Protein AF-0000000073529788 (afdb_homodimer)

Solvent-accessible surface area (backbone atoms only — not comparable to full-atom values): 35726 Å² total; per-residue (Å²): 115,69,68,56,49,49,50,32,49,24,40,42,50,25,48,42,45,41,48,49,54,45,48,48,53,51,33,39,49,75,70,39,48,61,51,53,45,52,74,66,35,93,82,32,66,43,32,33,58,54,50,33,56,76,64,67,51,78,23,85,60,25,26,61,53,47,38,48,51,47,46,36,37,24,19,69,55,34,25,40,71,48,80,40,85,44,99,90,38,75,38,61,27,34,28,78,24,79,36,41,56,49,50,33,64,45,98,86,63,37,30,50,46,41,42,29,50,41,53,63,31,63,86,54,42,57,15,57,80,30,43,51,57,20,41,50,69,44,74,34,13,25,32,72,71,69,74,37,50,44,68,61,43,34,71,68,34,64,70,54,33,52,41,45,51,50,18,52,49,26,50,44,52,60,48,48,61,56,39,62,73,74,54,67,85,67,68,92,43,58,25,37,24,27,50,66,34,55,54,31,59,67,56,48,60,53,33,69,78,37,74,82,24,37,34,36,31,30,22,44,54,84,47,40,75,71,31,68,91,50,92,60,46,46,79,42,66,38,48,69,84,76,56,53,76,69,28,48,28,37,38,30,62,72,50,63,39,56,32,29,70,71,56,40,30,55,35,42,32,44,50,52,70,25,32,51,75,86,13,36,38,39,38,36,39,55,63,44,66,90,72,64,48,70,47,43,55,46,39,23,52,35,40,47,27,50,48,28,43,31,43,24,73,57,9,34,66,39,34,64,67,54,50,47,48,44,37,49,74,24,66,30,75,44,71,45,80,74,50,75,49,91,74,28,33,38,28,38,37,30,75,115,71,67,57,48,49,49,32,50,26,40,42,50,24,47,42,46,41,49,51,53,46,49,47,52,51,34,37,49,74,68,39,50,60,52,53,44,53,73,64,35,92,83,32,65,42,33,34,57,55,52,31,55,77,65,68,51,77,23,87,60,25,28,61,53,46,38,46,51,47,45,36,38,24,17,69,54,35,25,40,72,46,79,41,87,45,98,89,37,76,38,63,26,34,27,75,26,80,38,40,56,50,51,35,64,47,98,85,65,38,31,50,45,41,42,30,49,40,52,64,32,62,84,55,42,56,15,56,80,31,44,51,56,19,43,51,69,42,75,33,13,25,32,73,70,69,75,37,49,44,69,58,42,33,72,70,34,64,70,53,33,54,40,46,50,49,18,52,50,26,50,43,53,60,51,48,61,56,39,63,72,74,52,67,86,65,66,93,44,57,27,37,25,27,50,67,34,55,55,31,59,68,57,49,60,52,34,68,78,36,74,80,24,38,34,34,30,30,20,44,53,85,46,42,76,71,31,68,91,49,93,60,46,45,78,42,66,38,50,70,83,77,56,53,76,72,28,47,28,36,36,32,62,70,50,62,41,56,31,29,70,70,56,39,28,55,33,44,32,44,50,53,69,26,31,51,73,85,13,36,38,40,39,36,39,56,64,44,66,90,70,64,49,71,46,45,56,46,38,24,52,35,38,48,27,50,47,28,43,31,43,24,74,57,9,35,66,38,34,64,68,54,51,48,48,43,39,49,77,24,67,30,75,45,70,47,81,74,49,74,49,93,73,28,32,40,29,38,38,30,75

Foldseek 3Di:
DVVVVVVVVVVVVCVVCVVVLLVLLLVCLVLCLQVLQVVVDQPGWAQLVRSCVVSVPPPPCRSVVSNVSVVSCCVVQQWPWDWDDDPNDITIIIHGGPNVVQSAQDPVGAHQSLVSCLCPPCLLVVLVVCVVVCVVPNDASSCVVPVDALVVVLLVDPVSVVSVVRNCLRVLVVFLVVCVVQDDVCPPWQEEEEAQCFLCNNVLVVCVVVVNHAYEYEDAPSRPVPHDDHPRYHYDHDDLLPAGAATQEYEYEPPQLQAALVSLLSSLLRRVVRHDQFYKYKYKAAAADPDADDDPLNVVQVVVQVSSRNRHDRGGHYHPVSVQVSLVSSPFDDKDFRDDDPRITIMMGTD/DVVVVVVVVVVVVCVVCVVVLLVLLLVCLVLCLQVLQVVCDQPGWAQLVRSCVVSVPPPPCRSVVSNVSVVSCCVVQQWPWDWDDDPNDITIIIHGGPNVVQSAQDPVGAHQSLVSCLCPPCLLVVLVVCVVVCVVPNDASSCVVPVDALVVVLLVDPVSVVSVVRNCLRVLVVFLVVCVVQDDVCPPWQEEEEAQCFLCNNVLVVCVVVVNHAYEYEDAPSRPVPHDDHPRYHYDHDDLLPAGAATQEYEYEPPQLQAALVSLLSSLLRRVVRHDQFYKYKYKAAA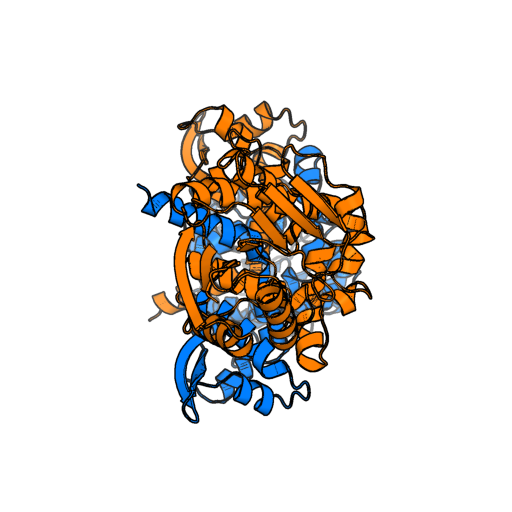ADPDADDDPLNVVQVVVQVSSRNRHDRGGHYHPVSVVVSLVSSPFDDKDFRDDDPRITIMMGGD

InterPro domains:
  IPR001077 O-methyltransferase, C-terminal domain [PF00891] (128-333)
  IPR012967 Caffeic acid 3-O-methyltransferase-like, dimerisation domain [PF08100] (13-104)
  IPR016461 O-methyltransferase-like [PIRSF005739] (6-351)
  IPR016461 O-methyltransferase-like [PS51683] (13-351)
  IPR016461 O-methyltransferase-like [PTHR11746] (11-333)
  IPR029063 S-adenosyl-L-methionine-dependent methyltransferase superfamily [G3DSA:3.40.50.150] (105-351)
  IPR029063 S-adenosyl-L-methionine-dependent methyltransferase superfamily [SSF53335] (109-349)
  IPR036388 Winged helix-like DNA-binding domain superfamily [G3DSA:1.10.10.10] (2-103)
  IPR036390 Winged helix DNA-binding domain superfamily [SSF46785] (5-106)

Structure (mmCIF, N/CA/C/O backbone):
data_AF-0000000073529788-model_v1
#
loop_
_entity.id
_entity.type
_entity.pdbx_description
1 polymer 'Uncharacterized protein'
#
loop_
_atom_site.group_PDB
_atom_site.id
_atom_site.type_symbol
_atom_site.label_atom_id
_atom_site.label_alt_id
_atom_site.label_comp_id
_atom_site.label_asym_id
_atom_site.label_entity_id
_atom_site.label_seq_id
_atom_site.pdbx_PDB_ins_code
_atom_site.Cartn_x
_atom_site.Cartn_y
_atom_site.Cartn_z
_atom_site.occupancy
_atom_site.B_iso_or_equiv
_atom_site.auth_seq_id
_atom_site.auth_comp_id
_atom_site.auth_asym_id
_atom_site.auth_atom_id
_atom_site.pdbx_PDB_model_num
ATOM 1 N N . MET A 1 1 ? 16.312 -20.922 12.648 1 38.81 1 MET A N 1
ATOM 2 C CA . MET A 1 1 ? 17.031 -20.234 11.578 1 38.81 1 MET A CA 1
ATOM 3 C C . MET A 1 1 ? 16.203 -20.234 10.289 1 38.81 1 MET A C 1
ATOM 5 O O . MET A 1 1 ? 16.141 -19.219 9.594 1 38.81 1 MET A O 1
ATOM 9 N N . ALA A 1 2 ? 15.516 -21.562 9.945 1 46.34 2 ALA A N 1
ATOM 10 C CA . ALA A 1 2 ? 14.672 -21.828 8.789 1 46.34 2 ALA A CA 1
ATOM 11 C C . ALA A 1 2 ? 13.359 -21.062 8.883 1 46.34 2 ALA A C 1
ATOM 13 O O . ALA A 1 2 ? 12.891 -20.484 7.898 1 46.34 2 ALA A O 1
ATOM 14 N N . TYR A 1 3 ? 12.906 -20.906 10.164 1 51.72 3 TYR A N 1
ATOM 15 C CA . TYR A 1 3 ? 11.656 -20.234 10.492 1 51.72 3 TYR A CA 1
ATOM 16 C C . TYR A 1 3 ? 11.75 -18.75 10.227 1 51.72 3 TYR A C 1
ATOM 18 O O . TYR A 1 3 ? 10.828 -18.141 9.664 1 51.72 3 TYR A O 1
ATOM 26 N N . SER A 1 4 ? 13.008 -18.375 10.453 1 80.12 4 SER A N 1
ATOM 27 C CA . SER A 1 4 ? 13.195 -16.938 10.336 1 80.12 4 SER A CA 1
ATOM 28 C C . SER A 1 4 ? 13.305 -16.516 8.875 1 80.12 4 SER A C 1
ATOM 30 O O . SER A 1 4 ? 12.75 -15.492 8.469 1 80.12 4 SER A O 1
ATOM 32 N N . ARG A 1 5 ? 13.742 -17.562 8.031 1 83 5 ARG A N 1
ATOM 33 C CA . ARG A 1 5 ? 13.922 -17.266 6.613 1 83 5 ARG A CA 1
ATOM 34 C C . ARG A 1 5 ? 12.578 -17.25 5.887 1 83 5 ARG A C 1
ATOM 36 O O . ARG A 1 5 ? 12.32 -16.375 5.059 1 83 5 ARG A O 1
ATOM 43 N N . GLU A 1 6 ? 11.781 -18.141 6.234 1 86.81 6 GLU A N 1
ATOM 44 C CA . GLU A 1 6 ? 10.461 -18.234 5.629 1 86.81 6 GLU A CA 1
ATOM 45 C C . GLU A 1 6 ? 9.602 -17.031 5.996 1 86.81 6 GLU A C 1
ATOM 47 O O . GLU A 1 6 ? 8.859 -16.516 5.16 1 86.81 6 GLU A O 1
ATOM 52 N N . GLU A 1 7 ? 9.789 -16.656 7.223 1 91.44 7 GLU A N 1
ATOM 53 C CA . GLU A 1 7 ? 9.008 -15.508 7.68 1 91.44 7 GLU A CA 1
ATOM 54 C C . GLU A 1 7 ? 9.391 -14.234 6.934 1 91.44 7 GLU A C 1
ATOM 56 O O . GLU A 1 7 ? 8.531 -13.438 6.57 1 91.44 7 GLU A O 1
ATOM 61 N N . HIS A 1 8 ? 10.703 -14.078 6.684 1 93.56 8 HIS A N 1
ATOM 62 C CA . HIS A 1 8 ? 11.148 -12.883 5.973 1 93.56 8 HIS A CA 1
ATOM 63 C C . HIS A 1 8 ? 10.727 -12.93 4.504 1 93.56 8 HIS A C 1
ATOM 65 O O . HIS A 1 8 ? 10.438 -11.898 3.904 1 93.56 8 HIS A O 1
ATOM 71 N N . PHE A 1 9 ? 10.719 -14.133 3.977 1 94 9 PHE A N 1
ATOM 72 C CA . PHE A 1 9 ? 10.258 -14.258 2.6 1 94 9 PHE A CA 1
ATOM 73 C C . PHE A 1 9 ? 8.773 -13.945 2.496 1 94 9 PHE A C 1
ATOM 75 O O . PHE A 1 9 ? 8.336 -13.258 1.569 1 94 9 PHE A O 1
ATOM 82 N N . ASN A 1 10 ? 8 -14.484 3.463 1 94.56 10 ASN A N 1
ATOM 83 C CA . ASN A 1 10 ? 6.57 -14.203 3.48 1 94.56 10 ASN A CA 1
ATOM 84 C C . ASN A 1 10 ? 6.305 -12.703 3.6 1 94.56 10 ASN A C 1
ATOM 86 O O . ASN A 1 10 ? 5.41 -12.172 2.939 1 94.56 10 ASN A O 1
ATOM 90 N N . TYR A 1 11 ? 7.047 -12.07 4.43 1 96.81 11 TYR A N 1
ATOM 91 C CA . TYR A 1 11 ? 6.914 -10.625 4.582 1 96.81 11 TYR A CA 1
ATOM 92 C C . TYR A 1 11 ? 7.289 -9.906 3.295 1 96.81 11 TYR A C 1
ATOM 94 O O . TYR A 1 11 ? 6.617 -8.953 2.893 1 96.81 11 TYR A O 1
ATOM 102 N N . ALA A 1 12 ? 8.352 -10.328 2.613 1 97.19 12 ALA A N 1
ATOM 103 C CA . ALA A 1 12 ? 8.734 -9.75 1.328 1 97.19 12 ALA A CA 1
ATOM 104 C C . ALA A 1 12 ? 7.605 -9.891 0.309 1 97.19 12 ALA A C 1
ATOM 106 O O . ALA A 1 12 ? 7.305 -8.953 -0.431 1 97.19 12 ALA A O 1
ATOM 107 N N . MET A 1 13 ? 7 -11.062 0.293 1 96.12 13 MET A N 1
ATOM 108 C CA . MET A 1 13 ? 5.902 -11.305 -0.635 1 96.12 13 MET A CA 1
ATOM 109 C C . MET A 1 13 ? 4.711 -10.406 -0.312 1 96.12 13 MET A C 1
ATOM 111 O O . MET A 1 13 ? 4.012 -9.953 -1.217 1 96.12 13 MET A O 1
ATOM 115 N N . GLN A 1 14 ? 4.477 -10.211 0.958 1 96.81 14 GLN A N 1
ATOM 116 C CA . GLN A 1 14 ? 3.447 -9.258 1.366 1 96.81 14 GLN A CA 1
ATOM 117 C C . GLN A 1 14 ? 3.744 -7.867 0.824 1 96.81 14 GLN A C 1
ATOM 119 O O . GLN A 1 14 ? 2.848 -7.188 0.32 1 96.81 14 GLN A O 1
ATOM 124 N N . LEU A 1 15 ? 4.992 -7.422 0.897 1 97.56 15 LEU A N 1
ATOM 125 C CA . LEU A 1 15 ? 5.402 -6.098 0.453 1 97.56 15 LEU A CA 1
ATOM 126 C C . LEU A 1 15 ? 5.191 -5.934 -1.048 1 97.56 15 LEU A C 1
ATOM 128 O O . LEU A 1 15 ? 4.781 -4.867 -1.511 1 97.56 15 LEU A O 1
ATOM 132 N N . VAL A 1 16 ? 5.371 -6.973 -1.8 1 96.62 16 VAL A N 1
ATOM 133 C CA . VAL A 1 16 ? 5.289 -6.961 -3.258 1 96.62 16 VAL A CA 1
ATOM 134 C C . VAL A 1 16 ? 3.898 -6.508 -3.693 1 96.62 16 VAL A C 1
ATOM 136 O O . VAL A 1 16 ? 3.758 -5.77 -4.672 1 96.62 16 VAL A O 1
ATOM 139 N N . ASN A 1 17 ? 2.904 -6.898 -2.965 1 92.44 17 ASN A N 1
ATOM 140 C CA . ASN A 1 17 ? 1.536 -6.605 -3.375 1 92.44 17 ASN A CA 1
ATOM 141 C C . ASN A 1 17 ? 0.832 -5.699 -2.369 1 92.44 17 ASN A C 1
ATOM 143 O O . ASN A 1 17 ? -0.398 -5.695 -2.287 1 92.44 17 ASN A O 1
ATOM 147 N N . SER A 1 18 ? 1.542 -4.926 -1.627 1 94.62 18 SER A N 1
ATOM 148 C CA . SER A 1 18 ? 0.977 -4.195 -0.497 1 94.62 18 SER A CA 1
ATOM 149 C C . SER A 1 18 ? 0.122 -3.023 -0.968 1 94.62 18 SER A C 1
ATOM 151 O O . SER A 1 18 ? -0.716 -2.52 -0.218 1 94.62 18 SER A O 1
ATOM 153 N N . ALA A 1 19 ? 0.259 -2.58 -2.191 1 92.19 19 ALA A N 1
ATOM 154 C CA . ALA A 1 19 ? -0.534 -1.463 -2.699 1 92.19 19 ALA A CA 1
ATOM 155 C C . ALA A 1 19 ? -1.999 -1.858 -2.857 1 92.19 19 ALA A C 1
ATOM 157 O O . ALA A 1 19 ? -2.869 -0.995 -2.99 1 92.19 19 ALA A O 1
ATOM 158 N N . SER A 1 20 ? -2.314 -3.193 -2.834 1 94.81 20 SER A N 1
ATOM 159 C CA . SER A 1 20 ? -3.684 -3.674 -2.996 1 94.81 20 SER A CA 1
ATOM 160 C C . SER A 1 20 ? -4.543 -3.303 -1.793 1 94.81 20 SER A C 1
ATOM 162 O O . SER A 1 20 ? -5.746 -3.066 -1.933 1 94.81 20 SER A O 1
ATOM 164 N N . LEU A 1 21 ? -3.922 -3.186 -0.631 1 97.19 21 LEU A N 1
ATOM 165 C CA . LEU A 1 21 ? -4.672 -3.023 0.609 1 97.19 21 LEU A CA 1
ATOM 166 C C . LEU A 1 21 ? -5.445 -1.71 0.608 1 97.19 21 LEU A C 1
ATOM 168 O O . LEU A 1 21 ? -6.668 -1.703 0.784 1 97.19 21 LEU A O 1
ATOM 172 N N . PRO A 1 22 ? -4.754 -0.554 0.356 1 96.88 22 PRO A N 1
ATOM 173 C CA . PRO A 1 22 ? -5.527 0.69 0.362 1 96.88 22 PRO A CA 1
ATOM 174 C C . PRO A 1 22 ? -6.551 0.755 -0.77 1 96.88 22 PRO A C 1
ATOM 176 O O . PRO A 1 22 ? -7.605 1.377 -0.618 1 96.88 22 PRO A O 1
ATOM 179 N N . MET A 1 23 ? -6.309 0.112 -1.887 1 97.06 23 MET A N 1
ATOM 180 C CA . MET A 1 23 ? -7.246 0.111 -3.006 1 97.06 23 MET A CA 1
ATOM 181 C C . MET A 1 23 ? -8.5 -0.686 -2.666 1 97.06 23 MET A C 1
ATOM 183 O O . MET A 1 23 ? -9.617 -0.253 -2.963 1 97.06 23 MET A O 1
ATOM 187 N N . VAL A 1 24 ? -8.289 -1.81 -2.004 1 98.38 24 VAL A N 1
ATOM 188 C CA . VAL A 1 24 ? -9.414 -2.648 -1.601 1 98.38 24 VAL A CA 1
ATOM 189 C C . VAL A 1 24 ? -10.211 -1.948 -0.503 1 98.38 24 VAL A C 1
ATOM 191 O O . VAL A 1 24 ? -11.445 -1.951 -0.525 1 98.38 24 VAL A O 1
ATOM 194 N N . LEU A 1 25 ? -9.523 -1.346 0.443 1 98.62 25 LEU A N 1
ATOM 195 C CA . LEU A 1 25 ? -10.188 -0.608 1.511 1 98.62 25 LEU A CA 1
ATOM 196 C C . LEU A 1 25 ? -11.039 0.524 0.941 1 98.62 25 LEU A C 1
ATOM 198 O O . LEU A 1 25 ? -12.195 0.693 1.328 1 98.62 25 LEU A O 1
ATOM 202 N N . SER A 1 26 ? -10.484 1.264 0.016 1 97.88 26 SER A N 1
ATOM 203 C CA . SER A 1 26 ? -11.203 2.357 -0.628 1 97.88 26 SER A CA 1
ATOM 204 C C . SER A 1 26 ? -12.453 1.854 -1.349 1 97.88 26 SER A C 1
ATOM 206 O O . SER A 1 26 ? -13.516 2.467 -1.26 1 97.88 26 SER A O 1
ATOM 208 N N . SER A 1 27 ? -12.328 0.75 -2.053 1 98.12 27 SER A N 1
ATOM 209 C CA . SER A 1 27 ? -13.461 0.18 -2.771 1 98.12 27 SER A CA 1
ATOM 210 C C . SER A 1 27 ? -14.547 -0.28 -1.808 1 98.12 27 SER A C 1
ATOM 212 O O . SER A 1 27 ? -15.742 -0.086 -2.068 1 98.12 27 SER A O 1
ATOM 214 N N . ALA A 1 28 ? -14.148 -0.917 -0.714 1 98.62 28 ALA A N 1
ATOM 215 C CA . ALA A 1 28 ? -15.102 -1.376 0.291 1 98.62 28 ALA A CA 1
ATOM 216 C C . ALA A 1 28 ? -15.875 -0.203 0.889 1 98.62 28 ALA A C 1
ATOM 218 O O . ALA A 1 28 ? -17.078 -0.311 1.153 1 98.62 28 ALA A O 1
ATOM 219 N N . ILE A 1 29 ? -15.164 0.902 1.111 1 98.38 29 ILE A N 1
ATOM 220 C CA . ILE A 1 29 ? -15.781 2.109 1.649 1 98.38 29 ILE A CA 1
ATOM 221 C C . ILE A 1 29 ? -16.766 2.682 0.633 1 98.38 29 ILE A C 1
ATOM 223 O O . ILE A 1 29 ? -17.922 2.979 0.971 1 98.38 29 ILE A O 1
ATOM 227 N N . LYS A 1 30 ? -16.375 2.771 -0.604 1 97.44 30 LYS A N 1
ATOM 228 C CA . LYS A 1 30 ? -17.188 3.354 -1.657 1 97.44 30 LYS A CA 1
ATOM 229 C C . LYS A 1 30 ? -18.438 2.51 -1.907 1 97.44 30 LYS A C 1
ATOM 231 O O . LYS A 1 30 ? -19.5 3.041 -2.254 1 97.44 30 LYS A O 1
ATOM 236 N N . LEU A 1 31 ? -18.328 1.246 -1.702 1 98.44 31 LEU A N 1
ATOM 237 C CA . LEU A 1 31 ? -19.453 0.328 -1.887 1 98.44 31 LEU A CA 1
ATOM 238 C C . LEU A 1 31 ? -20.375 0.35 -0.675 1 98.44 31 LEU A C 1
ATOM 240 O O . LEU A 1 31 ? -21.438 -0.286 -0.685 1 98.44 31 LEU A O 1
ATOM 244 N N . ASN A 1 32 ? -19.969 1.025 0.41 1 98.25 32 ASN A N 1
ATOM 245 C CA . ASN A 1 32 ? -20.703 1.136 1.659 1 98.25 32 ASN A CA 1
ATOM 246 C C . ASN A 1 32 ? -20.734 -0.19 2.414 1 98.25 32 ASN A C 1
ATOM 248 O O . ASN A 1 32 ? -21.703 -0.478 3.133 1 98.25 32 ASN A O 1
ATOM 252 N N . VAL A 1 33 ? -19.719 -0.999 2.166 1 98.69 33 VAL A N 1
ATOM 253 C CA . VAL A 1 33 ? -19.656 -2.301 2.822 1 98.69 33 VAL A CA 1
ATOM 254 C C . VAL A 1 33 ? -19.484 -2.111 4.328 1 98.69 33 VAL A C 1
ATOM 256 O O . VAL A 1 33 ? -20.203 -2.707 5.121 1 98.69 33 VAL A O 1
ATOM 259 N N . LEU A 1 34 ? -18.516 -1.282 4.766 1 98.38 34 LEU A N 1
ATOM 260 C CA . LEU A 1 34 ? -18.25 -1.057 6.18 1 98.38 34 LEU A CA 1
ATOM 261 C C . LEU A 1 34 ? -19.469 -0.418 6.863 1 98.38 34 LEU A C 1
ATOM 263 O O . LEU A 1 34 ? -19.828 -0.804 7.977 1 98.38 34 LEU A O 1
ATOM 267 N N . GLU A 1 35 ? -20.047 0.524 6.184 1 97.69 35 GLU A N 1
ATOM 268 C CA . GLU A 1 35 ? -21.234 1.17 6.727 1 97.69 35 GLU A CA 1
ATOM 269 C C . GLU A 1 35 ? -22.391 0.175 6.875 1 97.69 35 GLU A C 1
ATOM 271 O O . GLU A 1 35 ? -23.172 0.266 7.82 1 97.69 35 GLU A O 1
ATOM 276 N N . THR A 1 36 ? -22.562 -0.68 5.891 1 98.38 36 THR A N 1
ATOM 277 C CA . THR A 1 36 ? -23.594 -1.702 5.945 1 98.38 36 THR A CA 1
ATOM 278 C C . THR A 1 36 ? -23.422 -2.576 7.184 1 98.38 36 THR A C 1
ATOM 280 O O . THR A 1 36 ? -24.406 -2.896 7.863 1 98.38 36 THR A O 1
ATOM 283 N N . ILE A 1 37 ? -22.203 -2.967 7.48 1 98.19 37 ILE A N 1
ATOM 284 C CA . ILE A 1 37 ? -21.922 -3.758 8.68 1 98.19 37 ILE A CA 1
ATOM 285 C C . ILE A 1 37 ? -22.234 -2.93 9.922 1 98.19 37 ILE A C 1
ATOM 287 O O . ILE A 1 37 ? -22.859 -3.422 10.867 1 98.19 37 ILE A O 1
ATOM 291 N N . ALA A 1 38 ? -21.797 -1.68 9.945 1 97.06 38 ALA A N 1
ATOM 292 C CA . ALA A 1 38 ? -22.031 -0.783 11.07 1 97.06 38 ALA A CA 1
ATOM 293 C C . ALA A 1 38 ? -23.516 -0.623 11.359 1 97.06 38 ALA A C 1
ATOM 295 O O . ALA A 1 38 ? -23.938 -0.641 12.516 1 97.06 38 ALA A O 1
ATOM 296 N N . LYS A 1 39 ? -24.312 -0.467 10.336 1 96.75 39 LYS A N 1
ATOM 297 C CA . LYS A 1 39 ? -25.75 -0.24 10.453 1 96.75 39 LYS A CA 1
ATOM 298 C C . LYS A 1 39 ? -26.453 -1.46 11.039 1 96.75 39 LYS A C 1
ATOM 300 O O . LYS A 1 39 ? -27.531 -1.341 11.617 1 96.75 39 LYS A O 1
ATOM 305 N N . ALA A 1 40 ? -25.844 -2.58 10.883 1 96.88 40 ALA A N 1
ATOM 306 C CA . ALA A 1 40 ? -26.438 -3.811 11.398 1 96.88 40 ALA A CA 1
ATOM 307 C C . ALA A 1 40 ? -26.234 -3.936 12.906 1 96.88 40 ALA A C 1
ATOM 309 O O . ALA A 1 40 ? -26.844 -4.789 13.555 1 96.88 40 ALA A O 1
ATOM 310 N N . GLY A 1 41 ? -25.328 -3.078 13.523 1 93.56 41 GLY A N 1
ATOM 311 C CA . GLY A 1 41 ? -25.141 -3.041 14.961 1 93.56 41 GLY A CA 1
ATOM 312 C C . GLY A 1 41 ? -23.703 -3.285 15.391 1 93.56 41 GLY A C 1
ATOM 313 O O . GLY A 1 41 ? -22.906 -3.801 14.609 1 93.56 41 GLY A O 1
ATOM 314 N N . PRO A 1 42 ? -23.312 -2.943 16.547 1 88.19 42 PRO A N 1
ATOM 315 C CA . PRO A 1 42 ? -21.922 -3.043 17.016 1 88.19 42 PRO A CA 1
ATOM 316 C C . PRO A 1 42 ? -21.422 -4.484 17.078 1 88.19 42 PRO A C 1
ATOM 318 O O . PRO A 1 42 ? -20.234 -4.738 16.906 1 88.19 42 PRO A O 1
ATOM 321 N N . ASP A 1 43 ? -22.312 -5.461 17.219 1 92.06 43 ASP A N 1
ATOM 322 C CA . ASP A 1 43 ? -21.922 -6.859 17.344 1 92.06 43 ASP A CA 1
ATOM 323 C C . ASP A 1 43 ? -22.328 -7.652 16.109 1 92.06 43 ASP A C 1
ATOM 325 O O . ASP A 1 43 ? -22.297 -8.883 16.109 1 92.06 43 ASP A O 1
ATOM 329 N N . ALA A 1 44 ? -22.641 -6.867 15.156 1 94.31 44 ALA A N 1
ATOM 330 C CA . ALA A 1 44 ? -23.125 -7.52 13.945 1 94.31 44 ALA A CA 1
ATOM 331 C C . ALA A 1 44 ? -22.031 -8.359 13.289 1 94.31 44 ALA A C 1
ATOM 333 O O . ALA A 1 44 ? -20.859 -7.98 13.312 1 94.31 44 ALA A O 1
ATOM 334 N N . ARG A 1 45 ? -22.391 -9.453 12.766 1 96.88 45 ARG A N 1
ATOM 335 C CA . ARG A 1 45 ? -21.609 -10.352 11.914 1 96.88 45 ARG A CA 1
ATOM 336 C C . ARG A 1 45 ? -22.391 -10.742 10.664 1 96.88 45 ARG A C 1
ATOM 338 O O . ARG A 1 45 ? -23.422 -11.422 10.758 1 96.88 45 ARG A O 1
ATOM 345 N N . LEU A 1 46 ? -21.875 -10.297 9.562 1 98.19 46 LEU A N 1
ATOM 346 C CA . LEU A 1 46 ? -22.625 -10.508 8.32 1 98.19 46 LEU A CA 1
ATOM 347 C C . LEU A 1 46 ? -21.781 -11.312 7.324 1 98.19 46 LEU A C 1
ATOM 349 O O . LEU A 1 46 ? -20.562 -11.117 7.23 1 98.19 46 LEU A O 1
ATOM 353 N N . SER A 1 47 ? -22.422 -12.164 6.605 1 97.81 47 SER A N 1
ATOM 354 C CA . SER A 1 47 ? -21.766 -12.828 5.48 1 97.81 47 SER A CA 1
ATOM 355 C C . SER A 1 47 ? -21.672 -11.898 4.277 1 97.81 47 SER A C 1
ATOM 357 O O . SER A 1 47 ? -22.391 -10.898 4.199 1 97.81 47 SER A O 1
ATOM 359 N N . ALA A 1 48 ? -20.797 -12.234 3.363 1 98.12 48 ALA A N 1
ATOM 360 C CA . ALA A 1 48 ? -20.672 -11.461 2.127 1 98.12 48 ALA A CA 1
ATOM 361 C C . ALA A 1 48 ? -22 -11.461 1.358 1 98.12 48 ALA A C 1
ATOM 363 O O . ALA A 1 48 ? -22.359 -10.461 0.74 1 98.12 48 ALA A O 1
ATOM 364 N N . HIS A 1 49 ? -22.703 -12.555 1.398 1 97.31 49 HIS A N 1
ATOM 365 C CA . HIS A 1 49 ? -24 -12.656 0.743 1 97.31 49 HIS A CA 1
ATOM 366 C C . HIS A 1 49 ? -25 -11.68 1.35 1 97.31 49 HIS A C 1
ATOM 368 O O . HIS A 1 49 ? -25.734 -11.016 0.624 1 97.31 49 HIS A O 1
ATOM 374 N N . GLU A 1 50 ? -25.047 -11.641 2.652 1 97.69 50 GLU A N 1
ATOM 375 C CA . GLU A 1 50 ? -25.938 -10.719 3.34 1 97.69 50 GLU A CA 1
ATOM 376 C C . GLU A 1 50 ? -25.594 -9.266 3.02 1 97.69 50 GLU A C 1
ATOM 378 O O . GLU A 1 50 ? -26.484 -8.445 2.807 1 97.69 50 GLU A O 1
ATOM 383 N N . ILE A 1 51 ? -24.344 -8.953 2.984 1 98.56 51 ILE A N 1
ATOM 384 C CA . ILE A 1 51 ? -23.891 -7.598 2.699 1 98.56 51 ILE A CA 1
ATOM 385 C C . ILE A 1 51 ? -24.312 -7.199 1.285 1 98.56 51 ILE A C 1
ATOM 387 O O . ILE A 1 51 ? -24.891 -6.125 1.08 1 98.56 51 ILE A O 1
ATOM 391 N N . ALA A 1 52 ? -24.062 -8.094 0.311 1 98.5 52 ALA A N 1
ATOM 392 C CA . ALA A 1 52 ? -24.438 -7.82 -1.073 1 98.5 52 ALA A CA 1
ATOM 393 C C . ALA A 1 52 ? -25.938 -7.609 -1.204 1 98.5 52 ALA A C 1
ATOM 395 O O . ALA A 1 52 ? -26.391 -6.746 -1.962 1 98.5 52 ALA A O 1
ATOM 396 N N . SER A 1 53 ? -26.688 -8.391 -0.465 1 98.19 53 SER A N 1
ATOM 397 C CA . SER A 1 53 ? -28.141 -8.281 -0.485 1 98.19 53 SER A CA 1
ATOM 398 C C . SER A 1 53 ? -28.594 -6.949 0.091 1 98.19 53 SER A C 1
ATOM 400 O O . SER A 1 53 ? -29.453 -6.281 -0.492 1 98.19 53 SER A O 1
ATOM 402 N N . ARG A 1 54 ? -28.062 -6.566 1.21 1 97.88 54 ARG A N 1
ATOM 403 C CA . ARG A 1 54 ? -28.422 -5.309 1.857 1 97.88 54 ARG A CA 1
ATOM 404 C C . ARG A 1 54 ? -28.078 -4.117 0.973 1 97.88 54 ARG A C 1
ATOM 406 O O . ARG A 1 54 ? -28.75 -3.084 1.023 1 97.88 54 ARG A O 1
ATOM 413 N N . LEU A 1 55 ? -27.062 -4.297 0.148 1 98.12 55 LEU A N 1
ATOM 414 C CA . LEU A 1 55 ? -26.625 -3.238 -0.753 1 98.12 55 LEU A CA 1
ATOM 415 C C . LEU A 1 55 ? -27.391 -3.301 -2.076 1 98.12 55 LEU A C 1
ATOM 417 O O . LEU A 1 55 ? -27.172 -2.471 -2.961 1 98.12 55 LEU A O 1
ATOM 421 N N . SER A 1 56 ? -28.219 -4.266 -2.281 1 97.88 56 SER A N 1
ATOM 422 C CA . SER A 1 56 ? -29.047 -4.457 -3.473 1 97.88 56 SER A CA 1
ATOM 423 C C . SER A 1 56 ? -28.188 -4.508 -4.73 1 97.88 56 SER A C 1
ATOM 425 O O . SER A 1 56 ? -28.484 -3.842 -5.723 1 97.88 56 SER A O 1
ATOM 427 N N . ILE A 1 57 ? -27.094 -5.238 -4.578 1 97.94 57 ILE A N 1
ATOM 428 C CA . ILE A 1 57 ? -26.219 -5.402 -5.734 1 97.94 57 ILE A CA 1
ATOM 429 C C . ILE A 1 57 ? -26.734 -6.527 -6.625 1 97.94 57 ILE A C 1
ATOM 431 O O . ILE A 1 57 ? -26.984 -7.641 -6.148 1 97.94 57 ILE A O 1
ATOM 435 N N . SER A 1 58 ? -26.875 -6.305 -7.926 1 96.44 58 SER A N 1
ATOM 436 C CA . SER A 1 58 ? -27.484 -7.25 -8.852 1 96.44 58 SER A CA 1
ATOM 437 C C . SER A 1 58 ? -26.453 -8.242 -9.383 1 96.44 58 SER A C 1
ATOM 439 O O . SER A 1 58 ? -26.812 -9.336 -9.828 1 96.44 58 SER A O 1
ATOM 441 N N . ASN A 1 59 ? -25.203 -7.824 -9.352 1 97.38 59 ASN A N 1
ATOM 442 C CA . ASN A 1 59 ? -24.156 -8.711 -9.828 1 97.38 59 ASN A CA 1
ATOM 443 C C . ASN A 1 59 ? -24.094 -10.008 -9.031 1 97.38 59 ASN A C 1
ATOM 445 O O . ASN A 1 59 ? -23.828 -9.992 -7.824 1 97.38 59 ASN A O 1
ATOM 449 N N . GLN A 1 60 ? -24.312 -11.125 -9.695 1 96.12 60 GLN A N 1
ATOM 450 C CA . GLN A 1 60 ? -24.406 -12.422 -9.039 1 96.12 60 GLN A CA 1
ATOM 451 C C . GLN A 1 60 ? -23.078 -12.828 -8.43 1 96.12 60 GLN A C 1
ATOM 453 O O . GLN A 1 60 ? -23.031 -13.641 -7.5 1 96.12 60 GLN A O 1
ATOM 458 N N . ASN A 1 61 ? -22 -12.258 -8.906 1 96.38 61 ASN A N 1
ATOM 459 C CA . ASN A 1 61 ? -20.672 -12.594 -8.406 1 96.38 61 ASN A CA 1
ATOM 460 C C . ASN A 1 61 ? -20.266 -11.68 -7.254 1 96.38 61 ASN A C 1
ATOM 462 O O . ASN A 1 61 ? -19.219 -11.875 -6.637 1 96.38 61 ASN A O 1
ATOM 466 N N . ALA A 1 62 ? -21.062 -10.68 -6.895 1 98.06 62 ALA A N 1
ATOM 467 C CA . ALA A 1 62 ? -20.719 -9.656 -5.914 1 98.06 62 ALA A CA 1
ATOM 468 C C . ALA A 1 62 ? -20.422 -10.281 -4.555 1 98.06 62 ALA A C 1
ATOM 470 O O . ALA A 1 62 ? -19.438 -9.906 -3.896 1 98.06 62 ALA A O 1
ATOM 471 N N . PRO A 1 63 ? -21.219 -11.266 -4.086 1 98.12 63 PRO A N 1
ATOM 472 C CA . PRO A 1 63 ? -20.922 -11.836 -2.773 1 98.12 63 PRO A CA 1
ATOM 473 C C . PRO A 1 63 ? -19.516 -12.453 -2.705 1 98.12 63 PRO A C 1
ATOM 475 O O . PRO A 1 63 ? -18.797 -12.25 -1.725 1 98.12 63 PRO A O 1
ATOM 478 N N . SER A 1 64 ? -19.125 -13.141 -3.748 1 97.38 64 SER A N 1
ATOM 479 C CA . SER A 1 64 ? -17.797 -13.75 -3.781 1 97.38 64 SER A CA 1
ATOM 480 C C . SER A 1 64 ? -16.703 -12.688 -3.801 1 97.38 64 SER A C 1
ATOM 482 O O . SER A 1 64 ? -15.695 -12.82 -3.113 1 97.38 64 SER A O 1
ATOM 484 N N . MET A 1 65 ? -16.891 -11.68 -4.605 1 98.25 65 MET A N 1
ATOM 485 C CA . MET A 1 65 ? -15.922 -10.586 -4.699 1 98.25 65 MET A CA 1
ATOM 486 C C . MET A 1 65 ? -15.797 -9.859 -3.365 1 98.25 65 MET A C 1
ATOM 488 O O . MET A 1 65 ? -14.688 -9.602 -2.898 1 98.25 65 MET A O 1
ATOM 492 N N . ILE A 1 66 ? -16.953 -9.586 -2.719 1 98.75 66 ILE A N 1
ATOM 493 C CA . ILE A 1 66 ? -16.969 -8.898 -1.431 1 98.75 66 ILE A CA 1
ATOM 494 C C . ILE A 1 66 ? -16.297 -9.766 -0.369 1 98.75 66 ILE A C 1
ATOM 496 O O . ILE A 1 66 ? -15.555 -9.266 0.469 1 98.75 66 ILE A O 1
ATOM 500 N N . ASP A 1 67 ? -16.547 -11.047 -0.398 1 98.62 67 ASP A N 1
ATOM 501 C CA . ASP A 1 67 ? -15.922 -11.969 0.546 1 98.62 67 ASP A CA 1
ATOM 502 C C . ASP A 1 67 ? -14.398 -11.906 0.448 1 98.62 67 ASP A C 1
ATOM 504 O O . ASP A 1 67 ? -13.703 -11.883 1.468 1 98.62 67 ASP A O 1
ATOM 508 N N . ARG A 1 68 ? -13.859 -11.938 -0.745 1 98.5 68 ARG A N 1
ATOM 509 C CA . ARG A 1 68 ? -12.422 -11.898 -0.976 1 98.5 68 ARG A CA 1
ATOM 510 C C . ARG A 1 68 ? -11.82 -10.57 -0.521 1 98.5 68 ARG A C 1
ATOM 512 O O . ARG A 1 68 ? -10.734 -10.539 0.054 1 98.5 68 ARG A O 1
ATOM 519 N N . MET A 1 69 ? -12.531 -9.461 -0.769 1 98.75 69 MET A N 1
ATOM 520 C CA . MET A 1 69 ? -12.102 -8.148 -0.278 1 98.75 69 MET A CA 1
ATOM 521 C C . MET A 1 69 ? -12.055 -8.133 1.246 1 98.75 69 MET A C 1
ATOM 523 O O . MET A 1 69 ? -11.062 -7.688 1.832 1 98.75 69 MET A O 1
ATOM 527 N N . LEU A 1 70 ? -13.094 -8.68 1.862 1 98.88 70 LEU A N 1
ATOM 528 C CA . LEU A 1 70 ? -13.203 -8.648 3.316 1 98.88 70 LEU A CA 1
ATOM 529 C C . LEU A 1 70 ? -12.18 -9.578 3.959 1 98.88 70 LEU A C 1
ATOM 531 O O . LEU A 1 70 ? -11.672 -9.297 5.047 1 98.88 70 LEU A O 1
ATOM 535 N N . ARG A 1 71 ? -11.883 -10.719 3.303 1 98.62 71 ARG A N 1
ATOM 536 C CA . ARG A 1 71 ? -10.852 -11.617 3.807 1 98.62 71 ARG A CA 1
ATOM 537 C C . ARG A 1 71 ? -9.5 -10.914 3.891 1 98.62 71 ARG A C 1
ATOM 539 O O . ARG A 1 71 ? -8.766 -11.086 4.863 1 98.62 71 ARG A O 1
ATOM 546 N N . LEU A 1 72 ? -9.148 -10.141 2.873 1 98.62 72 LEU A N 1
ATOM 547 C CA . LEU A 1 72 ? -7.926 -9.344 2.898 1 98.62 72 LEU A CA 1
ATOM 548 C C . LEU A 1 72 ? -7.961 -8.336 4.043 1 98.62 72 LEU A C 1
ATOM 550 O O . LEU A 1 72 ? -6.992 -8.227 4.801 1 98.62 72 LEU A O 1
ATOM 554 N N . LEU A 1 73 ? -9.094 -7.605 4.148 1 98.81 73 LEU A N 1
ATOM 555 C CA . LEU A 1 73 ? -9.203 -6.594 5.195 1 98.81 73 LEU A CA 1
ATOM 556 C C . LEU A 1 73 ? -9.125 -7.227 6.578 1 98.81 73 LEU A C 1
ATOM 558 O O . LEU A 1 73 ? -8.586 -6.625 7.512 1 98.81 73 LEU A O 1
ATOM 562 N N . ALA A 1 74 ? -9.633 -8.438 6.727 1 98.81 74 ALA A N 1
ATOM 563 C CA . ALA A 1 74 ? -9.555 -9.164 7.992 1 98.81 74 ALA A CA 1
ATOM 564 C C . ALA A 1 74 ? -8.109 -9.523 8.328 1 98.81 74 ALA A C 1
ATOM 566 O O . ALA A 1 74 ? -7.703 -9.469 9.492 1 98.81 74 ALA A O 1
ATOM 567 N N . SER A 1 75 ? -7.352 -9.914 7.324 1 98.5 75 SER A N 1
ATOM 568 C CA . SER A 1 75 ? -5.953 -10.266 7.555 1 98.5 75 SER A CA 1
ATOM 569 C C . SER A 1 75 ? -5.16 -9.07 8.062 1 98.5 75 SER A C 1
ATOM 571 O O . SER A 1 75 ? -4.09 -9.234 8.648 1 98.5 75 SER A O 1
ATOM 573 N N . HIS A 1 76 ? -5.645 -7.871 7.844 1 98.25 76 HIS A N 1
ATOM 574 C CA . HIS A 1 76 ? -4.996 -6.652 8.312 1 98.25 76 HIS A CA 1
ATOM 575 C C . HIS A 1 76 ? -5.754 -6.043 9.492 1 98.25 76 HIS A C 1
ATOM 577 O O . HIS A 1 76 ? -5.594 -4.859 9.789 1 98.25 76 HIS A O 1
ATOM 583 N N . SER A 1 77 ? -6.703 -6.746 10.07 1 98.06 77 SER A N 1
ATOM 584 C CA . SER A 1 77 ? -7.41 -6.391 11.297 1 98.06 77 SER A CA 1
ATOM 585 C C . SER A 1 77 ? -8.281 -5.156 11.094 1 98.06 77 SER A C 1
ATOM 587 O O . SER A 1 77 ? -8.422 -4.328 12 1 98.06 77 SER A O 1
ATOM 589 N N . ILE A 1 78 ? -8.789 -4.996 9.93 1 98.31 78 ILE A N 1
ATOM 590 C CA . ILE A 1 78 ? -9.703 -3.896 9.648 1 98.31 78 ILE A CA 1
ATOM 591 C C . ILE A 1 78 ? -11.141 -4.34 9.906 1 98.31 78 ILE A C 1
ATOM 593 O O . ILE A 1 78 ? -11.969 -3.549 10.359 1 98.31 78 ILE A O 1
ATOM 597 N N . VAL A 1 79 ? -11.422 -5.574 9.633 1 98.5 79 VAL A N 1
ATOM 598 C CA . VAL A 1 79 ? -12.656 -6.246 10.016 1 98.5 79 VAL A CA 1
ATOM 599 C C . VAL A 1 79 ? -12.336 -7.535 10.766 1 98.5 79 VAL A C 1
ATOM 601 O O . VAL A 1 79 ? -11.188 -7.992 10.758 1 98.5 79 VAL A O 1
ATOM 604 N N . THR A 1 80 ? -13.281 -8.023 11.469 1 98.25 80 THR A N 1
ATOM 605 C CA . THR A 1 80 ? -13.148 -9.336 12.102 1 98.25 80 THR A CA 1
ATOM 606 C C . THR A 1 80 ? -13.781 -10.414 11.227 1 98.25 80 THR A C 1
ATOM 608 O O . THR A 1 80 ? -14.672 -10.133 10.43 1 98.25 80 THR A O 1
ATOM 611 N N . CYS A 1 81 ? -13.273 -11.57 11.289 1 98.44 81 CYS A N 1
ATOM 612 C CA . CYS A 1 81 ? -13.781 -12.703 10.531 1 98.44 81 CYS A CA 1
ATOM 613 C C . CYS A 1 81 ? -13.969 -13.922 11.422 1 98.44 81 CYS A C 1
ATOM 615 O O . CYS A 1 81 ? -13.078 -14.273 12.195 1 98.44 81 CYS A O 1
ATOM 617 N N . SER A 1 82 ? -15.094 -14.5 11.445 1 97.56 82 SER A N 1
ATOM 618 C CA . SER A 1 82 ? -15.398 -15.742 12.148 1 97.56 82 SER A CA 1
ATOM 619 C C . SER A 1 82 ? -16.234 -16.672 11.273 1 97.56 82 SER A C 1
ATOM 621 O O . SER A 1 82 ? -16.562 -16.344 10.141 1 97.56 82 SER A O 1
ATOM 623 N N . GLN A 1 83 ? -16.328 -17.844 11.773 1 96.12 83 GLN A N 1
ATOM 624 C CA . GLN A 1 83 ? -17.062 -18.875 11.039 1 96.12 83 GLN A CA 1
ATOM 625 C C . GLN A 1 83 ? -18.469 -19.047 11.602 1 96.12 83 GLN A C 1
ATOM 627 O O . GLN A 1 83 ? -18.672 -18.984 12.82 1 96.12 83 GLN A O 1
ATOM 632 N N . GLN A 1 84 ? -19.391 -19.203 10.742 1 93.5 84 GLN A N 1
ATOM 633 C CA . GLN A 1 84 ? -20.766 -19.562 11.094 1 93.5 84 GLN A CA 1
ATOM 634 C C . GLN A 1 84 ? -21.266 -20.734 10.25 1 93.5 84 GLN A C 1
ATOM 636 O O . GLN A 1 84 ? -20.922 -20.844 9.07 1 93.5 84 GLN A O 1
ATOM 641 N N . GLU A 1 85 ? -21.984 -21.547 10.891 1 88.5 85 GLU A N 1
ATOM 642 C CA . GLU A 1 85 ? -22.547 -22.688 10.156 1 88.5 85 GLU A CA 1
ATOM 643 C C . GLU A 1 85 ? -23.719 -22.266 9.273 1 88.5 85 GLU A C 1
ATOM 645 O O . GLU A 1 85 ? -24.562 -21.484 9.703 1 88.5 85 GLU A O 1
ATOM 650 N N . HIS A 1 86 ? -23.672 -22.672 7.953 1 84.19 86 HIS A N 1
ATOM 651 C CA . HIS A 1 86 ? -24.75 -22.438 6.996 1 84.19 86 HIS A CA 1
ATOM 652 C C . HIS A 1 86 ? -25.047 -23.703 6.191 1 84.19 86 HIS A C 1
ATOM 654 O O . HIS A 1 86 ? -24.297 -24.047 5.273 1 84.19 86 HIS A O 1
ATOM 660 N N . GLU A 1 87 ? -26.312 -24.203 6.223 1 77.19 87 GLU A N 1
ATOM 661 C CA . GLU A 1 87 ? -26.781 -25.359 5.461 1 77.19 87 GLU A CA 1
ATOM 662 C C . GLU A 1 87 ? -25.672 -26.406 5.309 1 77.19 87 GLU A C 1
ATOM 664 O O . GLU A 1 87 ? -25.391 -26.859 4.195 1 77.19 87 GLU A O 1
ATOM 669 N N . SER A 1 88 ? -24.953 -26.609 6.172 1 80.38 88 SER A N 1
ATOM 670 C CA . SER A 1 88 ? -23.984 -27.703 6.281 1 80.38 88 SER A CA 1
ATOM 671 C C . SER A 1 88 ? -22.594 -27.25 5.809 1 80.38 88 SER A C 1
ATOM 673 O O . SER A 1 88 ? -21.672 -28.047 5.727 1 80.38 88 SER A O 1
ATOM 675 N N . THR A 1 89 ? -22.578 -26.094 5.281 1 87.12 89 THR A N 1
ATOM 676 C CA . THR A 1 89 ? -21.266 -25.562 4.898 1 87.12 89 THR A CA 1
ATOM 677 C C . THR A 1 89 ? -20.938 -24.297 5.691 1 87.12 89 THR A C 1
ATOM 679 O O . THR A 1 89 ? -21.781 -23.406 5.82 1 87.12 89 THR A O 1
ATOM 682 N N . PRO A 1 90 ? -19.797 -24.328 6.199 1 91.81 90 PRO A N 1
ATOM 683 C CA . PRO A 1 90 ? -19.438 -23.125 6.945 1 91.81 90 PRO A CA 1
ATOM 684 C C . PRO A 1 90 ? -19.281 -21.906 6.047 1 91.81 90 PRO A C 1
ATOM 686 O O . PRO A 1 90 ? -18.906 -22.031 4.883 1 91.81 90 PRO A O 1
ATOM 689 N N . VAL A 1 91 ? -19.656 -20.797 6.605 1 95 91 VAL A N 1
ATOM 690 C CA . VAL A 1 91 ? -19.484 -19.547 5.887 1 95 91 VAL A CA 1
ATOM 691 C C . VAL A 1 91 ? -18.719 -18.547 6.758 1 95 91 VAL A C 1
ATOM 693 O O . VAL A 1 91 ? -18.75 -18.641 7.988 1 95 91 VAL A O 1
ATOM 696 N N . ARG A 1 92 ? -18.016 -17.672 6.141 1 97.5 92 ARG A N 1
ATOM 697 C CA . ARG A 1 92 ? -17.344 -16.594 6.848 1 97.5 92 ARG A CA 1
ATOM 698 C C . ARG A 1 92 ? -18.312 -15.445 7.125 1 97.5 92 ARG A C 1
ATOM 700 O O . ARG A 1 92 ? -19.141 -15.094 6.27 1 97.5 92 ARG A O 1
ATOM 707 N N . VAL A 1 93 ? -18.234 -14.891 8.297 1 98.31 93 VAL A N 1
ATOM 708 C CA . VAL A 1 93 ? -18.984 -13.695 8.656 1 98.31 93 VAL A CA 1
ATOM 709 C C . VAL A 1 93 ? -18.047 -12.625 9.188 1 98.31 93 VAL A C 1
ATOM 711 O O . VAL A 1 93 ? -17.016 -12.938 9.797 1 98.31 93 VAL A O 1
ATOM 714 N N . TYR A 1 94 ? -18.469 -11.422 8.938 1 98.62 94 TYR A N 1
ATOM 715 C CA . TYR A 1 94 ? -17.547 -10.32 9.188 1 98.62 94 TYR A CA 1
ATOM 716 C C . TYR A 1 94 ? -18.172 -9.266 10.086 1 98.62 94 TYR A C 1
ATOM 718 O O . TYR A 1 94 ? -19.375 -8.977 9.969 1 98.62 94 TYR A O 1
ATOM 726 N N . GLY A 1 95 ? -17.453 -8.734 10.992 1 98.5 95 GLY A N 1
ATOM 727 C CA . GLY A 1 95 ? -17.766 -7.578 11.812 1 98.5 95 GLY A CA 1
ATOM 728 C C . GLY A 1 95 ? -16.734 -6.473 11.703 1 98.5 95 GLY A C 1
ATOM 729 O O . GLY A 1 95 ? -15.68 -6.656 11.086 1 98.5 95 GLY A O 1
ATOM 730 N N . LEU A 1 96 ? -17.031 -5.344 12.281 1 97.56 96 LEU A N 1
ATOM 731 C CA . LEU A 1 96 ? -16.094 -4.23 12.234 1 97.56 96 LEU A CA 1
ATOM 732 C C . LEU A 1 96 ? -15.039 -4.363 13.32 1 97.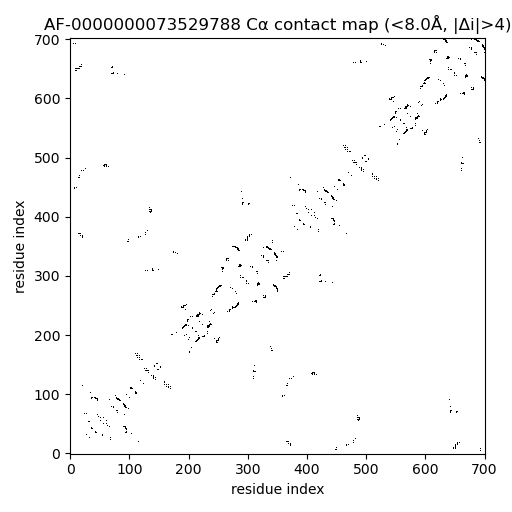56 96 LEU A C 1
ATOM 734 O O . LEU A 1 96 ? -15.352 -4.742 14.453 1 97.56 96 LEU A O 1
ATOM 738 N N . ALA A 1 97 ? -13.773 -4.199 12.992 1 96.69 97 ALA A N 1
ATOM 739 C CA . ALA A 1 97 ? -12.727 -3.938 13.984 1 96.69 97 ALA A CA 1
ATOM 740 C C . ALA A 1 97 ? -12.672 -2.455 14.344 1 96.69 97 ALA A C 1
ATOM 742 O O . ALA A 1 97 ? -13.203 -1.613 13.609 1 96.69 97 ALA A O 1
ATOM 743 N N . PRO A 1 98 ? -12.055 -2.059 15.406 1 94.94 98 PRO A N 1
ATOM 744 C CA . PRO A 1 98 ? -12.047 -0.667 15.867 1 94.94 98 PRO A CA 1
ATOM 745 C C . PRO A 1 98 ? -11.539 0.303 14.805 1 94.94 98 PRO A C 1
ATOM 747 O O . PRO A 1 98 ? -12.078 1.397 14.648 1 94.94 98 PRO A O 1
ATOM 750 N N . VAL A 1 99 ? -10.57 -0.079 14.016 1 96.69 99 VAL A N 1
ATOM 751 C CA . VAL A 1 99 ? -9.945 0.811 13.047 1 96.69 99 VAL A CA 1
ATOM 752 C C . VAL A 1 99 ? -10.945 1.151 11.938 1 96.69 99 VAL A C 1
ATOM 754 O O . VAL A 1 99 ? -10.93 2.26 11.398 1 96.69 99 VAL A O 1
ATOM 757 N N . ALA A 1 100 ? -11.875 0.263 11.68 1 96.94 100 ALA A N 1
ATOM 758 C CA . ALA A 1 100 ? -12.828 0.438 10.586 1 96.94 100 ALA A CA 1
ATOM 759 C C . ALA A 1 100 ? -13.758 1.616 10.852 1 96.94 100 ALA A C 1
ATOM 761 O O . ALA A 1 100 ? -14.234 2.262 9.922 1 96.94 100 ALA A O 1
ATOM 762 N N . THR A 1 101 ? -13.969 1.962 12.094 1 94.81 101 THR A N 1
ATOM 763 C CA . THR A 1 101 ? -14.906 3.018 12.461 1 94.81 101 THR A CA 1
ATOM 764 C C . THR A 1 101 ? -14.391 4.379 12.008 1 94.81 101 THR A C 1
ATOM 766 O O . THR A 1 101 ? -15.18 5.309 11.805 1 94.81 101 THR A O 1
ATOM 769 N N . HIS A 1 102 ? -13.102 4.488 11.781 1 96 102 HIS A N 1
ATOM 770 C CA . HIS A 1 102 ? -12.5 5.754 11.367 1 96 102 HIS A CA 1
ATOM 771 C C . HIS A 1 102 ? -12.727 6.012 9.883 1 96 102 HIS A C 1
ATOM 773 O O . HIS A 1 102 ? -12.445 7.105 9.391 1 96 102 HIS A O 1
ATOM 779 N N . PHE A 1 103 ? -13.289 5.004 9.211 1 98.06 103 PHE A N 1
ATOM 780 C CA . PHE A 1 103 ? -13.555 5.148 7.789 1 98.06 103 PHE A CA 1
ATOM 781 C C . PHE A 1 103 ? -15.055 5.234 7.523 1 98.06 103 PHE A C 1
ATOM 783 O O . PHE A 1 103 ? -15.492 5.188 6.371 1 98.06 103 PHE A O 1
ATOM 790 N N . ILE A 1 104 ? -15.828 5.297 8.57 1 97.19 104 ILE A N 1
ATOM 791 C CA . ILE A 1 104 ? -17.281 5.492 8.539 1 97.19 104 ILE A CA 1
ATOM 792 C C . ILE A 1 104 ? -17.625 6.879 9.078 1 97.19 104 ILE A C 1
ATOM 794 O O . ILE A 1 104 ? -17.062 7.316 10.094 1 97.19 104 ILE A O 1
ATOM 798 N N . PRO A 1 105 ? -18.516 7.598 8.367 1 96.5 105 PRO A N 1
ATOM 799 C CA . PRO A 1 105 ? -18.875 8.922 8.867 1 96.5 105 PRO A CA 1
ATOM 800 C C . PRO A 1 105 ? -19.359 8.898 10.32 1 96.5 105 PRO A C 1
ATOM 802 O O . PRO A 1 105 ? -20.172 8.047 10.688 1 96.5 105 PRO A O 1
ATOM 805 N N . ASN A 1 106 ? -18.797 9.75 11.133 1 94.69 106 ASN A N 1
ATOM 806 C CA . ASN A 1 106 ? -19.219 9.859 12.523 1 94.69 106 ASN A CA 1
ATOM 807 C C . ASN A 1 106 ? -20.422 10.789 12.672 1 94.69 106 ASN A C 1
ATOM 809 O O . ASN A 1 106 ? -21.141 11.047 11.703 1 94.69 106 ASN A O 1
ATOM 813 N N . GLU A 1 107 ? -20.719 11.195 13.852 1 93.56 107 GLU A N 1
ATOM 814 C CA . GLU A 1 107 ? -21.875 12.023 14.133 1 93.56 107 GLU A CA 1
ATOM 815 C C . GLU A 1 107 ? -21.812 13.359 13.398 1 93.56 107 GLU A C 1
ATOM 817 O O . GLU A 1 107 ? -22.828 13.961 13.078 1 93.56 107 GLU A O 1
ATOM 822 N N . ASP A 1 108 ? -20.594 13.812 13.055 1 93.19 108 ASP A N 1
ATOM 823 C CA . ASP A 1 108 ? -20.391 15.07 12.336 1 93.19 108 ASP A CA 1
ATOM 824 C C . ASP A 1 108 ? -20.375 14.844 10.828 1 93.19 108 ASP A C 1
ATOM 826 O O . ASP A 1 108 ? -20.188 15.781 10.055 1 93.19 108 ASP A O 1
ATOM 830 N N . GLY A 1 109 ? -20.516 13.609 10.422 1 95.56 109 GLY A N 1
ATOM 831 C CA . GLY A 1 109 ? -20.531 13.281 9.008 1 95.56 109 GLY A CA 1
ATOM 832 C C . GLY A 1 109 ? -19.156 13.203 8.391 1 95.56 109 GLY A C 1
ATOM 833 O O . GLY A 1 109 ? -19.016 13.242 7.164 1 95.56 109 GLY A O 1
ATOM 834 N N . VAL A 1 110 ? -18.109 13.148 9.219 1 96.44 110 VAL A N 1
ATOM 835 C CA . VAL A 1 110 ? -16.75 13.18 8.695 1 96.44 110 VAL A CA 1
ATOM 836 C C . VAL A 1 110 ? -16.047 11.852 8.992 1 96.44 110 VAL A C 1
ATOM 838 O O . VAL A 1 110 ? -16.422 11.148 9.93 1 96.44 110 VAL A O 1
ATOM 841 N N . SER A 1 111 ? -15.086 11.406 8.227 1 97.44 111 SER A N 1
ATOM 842 C CA . SER A 1 111 ? -14.25 10.219 8.406 1 97.44 111 SER A CA 1
ATOM 843 C C . SER A 1 111 ? -12.93 10.359 7.656 1 97.44 111 SER A C 1
ATOM 845 O O . SER A 1 111 ? -12.719 11.328 6.922 1 97.44 111 SER A O 1
ATOM 847 N N . LEU A 1 112 ? -12.047 9.422 7.812 1 97.31 112 LEU A N 1
ATOM 848 C CA . LEU A 1 112 ? -10.758 9.414 7.137 1 97.31 112 LEU A CA 1
ATOM 849 C C . LEU A 1 112 ? -10.891 8.883 5.715 1 97.31 112 LEU A C 1
ATOM 851 O O . LEU A 1 112 ? -9.914 8.859 4.961 1 97.31 112 LEU A O 1
ATOM 855 N N . ALA A 1 113 ? -12.086 8.492 5.309 1 98 113 ALA A N 1
ATOM 856 C CA . ALA A 1 113 ? -12.32 7.977 3.963 1 98 113 ALA A CA 1
ATOM 857 C C . ALA A 1 113 ? -11.938 9.016 2.906 1 98 113 ALA A C 1
ATOM 859 O O . ALA A 1 113 ? -11.43 8.664 1.841 1 98 113 ALA A O 1
ATOM 860 N N . SER A 1 114 ? -12.242 10.25 3.195 1 97.62 114 SER A N 1
ATOM 861 C CA . SER A 1 114 ? -11.938 11.312 2.238 1 97.62 114 SER A CA 1
ATOM 862 C C . SER A 1 114 ? -10.438 11.469 2.043 1 97.62 114 SER A C 1
ATOM 864 O O . SER A 1 114 ? -9.969 11.727 0.931 1 97.62 114 SER A O 1
ATOM 866 N N . LEU A 1 115 ? -9.672 11.367 3.119 1 96.94 115 LEU A N 1
ATOM 867 C CA . LEU A 1 115 ? -8.219 11.438 3.02 1 96.94 115 LEU A CA 1
ATOM 868 C C . LEU A 1 115 ? -7.668 10.273 2.207 1 96.94 115 LEU A C 1
ATOM 870 O O . LEU A 1 115 ? -6.746 10.445 1.406 1 96.94 115 LEU A O 1
ATOM 874 N N . LEU A 1 116 ? -8.195 9.094 2.449 1 97.81 116 LEU A N 1
ATOM 875 C CA . LEU A 1 116 ? -7.82 7.922 1.664 1 97.81 116 LEU A CA 1
ATOM 876 C C . LEU A 1 116 ? -8.102 8.148 0.182 1 97.81 116 LEU A C 1
ATOM 878 O O . LEU A 1 116 ? -7.277 7.812 -0.669 1 97.81 116 LEU A O 1
ATOM 882 N N . GLU A 1 117 ? -9.219 8.719 -0.096 1 96.62 117 GLU A N 1
ATOM 883 C CA . GLU A 1 117 ? -9.602 9.016 -1.474 1 96.62 117 GLU A CA 1
ATOM 884 C C . GLU A 1 117 ? -8.617 9.984 -2.123 1 96.62 117 GLU A C 1
ATOM 886 O O . GLU A 1 117 ? -8.258 9.828 -3.291 1 96.62 117 GLU A O 1
ATOM 891 N N . LEU A 1 118 ? -8.188 10.953 -1.391 1 96.38 118 LEU A N 1
ATOM 892 C CA . LEU A 1 118 ? -7.238 11.93 -1.904 1 96.38 118 LEU A CA 1
ATOM 893 C C . LEU A 1 118 ? -5.926 11.258 -2.291 1 96.38 118 LEU A C 1
ATOM 895 O O . LEU A 1 118 ? -5.418 11.469 -3.396 1 96.38 118 LEU A O 1
ATOM 899 N N . HIS A 1 119 ? -5.391 10.398 -1.45 1 95.31 119 HIS A N 1
ATOM 900 C CA . HIS A 1 119 ? -4.086 9.781 -1.664 1 95.31 119 HIS A CA 1
ATOM 901 C C . HIS A 1 119 ? -4.129 8.773 -2.811 1 95.31 119 HIS A C 1
ATOM 903 O O . HIS A 1 119 ? -3.119 8.539 -3.473 1 95.31 119 HIS A O 1
ATOM 909 N N . LYS A 1 120 ? -5.27 8.25 -3.033 1 93.38 120 LYS A N 1
ATOM 910 C CA . LYS A 1 120 ? -5.402 7.227 -4.07 1 93.38 120 LYS A CA 1
ATOM 911 C C . LYS A 1 120 ? -5.758 7.855 -5.418 1 93.38 120 LYS A C 1
ATOM 913 O O . LYS A 1 120 ? -5.715 7.188 -6.449 1 93.38 120 LYS A O 1
ATOM 918 N N . ASP A 1 121 ? -6.23 9.133 -5.352 1 94.38 121 ASP A N 1
ATOM 919 C CA . ASP A 1 121 ? -6.578 9.781 -6.613 1 94.38 121 ASP A CA 1
ATOM 920 C C . ASP A 1 121 ? -5.422 9.711 -7.605 1 94.38 121 ASP A C 1
ATOM 922 O O . ASP A 1 121 ? -4.266 9.922 -7.234 1 94.38 121 ASP A O 1
ATOM 926 N N . LYS A 1 122 ? -5.75 9.438 -8.844 1 92.38 122 LYS A N 1
ATOM 927 C CA . LYS A 1 122 ? -4.738 9.195 -9.867 1 92.38 122 LYS A CA 1
ATOM 928 C C . LYS A 1 122 ? -3.785 10.383 -9.992 1 92.38 122 LYS A C 1
ATOM 930 O O . LYS A 1 122 ? -2.586 10.203 -10.219 1 92.38 122 LYS A O 1
ATOM 935 N N . SER A 1 123 ? -4.273 11.633 -9.883 1 92.81 123 SER A N 1
ATOM 936 C CA . SER A 1 123 ? -3.457 12.836 -10.008 1 92.81 123 SER A CA 1
ATOM 937 C C . SER A 1 123 ? -2.393 12.891 -8.914 1 92.81 123 SER A C 1
ATOM 939 O O . SER A 1 123 ? -1.295 13.406 -9.141 1 92.81 123 SER A O 1
ATOM 941 N N . VAL A 1 124 ? -2.729 12.391 -7.785 1 94.38 124 VAL A N 1
ATOM 942 C CA . VAL A 1 124 ? -1.805 12.383 -6.652 1 94.38 124 VAL A CA 1
ATOM 943 C C . VAL A 1 124 ? -0.911 11.148 -6.723 1 94.38 124 VAL A C 1
ATOM 945 O O . VAL A 1 124 ? 0.311 11.25 -6.594 1 94.38 124 VAL A O 1
ATOM 948 N N . PHE A 1 125 ? -1.508 10.016 -7.066 1 95.31 125 PHE A N 1
ATOM 949 C CA . PHE A 1 125 ? -0.792 8.75 -7.02 1 95.31 125 PHE A CA 1
ATOM 950 C C . PHE A 1 125 ? 0.28 8.688 -8.102 1 95.31 125 PHE A C 1
ATOM 952 O O . PHE A 1 125 ? 1.36 8.141 -7.883 1 95.31 125 PHE A O 1
ATOM 959 N N . ASP A 1 126 ? 0.042 9.211 -9.281 1 95.69 126 ASP A N 1
ATOM 960 C CA . ASP A 1 126 ? 0.945 9.125 -10.422 1 95.69 126 ASP A CA 1
ATOM 961 C C . ASP A 1 126 ? 2.279 9.805 -10.125 1 95.69 126 ASP A C 1
ATOM 963 O O . ASP A 1 126 ? 3.275 9.555 -10.805 1 95.69 126 ASP A O 1
ATOM 967 N N . THR A 1 127 ? 2.318 10.648 -9.117 1 96.5 127 THR A N 1
ATOM 968 C CA . THR A 1 127 ? 3.547 11.359 -8.797 1 96.5 127 THR A CA 1
ATOM 969 C C . THR A 1 127 ? 4.613 10.398 -8.281 1 96.5 127 THR A C 1
ATOM 971 O O . THR A 1 127 ? 5.812 10.656 -8.438 1 96.5 127 THR A O 1
ATOM 974 N N . TRP A 1 128 ? 4.219 9.289 -7.719 1 96.75 128 TRP A N 1
ATOM 975 C CA . TRP A 1 128 ? 5.16 8.305 -7.199 1 96.75 128 TRP A CA 1
ATOM 976 C C . TRP A 1 128 ? 6.039 7.746 -8.312 1 96.75 128 TRP A C 1
ATOM 978 O O . TRP A 1 128 ? 7.188 7.367 -8.078 1 96.75 128 TRP A O 1
ATOM 988 N N . TYR A 1 129 ? 5.547 7.746 -9.562 1 96.81 129 TYR A N 1
ATOM 989 C CA . TYR A 1 129 ? 6.277 7.184 -10.688 1 96.81 129 TYR A CA 1
ATOM 990 C C . TYR A 1 129 ? 7.426 8.094 -11.102 1 96.81 129 TYR A C 1
ATOM 992 O O . TYR A 1 129 ? 8.281 7.703 -11.906 1 96.81 129 TYR A O 1
ATOM 1000 N N . LYS A 1 130 ? 7.492 9.305 -10.516 1 97.62 130 LYS A N 1
ATOM 1001 C CA . LYS A 1 130 ? 8.547 10.25 -10.859 1 97.62 130 LYS A CA 1
ATOM 1002 C C . LYS A 1 130 ? 9.523 10.43 -9.703 1 97.62 130 LYS A C 1
ATOM 1004 O O . LYS A 1 130 ? 10.445 11.25 -9.781 1 97.62 130 LYS A O 1
ATOM 1009 N N . LEU A 1 131 ? 9.383 9.648 -8.633 1 97.88 131 LEU A N 1
ATOM 1010 C CA . LEU A 1 131 ? 10.211 9.797 -7.449 1 97.88 131 LEU A CA 1
ATOM 1011 C C . LEU A 1 131 ? 11.672 9.508 -7.77 1 97.88 131 LEU A C 1
ATOM 1013 O O . LEU A 1 131 ? 12.562 10.281 -7.41 1 97.88 131 LEU A O 1
ATOM 1017 N N . GLU A 1 132 ? 11.945 8.391 -8.484 1 97.69 132 GLU A N 1
ATOM 1018 C CA . GLU A 1 132 ? 13.312 8.023 -8.844 1 97.69 132 GLU A CA 1
ATOM 1019 C C . GLU A 1 132 ? 13.992 9.125 -9.648 1 97.69 132 GLU A C 1
ATOM 1021 O O . GLU A 1 132 ? 15.117 9.523 -9.336 1 97.69 132 GLU A O 1
ATOM 1026 N N . GLU A 1 133 ? 13.281 9.594 -10.625 1 97.62 133 GLU A N 1
ATOM 1027 C CA . GLU A 1 133 ? 13.805 10.664 -11.469 1 97.62 133 GLU A CA 1
ATOM 1028 C C . GLU A 1 133 ? 14.125 11.906 -10.648 1 97.62 133 GLU A C 1
ATOM 1030 O O . GLU A 1 133 ? 15.141 12.562 -10.875 1 97.62 133 GLU A O 1
ATOM 1035 N N . SER A 1 134 ? 13.266 12.234 -9.719 1 97.88 134 SER A N 1
ATOM 1036 C CA . SER A 1 134 ? 13.461 13.43 -8.891 1 97.88 134 SER A CA 1
ATOM 1037 C C . SER A 1 134 ? 14.656 13.273 -7.965 1 97.88 134 SER A C 1
ATOM 1039 O O . SER A 1 134 ? 15.359 14.242 -7.676 1 97.88 134 SER A O 1
ATOM 1041 N N . VAL A 1 135 ? 14.922 12.047 -7.492 1 98.38 135 VAL A N 1
ATOM 1042 C CA . VAL A 1 135 ? 16.094 11.805 -6.668 1 98.38 135 VAL A CA 1
ATOM 1043 C C . VAL A 1 135 ? 17.359 12.016 -7.496 1 98.38 135 VAL A C 1
ATOM 1045 O O . VAL A 1 135 ? 18.328 12.641 -7.035 1 98.38 135 VAL A O 1
ATOM 1048 N N . LEU A 1 136 ? 17.359 11.602 -8.719 1 98.38 136 LEU A N 1
ATOM 1049 C CA . LEU A 1 136 ? 18.547 11.641 -9.586 1 98.38 136 LEU A CA 1
ATOM 1050 C C . LEU A 1 136 ? 18.781 13.055 -10.109 1 98.38 136 LEU A C 1
ATOM 1052 O O . LEU A 1 136 ? 19.922 13.516 -10.156 1 98.38 136 LEU A O 1
ATOM 1056 N N . GLU A 1 137 ? 17.688 13.773 -10.461 1 97.44 137 GLU A N 1
ATOM 1057 C CA . GLU A 1 137 ? 17.828 14.992 -11.25 1 97.44 137 GLU A CA 1
ATOM 1058 C C . GLU A 1 137 ? 17.391 16.219 -10.453 1 97.44 137 GLU A C 1
ATOM 1060 O O . GLU A 1 137 ? 17.703 17.359 -10.836 1 97.44 137 GLU A O 1
ATOM 1065 N N . GLY A 1 138 ? 16.703 16.016 -9.438 1 96.25 138 GLY A N 1
ATOM 1066 C CA . GLY A 1 138 ? 16.125 17.141 -8.711 1 96.25 138 GLY A CA 1
ATOM 1067 C C . GLY A 1 138 ? 14.711 17.469 -9.148 1 96.25 138 GLY A C 1
ATOM 1068 O O . GLY A 1 138 ? 14.164 16.812 -10.039 1 96.25 138 GLY A O 1
ATOM 1069 N N . GLY A 1 139 ? 14.148 18.359 -8.414 1 94.44 139 GLY A N 1
ATOM 1070 C CA . GLY A 1 139 ? 12.781 18.766 -8.711 1 94.44 139 GLY A CA 1
ATOM 1071 C C . GLY A 1 139 ? 11.75 18.016 -7.887 1 94.44 139 GLY A C 1
ATOM 1072 O O . GLY A 1 139 ? 12.094 17.125 -7.109 1 94.44 139 GLY A O 1
ATOM 1073 N N . THR A 1 140 ? 10.477 18.422 -8.102 1 95.38 140 THR A N 1
ATOM 1074 C CA . THR A 1 140 ? 9.344 17.828 -7.398 1 95.38 140 THR A CA 1
ATOM 1075 C C . THR A 1 140 ? 8.602 16.844 -8.297 1 95.38 140 THR A C 1
ATOM 1077 O O . THR A 1 140 ? 8.195 17.188 -9.406 1 95.38 140 THR A O 1
ATOM 1080 N N . PRO A 1 141 ? 8.336 15.633 -7.809 1 96.75 141 PRO A N 1
ATOM 1081 C CA . PRO A 1 141 ? 7.617 14.656 -8.633 1 96.75 141 PRO A CA 1
ATOM 1082 C C . PRO A 1 141 ? 6.285 15.195 -9.156 1 96.75 141 PRO A C 1
ATOM 1084 O O . PRO A 1 141 ? 5.926 14.961 -10.312 1 96.75 141 PRO A O 1
ATOM 1087 N N . PHE A 1 142 ? 5.594 15.906 -8.344 1 96.25 142 PHE A N 1
ATOM 1088 C CA . PHE A 1 142 ? 4.305 16.453 -8.758 1 96.25 142 PHE A CA 1
ATOM 1089 C C . PHE A 1 142 ? 4.469 17.359 -9.969 1 96.25 142 PHE A C 1
ATOM 1091 O O . PHE A 1 142 ? 3.701 17.266 -10.93 1 96.25 142 PHE A O 1
ATOM 1098 N N . ASP A 1 143 ? 5.488 18.219 -9.977 1 95.38 143 ASP A N 1
ATOM 1099 C CA . ASP A 1 143 ? 5.777 19.109 -11.094 1 95.38 143 ASP A CA 1
ATOM 1100 C C . ASP A 1 143 ? 6.121 18.328 -12.359 1 95.38 143 ASP A C 1
ATOM 1102 O O . ASP A 1 143 ? 5.746 18.719 -13.461 1 95.38 143 ASP A O 1
ATOM 1106 N N . LYS A 1 144 ? 6.789 17.297 -12.172 1 95.56 144 LYS A N 1
ATOM 1107 C CA . LYS A 1 144 ? 7.223 16.484 -13.312 1 95.56 144 LYS A CA 1
ATOM 1108 C C . LYS A 1 144 ? 6.035 15.805 -13.977 1 95.56 144 LYS A C 1
ATOM 1110 O O . LYS A 1 144 ? 6.043 15.578 -15.195 1 95.56 144 LYS A O 1
ATOM 1115 N N . VAL A 1 145 ? 5.012 15.461 -13.172 1 95 145 VAL A N 1
ATOM 1116 C CA . VAL A 1 145 ? 3.84 14.781 -13.711 1 95 145 VAL A CA 1
ATOM 1117 C C . VAL A 1 145 ? 2.881 15.797 -14.32 1 95 145 VAL A C 1
ATOM 1119 O O . VAL A 1 145 ? 2.332 15.578 -15.406 1 95 145 VAL A O 1
ATOM 1122 N N . HIS A 1 146 ? 2.709 16.984 -13.695 1 94.31 146 HIS A N 1
ATOM 1123 C CA . HIS A 1 146 ? 1.588 17.859 -14.039 1 94.31 146 HIS A CA 1
ATOM 1124 C C . HIS A 1 146 ? 2.072 19.156 -14.656 1 94.31 146 HIS A C 1
ATOM 1126 O O . HIS A 1 146 ? 1.279 19.906 -15.227 1 94.31 146 HIS A O 1
ATOM 1132 N N . GLY A 1 147 ? 3.35 19.484 -14.516 1 92.25 147 GLY A N 1
ATOM 1133 C CA . GLY A 1 147 ? 3.896 20.703 -15.102 1 92.25 147 GLY A CA 1
ATOM 1134 C C . GLY A 1 147 ? 3.627 21.938 -14.266 1 92.25 147 GLY A C 1
ATOM 1135 O O . GLY A 1 147 ? 3.895 23.062 -14.695 1 92.25 147 GLY A O 1
ATOM 1136 N N . ALA A 1 148 ? 3.004 21.75 -13.117 1 88.19 148 ALA A N 1
ATOM 1137 C CA . ALA A 1 148 ? 2.715 22.812 -12.164 1 88.19 148 ALA A CA 1
ATOM 1138 C C . ALA A 1 148 ? 2.859 22.312 -10.727 1 88.19 148 ALA A C 1
ATOM 1140 O O . ALA A 1 148 ? 2.846 21.109 -10.477 1 88.19 148 ALA A O 1
ATOM 1141 N N . SER A 1 149 ? 2.99 23.281 -9.852 1 86.12 149 SER A N 1
ATOM 1142 C CA . SER A 1 149 ? 3.125 22.906 -8.445 1 86.12 149 SER A CA 1
ATOM 1143 C C . SER A 1 149 ? 1.849 22.266 -7.918 1 86.12 149 SER A C 1
ATOM 1145 O O . SER A 1 149 ? 0.779 22.406 -8.516 1 86.12 149 SER A O 1
ATOM 1147 N N . GLY A 1 150 ? 2.004 21.547 -6.848 1 84.75 150 GLY A N 1
ATOM 1148 C CA . GLY A 1 150 ? 0.871 20.875 -6.227 1 84.75 150 GLY A CA 1
ATOM 1149 C C . GLY A 1 150 ? -0.264 21.828 -5.887 1 84.75 150 GLY A C 1
ATOM 1150 O O . GLY A 1 150 ? -1.424 21.547 -6.199 1 84.75 150 GLY A O 1
ATOM 1151 N N . PHE A 1 151 ? 0.057 22.922 -5.34 1 79.44 151 PHE A N 1
ATOM 1152 C CA . PHE A 1 151 ? -0.954 23.875 -4.922 1 79.44 151 PHE A CA 1
ATOM 1153 C C . PHE A 1 151 ? -1.603 24.547 -6.129 1 79.44 151 PHE A C 1
ATOM 1155 O O . PHE A 1 151 ? -2.824 24.703 -6.176 1 79.44 151 PHE A O 1
ATOM 1162 N N . GLU A 1 152 ? -0.807 24.891 -7.117 1 81.06 152 GLU A N 1
ATOM 1163 C CA . GLU A 1 152 ? -1.314 25.5 -8.344 1 81.06 152 GLU A CA 1
ATOM 1164 C C . GLU A 1 152 ? -2.219 24.547 -9.109 1 81.06 152 GLU A C 1
ATOM 1166 O O . GLU A 1 152 ? -3.305 24.922 -9.555 1 81.06 152 GLU A O 1
ATOM 1171 N N . HIS A 1 153 ? -1.751 23.359 -9.219 1 85.81 153 HIS A N 1
ATOM 1172 C CA . HIS A 1 153 ? -2.51 22.359 -9.969 1 85.81 153 HIS A CA 1
ATOM 1173 C C . HIS A 1 153 ? -3.824 22.031 -9.273 1 85.81 153 HIS A C 1
ATOM 1175 O O . HIS A 1 153 ? -4.859 21.875 -9.93 1 85.81 153 HIS A O 1
ATOM 1181 N N . THR A 1 154 ? -3.814 21.922 -7.992 1 84.94 154 THR A N 1
ATOM 1182 C CA . THR A 1 154 ? -5.016 21.594 -7.227 1 84.94 154 THR A CA 1
ATOM 1183 C C . THR A 1 154 ? -6.059 22.703 -7.375 1 84.94 154 THR A C 1
ATOM 1185 O O . THR A 1 154 ? -7.254 22.422 -7.449 1 84.94 154 THR A O 1
ATOM 1188 N N . ALA A 1 155 ? -5.578 23.922 -7.465 1 81.06 155 ALA A N 1
ATOM 1189 C CA . ALA A 1 155 ? -6.48 25.062 -7.629 1 81.06 155 ALA A CA 1
ATOM 1190 C C . ALA A 1 155 ? -7.113 25.062 -9.023 1 81.06 155 ALA A C 1
ATOM 1192 O O . ALA A 1 155 ? -8.258 25.484 -9.188 1 81.06 155 ALA A O 1
ATOM 1193 N N . LEU A 1 156 ? -6.445 24.484 -9.984 1 83.31 156 LEU A N 1
ATOM 1194 C CA . LEU A 1 156 ? -6.883 24.547 -11.367 1 83.31 156 LEU A CA 1
ATOM 1195 C C . LEU A 1 156 ? -7.727 23.328 -11.727 1 83.31 156 LEU A C 1
ATOM 1197 O O . LEU A 1 156 ? -8.602 23.406 -12.602 1 83.31 156 LEU A O 1
ATOM 1201 N N . ASP A 1 157 ? -7.438 22.25 -11.078 1 90.31 157 ASP A N 1
ATOM 1202 C CA . ASP A 1 157 ? -8.188 21.031 -11.297 1 90.31 157 ASP A CA 1
ATOM 1203 C C . ASP A 1 157 ? -9.391 20.938 -10.352 1 90.31 157 ASP A C 1
ATOM 1205 O O . ASP A 1 157 ? -9.25 20.547 -9.195 1 90.31 157 ASP A O 1
ATOM 1209 N N . GLU A 1 158 ? -10.539 21.156 -10.859 1 90.69 158 GLU A N 1
ATOM 1210 C CA . GLU A 1 158 ? -11.75 21.266 -10.055 1 90.69 158 GLU A CA 1
ATOM 1211 C C . GLU A 1 158 ? -12.016 19.969 -9.289 1 90.69 158 GLU A C 1
ATOM 1213 O O . GLU A 1 158 ? -12.406 20 -8.125 1 90.69 158 GLU A O 1
ATOM 1218 N N . LYS A 1 159 ? -11.883 18.859 -10.016 1 93.12 159 LYS A N 1
ATOM 1219 C CA . LYS A 1 159 ? -12.125 17.578 -9.367 1 93.12 159 LYS A CA 1
ATOM 1220 C C . LYS A 1 159 ? -11.164 17.344 -8.203 1 93.12 159 LYS A C 1
ATOM 1222 O O . LYS A 1 159 ? -11.586 16.984 -7.105 1 93.12 159 LYS A O 1
ATOM 1227 N N . LEU A 1 160 ? -9.914 17.578 -8.445 1 92.88 160 LEU A N 1
ATOM 1228 C CA . LEU A 1 160 ? -8.906 17.391 -7.406 1 92.88 160 LEU A CA 1
ATOM 1229 C C . LEU A 1 160 ? -9.125 18.359 -6.258 1 92.88 160 LEU A C 1
ATOM 1231 O O . LEU A 1 160 ? -8.945 18.016 -5.09 1 92.88 160 LEU A O 1
ATOM 1235 N N . ASN A 1 161 ? -9.477 19.562 -6.617 1 91.56 161 ASN A N 1
ATOM 1236 C CA . ASN A 1 161 ? -9.734 20.578 -5.605 1 91.56 161 ASN A CA 1
ATOM 1237 C C . ASN A 1 161 ? -10.867 20.156 -4.668 1 91.56 161 ASN A C 1
ATOM 1239 O O . ASN A 1 161 ? -10.781 20.359 -3.457 1 91.56 161 ASN A O 1
ATOM 1243 N N . THR A 1 162 ? -11.898 19.609 -5.238 1 93.25 162 THR A N 1
ATOM 1244 C CA . THR A 1 162 ? -13.039 19.156 -4.457 1 93.25 162 THR A CA 1
ATOM 1245 C C . THR A 1 162 ? -12.641 18.031 -3.504 1 93.25 162 THR A C 1
ATOM 1247 O O . THR A 1 162 ? -12.984 18.047 -2.322 1 93.25 162 THR A O 1
ATOM 1250 N N . ILE A 1 163 ? -11.891 17.094 -4.023 1 94.56 163 ILE A N 1
ATOM 1251 C CA . ILE A 1 163 ? -11.438 15.953 -3.23 1 94.56 163 ILE A CA 1
ATOM 1252 C C . ILE A 1 163 ? -10.5 16.438 -2.125 1 94.56 163 ILE A C 1
ATOM 1254 O O . ILE A 1 163 ? -10.594 15.984 -0.981 1 94.56 163 ILE A O 1
ATOM 1258 N N . PHE A 1 164 ? -9.633 17.375 -2.482 1 93.88 164 PHE A N 1
ATOM 1259 C CA . PHE A 1 164 ? -8.672 17.922 -1.533 1 93.88 164 PHE A CA 1
ATOM 1260 C C . PHE A 1 164 ? -9.375 18.641 -0.391 1 93.88 164 PHE A C 1
ATOM 1262 O O . PHE A 1 164 ? -9.102 18.375 0.781 1 93.88 164 PHE A O 1
ATOM 1269 N N . ASN A 1 165 ? -10.211 19.469 -0.703 1 91.38 165 ASN A N 1
ATOM 1270 C CA . ASN A 1 165 ? -10.922 20.266 0.294 1 91.38 165 ASN A CA 1
ATOM 1271 C C . ASN A 1 165 ? -11.734 19.391 1.237 1 91.38 165 ASN A C 1
ATOM 1273 O O . ASN A 1 165 ? -11.742 19.609 2.449 1 91.38 165 ASN A O 1
ATOM 1277 N N . LYS A 1 166 ? -12.422 18.422 0.652 1 95.12 166 LYS A N 1
ATOM 1278 C CA . LYS A 1 166 ? -13.195 17.516 1.49 1 95.12 166 LYS A CA 1
ATOM 1279 C C . LYS A 1 166 ? -12.297 16.766 2.465 1 95.12 166 LYS A C 1
ATOM 1281 O O . LYS A 1 166 ? -12.625 16.625 3.645 1 95.12 166 LYS A O 1
ATOM 1286 N N . ALA A 1 167 ? -11.211 16.281 1.974 1 96.12 167 ALA A N 1
ATOM 1287 C CA . ALA A 1 167 ? -10.25 15.57 2.811 1 96.12 167 ALA A CA 1
ATOM 1288 C C . ALA A 1 167 ? -9.742 16.453 3.941 1 96.12 167 ALA A C 1
ATOM 1290 O O . ALA A 1 167 ? -9.672 16.031 5.094 1 96.12 167 ALA A O 1
ATOM 1291 N N . MET A 1 168 ? -9.367 17.734 3.646 1 93.81 168 MET A N 1
ATOM 1292 C CA . MET A 1 168 ? -8.836 18.656 4.645 1 93.81 168 MET A CA 1
ATOM 1293 C C . MET A 1 168 ? -9.891 19 5.688 1 93.81 168 MET A C 1
ATOM 1295 O O . MET A 1 168 ? -9.594 19.062 6.883 1 93.81 168 MET A O 1
ATOM 1299 N N . VAL A 1 169 ? -11.094 19.188 5.188 1 94.38 169 VAL A N 1
ATOM 1300 C CA . VAL A 1 169 ? -12.188 19.5 6.094 1 94.38 169 VAL A CA 1
ATOM 1301 C C . VAL A 1 169 ? -12.422 18.344 7.062 1 94.38 169 VAL A C 1
ATOM 1303 O O . VAL A 1 169 ? -12.438 18.531 8.281 1 94.38 169 VAL A O 1
ATOM 1306 N N . ASP A 1 170 ? -12.594 17.141 6.547 1 96.62 170 ASP A N 1
ATOM 1307 C CA . ASP A 1 170 ? -12.867 15.969 7.379 1 96.62 170 ASP A CA 1
ATOM 1308 C C . ASP A 1 170 ? -11.75 15.758 8.398 1 96.62 170 ASP A C 1
ATOM 1310 O O . ASP A 1 170 ? -12.016 15.57 9.594 1 96.62 170 ASP A O 1
ATOM 1314 N N . ALA A 1 171 ? -10.562 15.82 7.922 1 94.56 171 ALA A N 1
ATOM 1315 C CA . ALA A 1 171 ? -9.414 15.586 8.805 1 94.56 171 ALA A CA 1
ATOM 1316 C C . ALA A 1 171 ? -9.32 16.672 9.867 1 94.56 171 ALA A C 1
ATOM 1318 O O . ALA A 1 171 ? -8.969 16.391 11.016 1 94.56 171 ALA A O 1
ATOM 1319 N N . SER A 1 172 ? -9.57 17.891 9.477 1 95.38 172 SER A N 1
ATOM 1320 C CA . SER A 1 172 ? -9.484 19.016 10.414 1 95.38 172 SER A CA 1
ATOM 1321 C C . SER A 1 172 ? -10.539 18.891 11.508 1 95.38 172 SER A C 1
ATOM 1323 O O . SER A 1 172 ? -10.242 19.125 12.688 1 95.38 172 SER A O 1
ATOM 1325 N N . VAL A 1 173 ? -11.734 18.547 11.086 1 96 173 VAL A N 1
ATOM 1326 C CA . VAL A 1 173 ? -12.812 18.422 12.062 1 96 173 VAL A CA 1
ATOM 1327 C C . VAL A 1 173 ? -12.461 17.344 13.086 1 96 173 VAL A C 1
ATOM 1329 O O . VAL A 1 173 ? -12.602 17.547 14.289 1 96 173 VAL A O 1
ATOM 1332 N N . LEU A 1 174 ? -11.969 16.219 12.625 1 94.5 174 LEU A N 1
ATOM 1333 C CA . LEU A 1 174 ? -11.57 15.125 13.508 1 94.5 174 LEU A CA 1
ATOM 1334 C C . LEU A 1 174 ? -10.484 15.578 14.469 1 94.5 174 LEU A C 1
ATOM 1336 O O . LEU A 1 174 ? -10.578 15.344 15.68 1 94.5 174 LEU A O 1
ATOM 1340 N N . LEU A 1 175 ? -9.508 16.25 13.977 1 94.81 175 LEU A N 1
ATOM 1341 C CA . LEU A 1 175 ? -8.344 16.656 14.758 1 94.81 175 LEU A CA 1
ATOM 1342 C C . LEU A 1 175 ? -8.711 17.75 15.75 1 94.81 175 LEU A C 1
ATOM 1344 O O . LEU A 1 175 ? -8.383 17.656 16.938 1 94.81 175 LEU A O 1
ATOM 1348 N N . ILE A 1 176 ? -9.43 18.781 15.312 1 96.38 176 ILE A N 1
ATOM 1349 C CA . ILE A 1 176 ? -9.664 19.984 16.109 1 96.38 176 ILE A CA 1
ATOM 1350 C C . ILE A 1 176 ? -10.656 19.672 17.219 1 96.38 176 ILE A C 1
ATOM 1352 O O . ILE A 1 176 ? -10.539 20.203 18.328 1 96.38 176 ILE A O 1
ATOM 1356 N N . LYS A 1 177 ? -11.602 18.828 16.922 1 94.5 177 LYS A N 1
ATOM 1357 C CA . LYS A 1 177 ? -12.531 18.406 17.969 1 94.5 177 LYS A CA 1
ATOM 1358 C C . LYS A 1 177 ? -11.789 17.797 19.156 1 94.5 177 LYS A C 1
ATOM 1360 O O . LYS A 1 177 ? -12.102 18.109 20.312 1 94.5 177 LYS A O 1
ATOM 1365 N N . GLU A 1 178 ? -10.82 16.984 18.906 1 93.38 178 GLU A N 1
ATOM 1366 C CA . GLU A 1 178 ? -10.039 16.359 19.969 1 93.38 178 GLU A CA 1
ATOM 1367 C C . GLU A 1 178 ? -9.055 17.344 20.594 1 93.38 178 GLU A C 1
ATOM 1369 O O . GLU A 1 178 ? -8.828 17.312 21.797 1 93.38 178 GLU A O 1
ATOM 1374 N N . MET A 1 179 ? -8.484 18.188 19.75 1 95.81 179 MET A N 1
ATOM 1375 C CA . MET A 1 179 ? -7.508 19.172 20.219 1 95.81 179 MET A CA 1
ATOM 1376 C C . MET A 1 179 ? -8.125 20.125 21.234 1 95.81 179 MET A C 1
ATOM 1378 O O . MET A 1 179 ? -7.504 20.453 22.234 1 95.81 179 MET A O 1
ATOM 1382 N N . LEU A 1 180 ? -9.344 20.547 20.984 1 96.62 180 LEU A N 1
ATOM 1383 C CA . LEU A 1 180 ? -10.016 21.547 21.828 1 96.62 180 LEU A CA 1
ATOM 1384 C C . LEU A 1 180 ? -10.328 20.969 23.203 1 96.62 180 LEU A C 1
ATOM 1386 O O . LEU A 1 180 ? -10.633 21.719 24.125 1 96.62 180 LEU A O 1
ATOM 1390 N N . LYS A 1 181 ? -10.203 19.641 23.359 1 94.5 181 LYS A N 1
ATOM 1391 C CA . LYS A 1 181 ? -10.422 19 24.656 1 94.5 181 LYS A CA 1
ATOM 1392 C C . LYS A 1 181 ? -9.18 19.094 25.531 1 94.5 181 LYS A C 1
ATOM 1394 O O . LYS A 1 181 ? -9.273 19.078 26.75 1 94.5 181 LYS A O 1
ATOM 1399 N N . CYS A 1 182 ? -8.047 19.188 24.906 1 94.19 182 CYS A N 1
ATOM 1400 C CA . CYS A 1 182 ? -6.836 19.047 25.719 1 94.19 182 CYS A CA 1
ATOM 1401 C C . CYS A 1 182 ? -5.98 20.312 25.625 1 94.19 182 CYS A C 1
ATOM 1403 O O . CYS A 1 182 ? -5.039 20.484 26.391 1 94.19 182 CYS A O 1
ATOM 1405 N N . TYR A 1 183 ? -6.289 21.172 24.703 1 97.06 183 TYR A N 1
ATOM 1406 C CA . TYR A 1 183 ? -5.508 22.391 24.516 1 97.06 183 TYR A CA 1
ATOM 1407 C C . TYR A 1 183 ? -6.305 23.625 24.953 1 97.06 183 TYR A C 1
ATOM 1409 O O . TYR A 1 183 ? -7.406 23.859 24.453 1 97.06 183 TYR A O 1
ATOM 1417 N N . HIS A 1 184 ? -5.699 24.469 25.766 1 96.12 184 HIS A N 1
ATOM 1418 C CA . HIS A 1 184 ? -6.41 25.609 26.344 1 96.12 184 HIS A CA 1
ATOM 1419 C C . HIS A 1 184 ? -5.633 26.906 26.125 1 96.12 184 HIS A C 1
ATOM 1421 O O . HIS A 1 184 ? -5.859 27.906 26.828 1 96.12 184 HIS A O 1
ATOM 1427 N N . GLY A 1 185 ? -4.766 26.906 25.172 1 96.31 185 GLY A N 1
ATOM 1428 C CA . GLY A 1 185 ? -3.924 28.062 24.938 1 96.31 185 GLY A CA 1
ATOM 1429 C C . GLY A 1 185 ? -4.664 29.219 24.281 1 96.31 185 GLY A C 1
ATOM 1430 O O . GLY A 1 185 ? -4.105 30.297 24.094 1 96.31 185 GLY A O 1
ATOM 1431 N N . PHE A 1 186 ? -5.941 29.016 24.016 1 97.5 186 PHE A N 1
ATOM 1432 C CA . PHE A 1 186 ? -6.75 30.078 23.406 1 97.5 186 PHE A CA 1
ATOM 1433 C C . PHE A 1 186 ? -7.352 30.969 24.484 1 97.5 186 PHE A C 1
ATOM 1435 O O . PHE A 1 186 ? -7.887 32.031 24.172 1 97.5 186 PHE A O 1
ATOM 1442 N N . ASN A 1 187 ? -7.262 30.547 25.703 1 95.31 187 ASN A N 1
ATOM 1443 C CA . ASN A 1 187 ? -7.855 31.297 26.797 1 95.31 187 ASN A CA 1
ATOM 1444 C C . ASN A 1 187 ? -7.324 32.719 26.859 1 95.31 187 ASN A C 1
ATOM 1446 O O . ASN A 1 187 ? -6.129 32.969 26.672 1 95.31 187 ASN A O 1
ATOM 1450 N N . ASN A 1 188 ? -8.164 33.719 26.969 1 91.94 188 ASN A N 1
ATOM 1451 C CA . ASN A 1 188 ? -7.879 35.125 27.219 1 91.94 188 ASN A CA 1
ATOM 1452 C C . ASN A 1 188 ? -7.34 35.812 25.969 1 91.94 188 ASN A C 1
ATOM 1454 O O . ASN A 1 188 ? -6.859 36.938 26.047 1 91.94 188 ASN A O 1
ATOM 1458 N N . LEU A 1 189 ? -7.309 35.094 24.859 1 96.81 189 LEU A N 1
ATOM 1459 C CA . LEU A 1 189 ? -6.961 35.75 23.609 1 96.81 189 LEU A CA 1
ATOM 1460 C C . LEU A 1 189 ? -8.117 36.625 23.109 1 96.81 189 LEU A C 1
ATOM 1462 O O . LEU A 1 189 ? -9.281 36.219 23.219 1 96.81 189 LEU A O 1
ATOM 1466 N N . LYS A 1 190 ? -7.836 37.781 22.656 1 97.31 190 LYS A N 1
ATOM 1467 C CA . LYS A 1 190 ? -8.844 38.656 22.062 1 97.31 190 LYS A CA 1
ATOM 1468 C C . LYS A 1 190 ? -8.938 38.469 20.547 1 97.31 190 LYS A C 1
ATOM 1470 O O . LYS A 1 190 ? -9.992 38.688 19.953 1 97.31 190 LYS A O 1
ATOM 1475 N N . SER A 1 191 ? -7.855 38.031 19.984 1 98.31 191 SER A N 1
ATOM 1476 C CA . SER A 1 191 ? -7.84 37.844 18.547 1 98.31 191 SER A CA 1
ATOM 1477 C C . SER A 1 191 ? -6.91 36.688 18.156 1 98.31 191 SER A C 1
ATOM 1479 O O . SER A 1 191 ? -5.863 36.5 18.781 1 98.31 191 SER A O 1
ATOM 1481 N N . LEU A 1 192 ? -7.305 35.969 17.203 1 98.75 192 LEU A N 1
ATOM 1482 C CA . LEU A 1 192 ? -6.547 34.844 16.672 1 98.75 192 LEU A CA 1
ATOM 1483 C C . LEU A 1 192 ? -6.477 34.906 15.156 1 98.75 192 LEU A C 1
ATOM 1485 O O . LEU A 1 192 ? -7.508 34.969 14.484 1 98.75 192 LEU A O 1
ATOM 1489 N N . VAL A 1 193 ? -5.262 34.906 14.617 1 98.81 193 VAL A N 1
ATOM 1490 C CA . VAL A 1 193 ? -5.066 34.875 13.172 1 98.81 193 VAL A CA 1
ATOM 1491 C C . VAL A 1 193 ? -4.754 33.469 12.719 1 98.81 193 VAL A C 1
ATOM 1493 O O . VAL A 1 193 ? -3.809 32.844 13.203 1 98.81 193 VAL A O 1
ATOM 1496 N N . ASP A 1 194 ? -5.586 32.906 11.883 1 98.81 194 ASP A N 1
ATOM 1497 C CA . ASP A 1 194 ? -5.332 31.625 11.258 1 98.81 194 ASP A CA 1
ATOM 1498 C C . ASP A 1 194 ? -4.637 31.797 9.906 1 98.81 194 ASP A C 1
ATOM 1500 O O . ASP A 1 194 ? -5.262 32.188 8.922 1 98.81 194 ASP A O 1
ATOM 1504 N N . VAL A 1 195 ? -3.357 31.516 9.906 1 98.5 195 VAL A N 1
ATOM 1505 C CA . VAL A 1 195 ? -2.553 31.672 8.695 1 98.5 195 VAL A CA 1
ATOM 1506 C C . VAL A 1 195 ? -2.652 30.406 7.844 1 98.5 195 VAL A C 1
ATOM 1508 O O . VAL A 1 195 ? -2.377 29.312 8.32 1 98.5 195 VAL A O 1
ATOM 1511 N N . GLY A 1 196 ? -2.98 30.578 6.551 1 96.38 196 GLY A N 1
ATOM 1512 C CA . GLY A 1 196 ? -3.275 29.422 5.723 1 96.38 196 GLY A CA 1
ATOM 1513 C C . GLY A 1 196 ? -4.523 28.672 6.16 1 96.38 196 GLY A C 1
ATOM 1514 O O . GLY A 1 196 ? -4.535 27.453 6.191 1 96.38 196 GLY A O 1
ATOM 1515 N N . GLY A 1 197 ? -5.539 29.391 6.512 1 96.31 197 GLY A N 1
ATOM 1516 C CA . GLY A 1 197 ? -6.684 28.812 7.207 1 96.31 197 GLY A CA 1
ATOM 1517 C C . GLY A 1 197 ? -7.711 28.203 6.27 1 96.31 197 GLY A C 1
ATOM 1518 O O . GLY A 1 197 ? -8.68 27.594 6.715 1 96.31 197 GLY A O 1
ATOM 1519 N N . GLY A 1 198 ? -7.52 28.391 4.961 1 93.94 198 GLY A N 1
ATOM 1520 C CA . GLY A 1 198 ? -8.422 27.812 3.984 1 93.94 198 GLY A CA 1
ATOM 1521 C C . GLY A 1 198 ? -9.828 28.391 4.047 1 93.94 198 GLY A C 1
ATOM 1522 O O . GLY A 1 198 ? -10 29.609 4.016 1 93.94 198 GLY A O 1
ATOM 1523 N N . LEU A 1 199 ? -10.797 27.531 4.25 1 94.12 199 LEU A N 1
ATOM 1524 C CA . LEU A 1 199 ? -12.195 27.922 4.246 1 94.12 199 LEU A CA 1
ATOM 1525 C C . LEU A 1 199 ? -12.625 28.438 5.621 1 94.12 199 LEU A C 1
ATOM 1527 O O . LEU A 1 199 ? -13.781 28.797 5.82 1 94.12 199 LEU A O 1
ATOM 1531 N N . GLY A 1 200 ? -11.719 28.406 6.555 1 97.06 200 GLY A N 1
ATOM 1532 C CA . GLY A 1 200 ? -11.992 28.984 7.863 1 97.06 200 GLY A CA 1
ATOM 1533 C C . GLY A 1 200 ? -12.688 28.016 8.805 1 97.06 200 GLY A C 1
ATOM 1534 O O . GLY A 1 200 ? -13.125 28.406 9.891 1 97.06 200 GLY A O 1
ATOM 1535 N N . ILE A 1 201 ? -12.719 26.75 8.453 1 95.56 201 ILE A N 1
ATOM 1536 C CA . ILE A 1 201 ? -13.469 25.766 9.219 1 95.56 201 ILE A CA 1
ATOM 1537 C C . ILE A 1 201 ? -12.812 25.562 10.586 1 95.56 201 ILE A C 1
ATOM 1539 O O . ILE A 1 201 ? -13.5 25.547 11.609 1 95.56 201 ILE A O 1
ATOM 1543 N N . THR A 1 202 ? -11.531 25.375 10.562 1 97.31 202 THR A N 1
ATOM 1544 C CA . THR A 1 202 ? -10.797 25.188 11.812 1 97.31 202 THR A CA 1
ATOM 1545 C C . THR A 1 202 ? -10.984 26.406 12.727 1 97.31 202 THR A C 1
ATOM 1547 O O . THR A 1 202 ? -11.297 26.25 13.914 1 97.31 202 THR A O 1
ATOM 1550 N N . LEU A 1 203 ? -10.797 27.547 12.148 1 98.25 203 LEU A N 1
ATOM 1551 C CA . LEU A 1 203 ? -10.945 28.781 12.922 1 98.25 203 LEU A CA 1
ATOM 1552 C C . LEU A 1 203 ? -12.359 28.906 13.469 1 98.25 203 LEU A C 1
ATOM 1554 O O . LEU A 1 203 ? -12.547 29.359 14.602 1 98.25 203 LEU A O 1
ATOM 1558 N N . ASN A 1 204 ? -13.312 28.562 12.656 1 97.81 204 ASN A N 1
ATOM 1559 C CA . ASN A 1 204 ? -14.703 28.609 13.094 1 97.81 204 ASN A CA 1
ATOM 1560 C C . ASN A 1 204 ? -14.938 27.688 14.289 1 97.81 204 ASN A C 1
ATOM 1562 O O . ASN A 1 204 ? -15.656 28.047 15.227 1 97.81 204 ASN A O 1
ATOM 1566 N N . MET A 1 205 ? -14.391 26.484 14.281 1 97 205 MET A N 1
ATOM 1567 C CA . MET A 1 205 ? -14.516 25.547 15.398 1 97 205 MET A CA 1
ATOM 1568 C C . MET A 1 205 ? -13.898 26.125 16.656 1 97 205 MET A C 1
ATOM 1570 O O . MET A 1 205 ? -14.453 25.969 17.75 1 97 205 MET A O 1
ATOM 1574 N N . ILE A 1 206 ? -12.781 26.797 16.562 1 97.88 206 ILE A N 1
ATOM 1575 C CA . ILE A 1 206 ? -12.086 27.375 17.703 1 97.88 206 ILE A CA 1
ATOM 1576 C C . ILE A 1 206 ? -12.883 28.547 18.25 1 97.88 206 ILE A C 1
ATOM 1578 O O . ILE A 1 206 ? -13.227 28.578 19.438 1 97.88 206 ILE A O 1
ATOM 1582 N N . VAL A 1 207 ? -13.25 29.5 17.375 1 97.44 207 VAL A N 1
ATOM 1583 C CA . VAL A 1 207 ? -13.93 30.719 17.766 1 97.44 207 VAL A CA 1
ATOM 1584 C C . VAL A 1 207 ? -15.289 30.391 18.391 1 97.44 207 VAL A C 1
ATOM 1586 O O . VAL A 1 207 ? -15.742 31.062 19.312 1 97.44 207 VAL A O 1
ATOM 1589 N N . SER A 1 208 ? -15.898 29.344 17.875 1 96.19 208 SER A N 1
ATOM 1590 C CA . SER A 1 208 ? -17.188 28.922 18.406 1 96.19 208 SER A CA 1
ATOM 1591 C C . SER A 1 208 ? -17.078 28.547 19.875 1 96.19 208 SER A C 1
ATOM 1593 O O . SER A 1 208 ? -18.031 28.672 20.641 1 96.19 208 SER A O 1
ATOM 1595 N N . GLN A 1 209 ? -15.977 28.109 20.359 1 95.94 209 GLN A N 1
ATOM 1596 C CA . GLN A 1 209 ? -15.758 27.734 21.75 1 95.94 209 GLN A CA 1
ATOM 1597 C C . GLN A 1 209 ? -15.25 28.906 22.562 1 95.94 209 GLN A C 1
ATOM 1599 O O . GLN A 1 209 ? -15.273 28.875 23.797 1 95.94 209 GLN A O 1
ATOM 1604 N N . TYR A 1 210 ? -14.82 29.906 21.859 1 95.88 210 TYR A N 1
ATOM 1605 C CA . TYR A 1 210 ? -14.344 31.141 22.469 1 95.88 210 TYR A CA 1
ATOM 1606 C C . TYR A 1 210 ? -15.023 32.344 21.859 1 95.88 210 TYR A C 1
ATOM 1608 O O . TYR A 1 210 ? -14.375 33.156 21.188 1 95.88 210 TYR A O 1
ATOM 1616 N N . PRO A 1 211 ? -16.203 32.594 22.156 1 91.56 211 PRO A N 1
ATOM 1617 C CA . PRO A 1 211 ? -17.047 33.531 21.406 1 91.56 211 PRO A CA 1
ATOM 1618 C C . PRO A 1 211 ? -16.594 34.969 21.531 1 91.56 211 PRO A C 1
ATOM 1620 O O . PRO A 1 211 ? -16.984 35.812 20.719 1 91.56 211 PRO A O 1
ATOM 1623 N N . THR A 1 212 ? -15.852 35.312 22.5 1 94 212 THR A N 1
ATOM 1624 C CA . THR A 1 212 ? -15.406 36.688 22.672 1 94 212 THR A CA 1
ATOM 1625 C C . THR A 1 212 ? -14.148 36.938 21.844 1 94 212 THR A C 1
ATOM 1627 O O . THR A 1 212 ? -13.719 38.094 21.703 1 94 212 THR A O 1
ATOM 1630 N N . MET A 1 213 ? -13.594 35.938 21.297 1 96.94 213 MET A N 1
ATOM 1631 C CA . MET A 1 213 ? -12.367 36.031 20.516 1 96.94 213 MET A CA 1
ATOM 1632 C C . MET A 1 213 ? -12.672 36.344 19.047 1 96.94 213 MET A C 1
ATOM 1634 O O . MET A 1 213 ? -13.562 35.75 18.453 1 96.94 213 MET A O 1
ATOM 1638 N N . LYS A 1 214 ? -12.008 37.375 18.531 1 97.94 214 LYS A N 1
ATOM 1639 C CA . LYS A 1 214 ? -12.117 37.688 17.109 1 97.94 214 LYS A CA 1
ATOM 1640 C C . LYS A 1 214 ? -11.188 36.781 16.281 1 97.94 214 LYS A C 1
ATOM 1642 O O . LYS A 1 214 ? -10 36.656 16.594 1 97.94 214 LYS A O 1
ATOM 1647 N N . GLY A 1 215 ? -11.75 36.156 15.258 1 98.56 215 GLY A N 1
ATOM 1648 C CA . GLY A 1 215 ? -10.953 35.344 14.359 1 98.56 215 GLY A CA 1
ATOM 1649 C C . GLY A 1 215 ? -10.641 36.031 13.039 1 98.56 215 GLY A C 1
ATOM 1650 O O . GLY A 1 215 ? -11.492 36.719 12.477 1 98.56 215 GLY A O 1
ATOM 1651 N N . ILE A 1 216 ? -9.453 35.938 12.609 1 98.75 216 ILE A N 1
ATOM 1652 C CA . ILE A 1 216 ? -9.016 36.438 11.312 1 98.75 216 ILE A CA 1
ATOM 1653 C C . ILE A 1 216 ? -8.453 35.312 10.477 1 98.75 216 ILE A C 1
ATOM 1655 O O . ILE A 1 216 ? -7.453 34.688 10.859 1 98.75 216 ILE A O 1
ATOM 1659 N N . ASN A 1 217 ? -9.07 34.938 9.328 1 98.69 217 ASN A N 1
ATOM 1660 C CA . ASN A 1 217 ? -8.641 33.875 8.438 1 98.69 217 ASN A CA 1
ATOM 1661 C C . ASN A 1 217 ? -7.859 34.406 7.246 1 98.69 217 ASN A C 1
ATOM 1663 O O . ASN A 1 217 ? -8.422 35.125 6.398 1 98.69 217 ASN A O 1
ATOM 1667 N N . LEU A 1 218 ? -6.602 34.125 7.227 1 98.69 218 LEU A N 1
ATOM 1668 C CA . LEU A 1 218 ? -5.75 34.562 6.133 1 98.69 218 LEU A CA 1
ATOM 1669 C C . LEU A 1 218 ? -5.453 33.438 5.164 1 98.69 218 LEU A C 1
ATOM 1671 O O . LEU A 1 218 ? -4.914 32.406 5.562 1 98.69 218 LEU A O 1
ATOM 1675 N N . ASP A 1 219 ? -5.77 33.594 3.898 1 96.38 219 ASP A N 1
ATOM 1676 C CA . ASP A 1 219 ? -5.414 32.688 2.816 1 96.38 219 ASP A CA 1
ATOM 1677 C C . ASP A 1 219 ? -5.43 33.406 1.468 1 96.38 219 ASP A C 1
ATOM 1679 O O . ASP A 1 219 ? -5.73 34.594 1.396 1 96.38 219 ASP A O 1
ATOM 1683 N N . LEU A 1 220 ? -5.008 32.75 0.461 1 93.81 220 LEU A N 1
ATOM 1684 C CA . LEU A 1 220 ? -4.953 33.312 -0.878 1 93.81 220 LEU A CA 1
ATOM 1685 C C . LEU A 1 220 ? -6.34 33.75 -1.342 1 93.81 220 LEU A C 1
ATOM 1687 O O . LEU A 1 220 ? -7.348 33.156 -0.941 1 93.81 220 LEU A O 1
ATOM 1691 N N . PRO A 1 221 ? -6.387 34.719 -2.236 1 93.88 221 PRO A N 1
ATOM 1692 C CA . PRO A 1 221 ? -7.664 35.25 -2.713 1 93.88 221 PRO A CA 1
ATOM 1693 C C . PRO A 1 221 ? -8.555 34.156 -3.33 1 93.88 221 PRO A C 1
ATOM 1695 O O . PRO A 1 221 ? -9.766 34.125 -3.068 1 93.88 221 PRO A O 1
ATOM 1698 N N . GLN A 1 222 ? -7.988 33.281 -4.059 1 88.44 222 GLN A N 1
ATOM 1699 C CA . GLN A 1 222 ? -8.773 32.281 -4.766 1 88.44 222 GLN A CA 1
ATOM 1700 C C . GLN A 1 222 ? -9.383 31.266 -3.793 1 88.44 222 GLN A C 1
ATOM 1702 O O . GLN A 1 222 ? -10.359 30.594 -4.117 1 88.44 222 GLN A O 1
ATOM 1707 N N . VAL A 1 223 ? -8.805 31.172 -2.625 1 90.06 223 VAL A N 1
ATOM 1708 C CA . VAL A 1 223 ? -9.344 30.297 -1.589 1 90.06 223 VAL A CA 1
ATOM 1709 C C . VAL A 1 223 ? -10.438 31.031 -0.816 1 90.06 223 VAL A C 1
ATOM 1711 O O . VAL A 1 223 ? -11.531 30.5 -0.626 1 90.06 223 VAL A O 1
ATOM 1714 N N . ILE A 1 224 ? -10.203 32.281 -0.408 1 93.81 224 ILE A N 1
ATOM 1715 C CA . ILE A 1 224 ? -11.078 33.094 0.429 1 93.81 224 ILE A CA 1
ATOM 1716 C C . ILE A 1 224 ? -12.406 33.344 -0.293 1 93.81 224 ILE A C 1
ATOM 1718 O O . ILE A 1 224 ? -13.461 33.406 0.34 1 93.81 224 ILE A O 1
ATOM 1722 N N . GLU A 1 225 ? -12.305 33.406 -1.631 1 91.81 225 GLU A N 1
ATOM 1723 C CA . GLU A 1 225 ? -13.508 33.656 -2.416 1 91.81 225 GLU A CA 1
ATOM 1724 C C . GLU A 1 225 ? -14.555 32.562 -2.201 1 91.81 225 GLU A C 1
ATOM 1726 O O . GLU A 1 225 ? -15.75 32.812 -2.334 1 91.81 225 GLU A O 1
ATOM 1731 N N . HIS A 1 226 ? -14.125 31.406 -1.735 1 89.44 226 HIS A N 1
ATOM 1732 C CA . HIS A 1 226 ? -15.039 30.281 -1.558 1 89.44 226 HIS A CA 1
ATOM 1733 C C . HIS A 1 226 ? -15.344 30.047 -0.082 1 89.44 226 HIS A C 1
ATOM 1735 O O . HIS A 1 226 ? -16.109 29.141 0.263 1 89.44 226 HIS A O 1
ATOM 1741 N N . ALA A 1 227 ? -14.766 30.828 0.811 1 95.06 227 ALA A N 1
ATOM 1742 C CA . ALA A 1 227 ? -14.93 30.641 2.248 1 95.06 227 ALA A CA 1
ATOM 1743 C C . ALA A 1 227 ? -16.297 31.125 2.711 1 95.06 227 ALA A C 1
ATOM 1745 O O . ALA A 1 227 ? -16.703 32.25 2.41 1 95.06 227 ALA A O 1
ATOM 1746 N N . PRO A 1 228 ? -17.016 30.359 3.422 1 95.62 228 PRO A N 1
ATOM 1747 C CA . PRO A 1 228 ? -18.281 30.828 3.979 1 95.62 228 PRO A CA 1
ATOM 1748 C C . PRO A 1 228 ? -18.094 31.891 5.055 1 95.62 228 PRO A C 1
ATOM 1750 O O . PRO A 1 228 ? -17.047 31.969 5.684 1 95.62 228 PRO A O 1
ATOM 1753 N N . ARG A 1 229 ? -19.188 32.625 5.277 1 96.06 229 ARG A N 1
ATOM 1754 C CA . ARG A 1 229 ? -19.172 33.625 6.352 1 96.06 229 ARG A CA 1
ATOM 1755 C C . ARG A 1 229 ? -19.453 32.969 7.699 1 96.06 229 ARG A C 1
ATOM 1757 O O . ARG A 1 229 ? -20.359 32.156 7.816 1 96.06 229 ARG A O 1
ATOM 1764 N N . TYR A 1 230 ? -18.594 33.25 8.648 1 97 230 TYR A N 1
ATOM 1765 C CA . TYR A 1 230 ? -18.766 3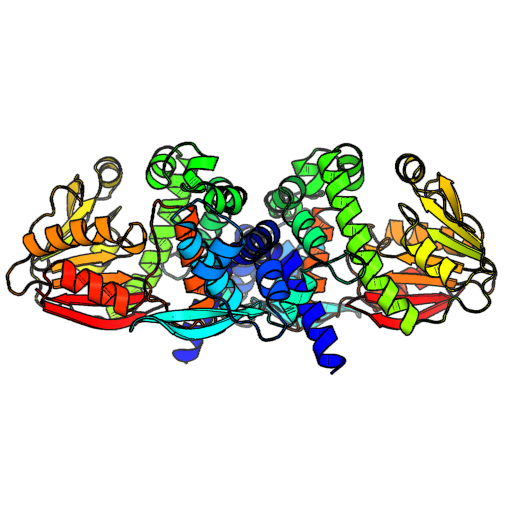2.781 10.016 1 97 230 TYR A CA 1
ATOM 1766 C C . TYR A 1 230 ? -18.844 33.969 10.992 1 97 230 TYR A C 1
ATOM 1768 O O . TYR A 1 230 ? -18.125 34.938 10.844 1 97 230 TYR A O 1
ATOM 1776 N N . PRO A 1 231 ? -19.781 33.844 11.984 1 95.81 231 PRO A N 1
ATOM 1777 C CA . PRO A 1 231 ? -19.781 34.875 13.016 1 95.81 231 PRO A CA 1
ATOM 1778 C C . PRO A 1 231 ? -18.422 35.031 13.719 1 95.81 231 PRO A C 1
ATOM 1780 O O . PRO A 1 231 ? -17.828 34 14.109 1 95.81 231 PRO A O 1
ATOM 1783 N N . GLY A 1 232 ? -17.969 36.25 13.812 1 97.19 232 GLY A N 1
ATOM 1784 C CA . GLY A 1 232 ? -16.766 36.531 14.578 1 97.19 232 GLY A CA 1
ATOM 1785 C C . GLY A 1 232 ? -15.484 36.312 13.781 1 97.19 232 GLY A C 1
ATOM 1786 O O . GLY A 1 232 ? -14.383 36.5 14.305 1 97.19 232 GLY A O 1
ATOM 1787 N N . ILE A 1 233 ? -15.594 35.938 12.5 1 98.31 233 ILE A N 1
ATOM 1788 C CA . ILE A 1 233 ? -14.414 35.625 11.703 1 98.31 233 ILE A CA 1
ATOM 1789 C C . ILE A 1 233 ? -14.344 36.562 10.508 1 98.31 233 ILE A C 1
ATOM 1791 O O . ILE A 1 233 ? -15.336 36.75 9.797 1 98.31 233 ILE A O 1
ATOM 1795 N N . GLU A 1 234 ? -13.297 37.219 10.367 1 98.44 234 GLU A N 1
ATOM 1796 C CA . GLU A 1 234 ? -12.992 38.031 9.188 1 98.44 234 GLU A CA 1
ATOM 1797 C C . GLU A 1 234 ? -12.078 37.281 8.219 1 98.44 234 GLU A C 1
ATOM 1799 O O . GLU A 1 234 ? -11 36.812 8.609 1 98.44 234 GLU A O 1
ATOM 1804 N N . HIS A 1 235 ? -12.531 37.062 6.961 1 98.31 235 HIS A N 1
ATOM 1805 C CA . HIS A 1 235 ? -11.688 36.469 5.93 1 98.31 235 HIS A CA 1
ATOM 1806 C C . HIS A 1 235 ? -10.828 37.531 5.246 1 98.31 235 HIS A C 1
ATOM 1808 O O . HIS A 1 235 ? -11.344 38.531 4.738 1 98.31 235 HIS A O 1
ATOM 1814 N N . VAL A 1 236 ? -9.57 37.375 5.227 1 98.25 236 VAL A N 1
ATOM 1815 C CA . VAL A 1 236 ? -8.625 38.344 4.664 1 98.25 236 VAL A CA 1
ATOM 1816 C C . VAL A 1 236 ? -7.852 37.688 3.518 1 98.25 236 VAL A C 1
ATOM 1818 O O . VAL A 1 236 ? -7.004 36.812 3.744 1 98.25 236 VAL A O 1
ATOM 1821 N N . PRO A 1 237 ? -8.133 38.062 2.234 1 97.5 237 PRO A N 1
ATOM 1822 C CA . PRO A 1 237 ? -7.32 37.562 1.123 1 97.5 237 PRO A CA 1
ATOM 1823 C C . PRO A 1 237 ? -5.891 38.094 1.146 1 97.5 237 PRO A C 1
ATOM 1825 O O . PRO A 1 237 ? -5.688 39.312 1.281 1 97.5 237 PRO A O 1
ATOM 1828 N N . GLY A 1 238 ? -4.938 37.219 1.155 1 96.44 238 GLY A N 1
ATOM 1829 C CA . GLY A 1 238 ? -3.555 37.656 1.148 1 96.44 238 GLY A CA 1
ATOM 1830 C C . GLY A 1 238 ? -2.559 36.5 1.089 1 96.44 238 GLY A C 1
ATOM 1831 O O . GLY A 1 238 ? -2.939 35.344 1.172 1 96.44 238 GLY A O 1
ATOM 1832 N N . ASP A 1 239 ? -1.323 36.906 0.872 1 96.19 239 ASP A N 1
ATOM 1833 C CA . ASP A 1 239 ? -0.18 36 0.838 1 96.19 239 ASP A CA 1
ATOM 1834 C C . ASP A 1 239 ? 0.57 36 2.168 1 96.19 239 ASP A C 1
ATOM 1836 O O . ASP A 1 239 ? 1.105 37.031 2.576 1 96.19 239 ASP A O 1
ATOM 1840 N N . MET A 1 240 ? 0.643 34.812 2.758 1 96.69 240 MET A N 1
ATOM 1841 C CA . MET A 1 240 ? 1.231 34.719 4.09 1 96.69 240 MET A CA 1
ATOM 1842 C C . MET A 1 240 ? 2.713 35.062 4.062 1 96.69 240 MET A C 1
ATOM 1844 O O . MET A 1 240 ? 3.303 35.375 5.098 1 96.69 240 MET A O 1
ATOM 1848 N N . PHE A 1 241 ? 3.332 35.062 2.91 1 97 241 PHE A N 1
ATOM 1849 C CA . PHE A 1 241 ? 4.746 35.406 2.797 1 97 241 PHE A CA 1
ATOM 1850 C C . PHE A 1 241 ? 4.926 36.906 2.584 1 97 241 PHE A C 1
ATOM 1852 O O . PHE A 1 241 ? 6.051 37.406 2.572 1 97 241 PHE A O 1
ATOM 1859 N N . GLN A 1 242 ? 3.857 37.625 2.445 1 96.19 242 GLN A N 1
ATOM 1860 C CA . GLN A 1 242 ? 3.93 39.062 2.223 1 96.19 242 GLN A CA 1
ATOM 1861 C C . GLN A 1 242 ? 3.465 39.844 3.455 1 96.19 242 GLN A C 1
ATOM 1863 O O . GLN A 1 242 ? 4.184 40.688 3.963 1 96.19 242 GLN A O 1
ATOM 1868 N N . ASN A 1 243 ? 2.281 39.531 3.852 1 95.19 243 ASN A N 1
ATOM 1869 C CA . ASN A 1 243 ? 1.729 40.25 4.996 1 95.19 243 ASN A CA 1
ATOM 1870 C C . ASN A 1 243 ? 0.848 39.344 5.852 1 95.19 243 ASN A C 1
ATOM 1872 O O . ASN A 1 243 ? 0.029 38.594 5.328 1 95.19 243 ASN A O 1
ATOM 1876 N N . ILE A 1 244 ? 1.016 39.438 7.195 1 98 244 ILE A N 1
ATOM 1877 C CA . ILE A 1 244 ? 0.203 38.75 8.172 1 98 244 ILE A CA 1
ATOM 1878 C C . ILE A 1 244 ? -0.541 39.75 9.055 1 98 244 ILE A C 1
ATOM 1880 O O . ILE A 1 244 ? 0.072 40.625 9.641 1 98 244 ILE A O 1
ATOM 1884 N N . PRO A 1 245 ? -1.825 39.594 9.07 1 98.31 245 PRO A N 1
ATOM 1885 C CA . PRO A 1 245 ? -2.566 40.5 9.977 1 98.31 245 PRO A CA 1
ATOM 1886 C C . PRO A 1 245 ? -2.102 40.375 11.43 1 98.31 245 PRO A C 1
ATOM 1888 O O . PRO A 1 245 ? -1.673 39.312 11.859 1 98.31 245 PRO A O 1
ATOM 1891 N N . LYS A 1 246 ? -2.26 41.5 12.109 1 98 246 LYS A N 1
ATOM 1892 C CA . LYS A 1 246 ? -1.895 41.5 13.523 1 98 246 LYS A CA 1
ATOM 1893 C C . LYS A 1 246 ? -2.934 40.75 14.359 1 98 246 LYS A C 1
ATOM 1895 O O . LYS A 1 246 ? -4.125 40.781 14.047 1 98 246 LYS A O 1
ATOM 1900 N N . GLY A 1 247 ? -2.549 40.094 15.414 1 97.44 247 GLY A N 1
ATOM 1901 C CA . GLY A 1 247 ? -3.396 39.406 16.375 1 97.44 247 GLY A CA 1
ATOM 1902 C C . GLY A 1 247 ? -2.666 39.031 17.656 1 97.44 247 GLY A C 1
ATOM 1903 O O . GLY A 1 247 ? -1.438 39.125 17.719 1 97.44 247 GLY A O 1
ATOM 1904 N N . ASP A 1 248 ? -3.428 38.688 18.672 1 98.12 248 ASP A N 1
ATOM 1905 C CA . ASP A 1 248 ? -2.842 38.281 19.938 1 98.12 248 ASP A CA 1
ATOM 1906 C C . ASP A 1 248 ? -2.045 37 19.797 1 98.12 248 ASP A C 1
ATOM 1908 O O . ASP A 1 248 ? -1.062 36.781 20.516 1 98.12 248 ASP A O 1
ATOM 1912 N N . ALA A 1 249 ? -2.535 36.094 18.938 1 98.62 249 ALA A N 1
ATOM 1913 C CA . ALA A 1 249 ? -1.872 34.844 18.609 1 98.62 249 ALA A CA 1
ATOM 1914 C C . ALA A 1 249 ? -2.092 34.469 17.156 1 98.62 249 ALA A C 1
ATOM 1916 O O . ALA A 1 249 ? -3.023 34.969 16.516 1 98.62 249 ALA A O 1
ATOM 1917 N N . ILE A 1 250 ? -1.207 33.719 16.656 1 98.81 250 ILE A N 1
ATOM 1918 C CA . ILE A 1 250 ? -1.292 33.219 15.297 1 98.81 250 ILE A CA 1
ATOM 1919 C C . ILE A 1 250 ? -1.364 31.688 15.32 1 98.81 250 ILE A C 1
ATOM 1921 O O . ILE A 1 250 ? -0.62 31.031 16.062 1 98.81 250 ILE A O 1
ATOM 1925 N N . PHE A 1 251 ? -2.291 31.156 14.602 1 98.69 251 PHE A N 1
ATOM 1926 C CA . PHE A 1 251 ? -2.543 29.734 14.5 1 98.69 251 PHE A CA 1
ATOM 1927 C C . PHE A 1 251 ? -2.152 29.203 13.125 1 98.69 251 PHE A C 1
ATOM 1929 O O . PHE A 1 251 ? -2.488 29.812 12.102 1 98.69 251 PHE A O 1
ATOM 1936 N N . MET A 1 252 ? -1.36 28.109 13.07 1 98.31 252 MET A N 1
ATOM 1937 C CA . MET A 1 252 ? -0.976 27.438 11.828 1 98.31 252 MET A CA 1
ATOM 1938 C C . MET A 1 252 ? -1.141 25.922 11.961 1 98.31 252 MET A C 1
ATOM 1940 O O . MET A 1 252 ? -0.466 25.297 12.773 1 98.31 252 MET A O 1
ATOM 1944 N N . LYS A 1 253 ? -2.031 25.422 11.203 1 97.75 253 LYS A N 1
ATOM 1945 C CA . LYS A 1 253 ? -2.252 23.984 11.172 1 97.75 253 LYS A CA 1
ATOM 1946 C C . LYS A 1 253 ? -1.841 23.391 9.828 1 97.75 253 LYS A C 1
ATOM 1948 O O . LYS A 1 253 ? -2.443 23.703 8.797 1 97.75 253 LYS A O 1
ATOM 1953 N N . TRP A 1 254 ? -0.854 22.531 9.812 1 96.5 254 TRP A N 1
ATOM 1954 C CA . TRP A 1 254 ? -0.421 21.812 8.617 1 96.5 254 TRP A CA 1
ATOM 1955 C C . TRP A 1 254 ? 0.025 22.797 7.531 1 96.5 254 TRP A C 1
ATOM 1957 O O . TRP A 1 254 ? -0.346 22.641 6.363 1 96.5 254 TRP A O 1
ATOM 1967 N N . VAL A 1 255 ? 0.729 23.812 7.902 1 97.19 255 VAL A N 1
ATOM 1968 C CA . VAL A 1 255 ? 1.229 24.812 6.961 1 97.19 255 VAL A CA 1
ATOM 1969 C C . VAL A 1 255 ? 2.732 24.625 6.758 1 97.19 255 VAL A C 1
ATOM 1971 O O . VAL A 1 255 ? 3.205 24.531 5.625 1 97.19 255 VAL A O 1
ATOM 1974 N N . LEU A 1 256 ? 3.455 24.469 7.852 1 97.81 256 LEU A N 1
ATOM 1975 C CA . LEU A 1 256 ? 4.914 24.469 7.805 1 97.81 256 LEU A CA 1
ATOM 1976 C C . LEU A 1 256 ? 5.441 23.266 7.047 1 97.81 256 LEU A C 1
ATOM 1978 O O . LEU A 1 256 ? 6.469 23.344 6.371 1 97.81 256 LEU A O 1
ATOM 1982 N N . HIS A 1 257 ? 4.777 22.109 7.129 1 96.62 257 HIS A N 1
ATOM 1983 C CA . HIS A 1 257 ? 5.273 20.906 6.488 1 96.62 257 HIS A CA 1
ATOM 1984 C C . HIS A 1 257 ? 5.211 21.016 4.969 1 96.62 257 HIS A C 1
ATOM 1986 O O . HIS A 1 257 ? 5.812 20.219 4.254 1 96.62 257 HIS A O 1
ATOM 1992 N N . GLY A 1 258 ? 4.523 22.062 4.418 1 95.31 258 GLY A N 1
ATOM 1993 C CA . GLY A 1 258 ? 4.414 22.266 2.982 1 95.31 258 GLY A CA 1
ATOM 1994 C C . GLY A 1 258 ? 5.547 23.078 2.406 1 95.31 258 GLY A C 1
ATOM 1995 O O . GLY A 1 258 ? 5.621 23.281 1.191 1 95.31 258 GLY A O 1
ATOM 1996 N N . TRP A 1 259 ? 6.516 23.484 3.268 1 96.25 259 TRP A N 1
ATOM 1997 C CA . TRP A 1 259 ? 7.543 24.422 2.834 1 96.25 259 TRP A CA 1
ATOM 1998 C C . TRP A 1 259 ? 8.922 23.984 3.32 1 96.25 259 TRP A C 1
ATOM 2000 O O . TRP A 1 259 ? 9.039 23.266 4.312 1 96.25 259 TRP A O 1
ATOM 2010 N N . ASN A 1 260 ? 9.914 24.438 2.6 1 95.56 260 ASN A N 1
ATOM 2011 C CA . ASN A 1 260 ? 11.281 24.188 3.045 1 95.56 260 ASN A CA 1
ATOM 2012 C C . ASN A 1 260 ? 11.648 25.062 4.246 1 95.56 260 ASN A C 1
ATOM 2014 O O . ASN A 1 260 ? 10.883 25.938 4.637 1 95.56 260 ASN A O 1
ATOM 2018 N N . ASP A 1 261 ? 12.789 24.859 4.828 1 96.88 261 ASP A N 1
ATOM 2019 C CA . ASP A 1 261 ? 13.18 25.531 6.062 1 96.88 261 ASP A CA 1
ATOM 2020 C C . ASP A 1 261 ? 13.352 27.031 5.84 1 96.88 261 ASP A C 1
ATOM 2022 O O . ASP A 1 261 ? 12.977 27.844 6.688 1 96.88 261 ASP A O 1
ATOM 2026 N N . THR A 1 262 ? 13.898 27.359 4.727 1 97.19 262 THR A N 1
ATOM 2027 C CA . THR A 1 262 ? 14.125 28.766 4.418 1 97.19 262 THR A CA 1
ATOM 2028 C C . THR A 1 262 ? 12.797 29.531 4.355 1 97.19 262 THR A C 1
ATOM 2030 O O . THR A 1 262 ? 12.664 30.609 4.941 1 97.19 262 THR A O 1
ATOM 2033 N N . ASP A 1 263 ? 11.867 28.969 3.686 1 97.44 263 ASP A N 1
ATOM 2034 C CA . ASP A 1 263 ? 10.555 29.594 3.557 1 97.44 263 ASP A CA 1
ATOM 2035 C C . ASP A 1 263 ? 9.812 29.594 4.895 1 97.44 263 ASP A C 1
ATOM 2037 O O . ASP A 1 263 ? 9.094 30.547 5.203 1 97.44 263 ASP A O 1
ATOM 2041 N N . CYS A 1 264 ? 9.984 28.578 5.676 1 98.44 264 CYS A N 1
ATOM 2042 C CA . CYS A 1 264 ? 9.359 28.531 6.992 1 98.44 264 CYS A CA 1
ATOM 2043 C C . CYS A 1 264 ? 9.891 29.641 7.891 1 98.44 264 CYS A C 1
ATOM 2045 O O . CYS A 1 264 ? 9.125 30.281 8.609 1 98.44 264 CYS A O 1
ATOM 2047 N N . VAL A 1 265 ? 11.203 29.844 7.855 1 98.5 265 VAL A N 1
ATOM 2048 C CA . VAL A 1 265 ? 11.805 30.906 8.664 1 98.5 265 VAL A CA 1
ATOM 2049 C C . VAL A 1 265 ? 11.266 32.25 8.219 1 98.5 265 VAL A C 1
ATOM 2051 O O . VAL A 1 265 ? 10.914 33.094 9.055 1 98.5 265 VAL A O 1
ATOM 2054 N N . LYS A 1 266 ? 11.188 32.469 6.906 1 98.25 266 LYS A N 1
ATOM 2055 C CA . LYS A 1 266 ? 10.617 33.688 6.375 1 98.25 266 LYS A CA 1
ATOM 2056 C C . LYS A 1 266 ? 9.195 33.906 6.883 1 98.25 266 LYS A C 1
ATOM 2058 O O . LYS A 1 266 ? 8.852 35 7.332 1 98.25 266 LYS A O 1
ATOM 2063 N N . LEU A 1 267 ? 8.406 32.906 6.809 1 98.5 267 LEU A N 1
ATOM 2064 C CA . LEU A 1 267 ? 7.012 32.938 7.23 1 98.5 267 LEU A CA 1
ATOM 2065 C C . LEU A 1 267 ? 6.906 33.219 8.727 1 98.5 267 LEU A C 1
ATOM 2067 O O . LEU A 1 267 ? 6.137 34.062 9.156 1 98.5 267 LEU A O 1
ATOM 2071 N N . LEU A 1 268 ? 7.688 32.531 9.508 1 98.62 268 LEU A N 1
ATOM 2072 C CA . LEU A 1 268 ? 7.625 32.625 10.961 1 98.62 268 LEU A CA 1
ATOM 2073 C C . LEU A 1 268 ? 8.125 34 11.43 1 98.62 268 LEU A C 1
ATOM 2075 O O . LEU A 1 268 ? 7.629 34.531 12.422 1 98.62 268 LEU A O 1
ATOM 2079 N N . LYS A 1 269 ? 9.086 34.562 10.727 1 98.25 269 LYS A N 1
ATOM 2080 C CA . LYS A 1 269 ? 9.523 35.906 11.039 1 98.25 269 LYS A CA 1
ATOM 2081 C C . LYS A 1 269 ? 8.383 36.906 10.844 1 98.25 269 LYS A C 1
ATOM 2083 O O . LYS A 1 269 ? 8.211 37.844 11.648 1 98.25 269 LYS A O 1
ATOM 2088 N N . LYS A 1 270 ? 7.668 36.75 9.758 1 98.25 270 LYS A N 1
ATOM 2089 C CA . LYS A 1 270 ? 6.508 37.594 9.523 1 98.25 270 LYS A CA 1
ATOM 2090 C C . LYS A 1 270 ? 5.465 37.406 10.625 1 98.25 270 LYS A C 1
ATOM 2092 O O . LYS A 1 270 ? 4.781 38.375 10.992 1 98.25 270 LYS A O 1
ATOM 2097 N N . CYS A 1 271 ? 5.262 36.188 11.047 1 98.5 271 CYS A N 1
ATOM 2098 C CA . CYS A 1 271 ? 4.355 35.938 12.156 1 98.5 271 CYS A CA 1
ATOM 2099 C C . CYS A 1 271 ? 4.828 36.625 13.422 1 98.5 271 CYS A C 1
ATOM 2101 O O . CYS A 1 271 ? 4.027 37.25 14.133 1 98.5 271 CYS A O 1
ATOM 2103 N N . ASN A 1 272 ? 6.117 36.469 13.703 1 98.12 272 ASN A N 1
ATOM 2104 C CA . ASN A 1 272 ? 6.699 37.125 14.867 1 98.12 272 ASN A CA 1
ATOM 2105 C C . ASN A 1 272 ? 6.449 38.656 14.844 1 98.12 272 ASN A C 1
ATOM 2107 O O . ASN A 1 272 ? 6.078 39.219 15.859 1 98.12 272 ASN A O 1
ATOM 2111 N N . ASP A 1 273 ? 6.578 39.25 13.656 1 97.69 273 ASP A N 1
ATOM 2112 C CA . ASP A 1 273 ? 6.383 40.688 13.484 1 97.69 273 ASP A CA 1
ATOM 2113 C C . ASP A 1 273 ? 4.93 41.094 13.742 1 97.69 273 ASP A C 1
ATOM 2115 O O . ASP A 1 273 ? 4.652 42.188 14.203 1 97.69 273 ASP A O 1
ATOM 2119 N N . ALA A 1 274 ? 4.062 40.219 13.453 1 98.19 274 ALA A N 1
ATOM 2120 C CA . ALA A 1 274 ? 2.633 40.5 13.531 1 98.19 274 ALA A CA 1
ATOM 2121 C C . ALA A 1 274 ? 2.104 40.312 14.945 1 98.19 274 ALA A C 1
ATOM 2123 O O . ALA A 1 274 ? 0.96 40.656 15.242 1 98.19 274 ALA A O 1
ATOM 2124 N N . LEU A 1 275 ? 2.881 39.812 15.859 1 98.12 275 LEU A N 1
ATOM 2125 C CA . LEU A 1 275 ? 2.463 39.469 17.219 1 98.12 275 LEU A CA 1
ATOM 2126 C C . LEU A 1 275 ? 2.859 40.562 18.188 1 98.12 275 LEU A C 1
ATOM 2128 O O . LEU A 1 275 ? 3.879 41.25 18 1 98.12 275 LEU A O 1
ATOM 2132 N N . PRO A 1 276 ? 2.078 40.781 19.234 1 97.62 276 PRO A N 1
ATOM 2133 C CA . PRO A 1 276 ? 2.559 41.594 20.344 1 97.62 276 PRO A CA 1
ATOM 2134 C C . PRO A 1 276 ? 3.689 40.938 21.125 1 97.62 276 PRO A C 1
ATOM 2136 O O . PRO A 1 276 ? 3.988 39.75 20.891 1 97.62 276 PRO A O 1
ATOM 2139 N N . ASP A 1 277 ? 4.289 41.594 22.016 1 95.31 277 ASP A N 1
ATOM 2140 C CA . ASP A 1 277 ? 5.457 41.125 22.75 1 95.31 277 ASP A CA 1
ATOM 2141 C C . ASP A 1 277 ? 5.129 39.844 23.516 1 95.31 277 ASP A C 1
ATOM 2143 O O . ASP A 1 277 ? 5.992 38.969 23.688 1 95.31 277 ASP A O 1
ATOM 2147 N N . ASN A 1 278 ? 3.947 39.719 23.969 1 94.12 278 ASN A N 1
ATOM 2148 C CA . ASN A 1 278 ? 3.564 38.531 24.703 1 94.12 278 ASN A CA 1
ATOM 2149 C C . ASN A 1 278 ? 2.789 37.562 23.828 1 94.12 278 ASN A C 1
ATOM 2151 O O . ASN A 1 278 ? 2.119 36.656 24.344 1 94.12 278 ASN A O 1
ATOM 2155 N N . GLY A 1 279 ? 2.9 37.719 22.547 1 97.06 279 GLY A N 1
ATOM 2156 C CA . GLY A 1 279 ? 2.158 36.875 21.625 1 97.06 279 GLY A CA 1
ATOM 2157 C C . GLY A 1 279 ? 2.838 35.562 21.344 1 97.06 279 GLY A C 1
ATOM 2158 O O . GLY A 1 279 ? 3.967 35.312 21.797 1 97.06 279 GLY A O 1
ATOM 2159 N N . LYS A 1 280 ? 2.117 34.625 20.734 1 98.06 280 LYS A N 1
ATOM 2160 C CA . LYS A 1 280 ? 2.654 33.312 20.391 1 98.06 280 LYS A CA 1
ATOM 2161 C C . LYS A 1 280 ? 2.102 32.812 19.062 1 98.06 280 LYS A C 1
ATOM 2163 O O . LYS A 1 280 ? 1.034 33.25 18.625 1 98.06 280 LYS A O 1
ATOM 2168 N N . VAL A 1 281 ? 2.883 32 18.438 1 98.69 281 VAL A N 1
ATOM 2169 C CA . VAL A 1 281 ? 2.4 31.219 17.312 1 98.69 281 VAL A CA 1
ATOM 2170 C C . VAL A 1 281 ? 2.037 29.812 17.797 1 98.69 281 VAL A C 1
ATOM 2172 O O . VAL A 1 281 ? 2.805 29.188 18.516 1 98.69 281 VAL A O 1
ATOM 2175 N N . ILE A 1 282 ? 0.852 29.375 17.531 1 98.56 282 ILE A N 1
ATOM 2176 C CA . ILE A 1 282 ? 0.389 28.016 17.812 1 98.56 282 ILE A CA 1
ATOM 2177 C C . ILE A 1 282 ? 0.484 27.172 16.547 1 98.56 282 ILE A C 1
ATOM 2179 O O . ILE A 1 282 ? -0.25 27.391 15.586 1 98.56 282 ILE A O 1
ATOM 2183 N N . VAL A 1 283 ? 1.376 26.234 16.578 1 98.44 283 VAL A N 1
ATOM 2184 C CA . VAL A 1 283 ? 1.656 25.391 15.422 1 98.44 283 VAL A CA 1
ATOM 2185 C C . VAL A 1 283 ? 1.137 23.969 15.672 1 98.44 283 VAL A C 1
ATOM 2187 O O . VAL A 1 283 ? 1.438 23.375 16.703 1 98.44 283 VAL A O 1
ATOM 2190 N N . VAL A 1 284 ? 0.324 23.469 14.766 1 98.12 284 VAL A N 1
ATOM 2191 C CA . VAL A 1 284 ? -0.169 22.094 14.828 1 98.12 284 VAL A CA 1
ATOM 2192 C C . VAL A 1 284 ? 0.433 21.281 13.695 1 98.12 284 VAL A C 1
ATOM 2194 O O . VAL A 1 284 ? 0.058 21.453 12.531 1 98.12 284 VAL A O 1
ATOM 2197 N N . GLU A 1 285 ? 1.375 20.453 13.969 1 97.75 285 GLU A N 1
ATOM 2198 C CA . GLU A 1 285 ? 2.125 19.641 13.008 1 97.75 285 GLU A CA 1
ATOM 2199 C C . GLU A 1 285 ? 2.439 18.266 13.57 1 97.75 285 GLU A C 1
ATOM 2201 O O . GLU A 1 285 ? 2.316 18.031 14.773 1 97.75 285 GLU A O 1
ATOM 2206 N N . LYS A 1 286 ? 2.758 17.375 12.656 1 96.75 286 LYS A N 1
ATOM 2207 C CA . LYS A 1 286 ? 3.359 16.125 13.086 1 96.75 286 LYS A CA 1
ATOM 2208 C C . LYS A 1 286 ? 4.828 16.312 13.445 1 96.75 286 LYS A C 1
ATOM 2210 O O . LYS A 1 286 ? 5.496 17.188 12.906 1 96.75 286 LYS A O 1
ATOM 2215 N N . VAL A 1 287 ? 5.336 15.523 14.391 1 97.5 287 VAL A N 1
ATOM 2216 C CA . VAL A 1 287 ? 6.73 15.602 14.805 1 97.5 287 VAL A CA 1
ATOM 2217 C C . VAL A 1 287 ? 7.398 14.234 14.633 1 97.5 287 VAL A C 1
ATOM 2219 O O . VAL A 1 287 ? 6.973 13.25 15.234 1 97.5 287 VAL A O 1
ATOM 2222 N N . LEU A 1 288 ? 8.414 14.164 13.836 1 97.38 288 LEU A N 1
ATOM 2223 C CA . LEU A 1 288 ? 9.141 12.93 13.555 1 97.38 288 LEU A CA 1
ATOM 2224 C C . LEU A 1 288 ? 10.117 12.602 14.68 1 97.38 288 LEU A C 1
ATOM 2226 O O . LEU A 1 288 ? 10.773 13.492 15.211 1 97.38 288 LEU A O 1
ATOM 2230 N N . PRO A 1 289 ? 10.188 11.312 15.094 1 96.94 289 PRO A N 1
ATOM 2231 C CA . PRO A 1 289 ? 11.352 10.922 15.891 1 96.94 289 PRO A CA 1
ATOM 2232 C C . PRO A 1 289 ? 12.641 10.883 15.07 1 96.94 289 PRO A C 1
ATOM 2234 O O . PRO A 1 289 ? 12.594 10.742 13.844 1 96.94 289 PRO A O 1
ATOM 2237 N N . PHE A 1 290 ? 13.734 11.07 15.758 1 96.69 290 PHE A N 1
ATOM 2238 C CA . PHE A 1 290 ? 15 11.008 15.047 1 96.69 290 PHE A CA 1
ATOM 2239 C C . PHE A 1 290 ? 15.258 9.602 14.523 1 96.69 290 PHE A C 1
ATOM 2241 O O . PHE A 1 290 ? 15.609 9.422 13.359 1 96.69 290 PHE A O 1
ATOM 2248 N N . ILE A 1 291 ? 15.164 8.586 15.352 1 98.06 291 ILE A N 1
ATOM 2249 C CA . ILE A 1 291 ? 15.242 7.188 14.945 1 98.06 291 ILE A CA 1
ATOM 2250 C C . ILE A 1 291 ? 13.836 6.598 14.852 1 98.06 291 ILE A C 1
ATOM 2252 O O . ILE A 1 291 ? 13.086 6.605 15.828 1 98.06 291 ILE A O 1
ATOM 2256 N N . PRO A 1 292 ? 13.461 6.133 13.656 1 98 292 PRO A N 1
ATOM 2257 C CA . PRO A 1 292 ? 12.109 5.574 13.523 1 98 292 PRO A CA 1
ATOM 2258 C C . PRO A 1 292 ? 11.945 4.242 14.25 1 98 292 PRO A C 1
ATOM 2260 O O . PRO A 1 292 ? 12.867 3.416 14.242 1 98 292 PRO A O 1
ATOM 2263 N N . ASP A 1 293 ? 10.852 4.074 14.945 1 97.62 293 ASP A N 1
ATOM 2264 C CA . ASP A 1 293 ? 10.469 2.75 15.43 1 97.62 293 ASP A CA 1
ATOM 2265 C C . ASP A 1 293 ? 9.398 2.127 14.539 1 97.62 293 ASP A C 1
ATOM 2267 O O . ASP A 1 293 ? 9.133 2.621 13.438 1 97.62 293 ASP A O 1
ATOM 2271 N N . THR A 1 294 ? 8.836 1.034 14.93 1 97.25 294 THR A N 1
ATOM 2272 C CA . THR A 1 294 ? 7.945 0.296 14.039 1 97.25 294 THR A CA 1
ATOM 2273 C C . THR A 1 294 ? 6.488 0.47 14.461 1 97.25 294 THR A C 1
ATOM 2275 O O . THR A 1 294 ? 5.645 -0.372 14.156 1 97.25 294 THR A O 1
ATOM 2278 N N . SER A 1 295 ? 6.188 1.512 15.25 1 96.25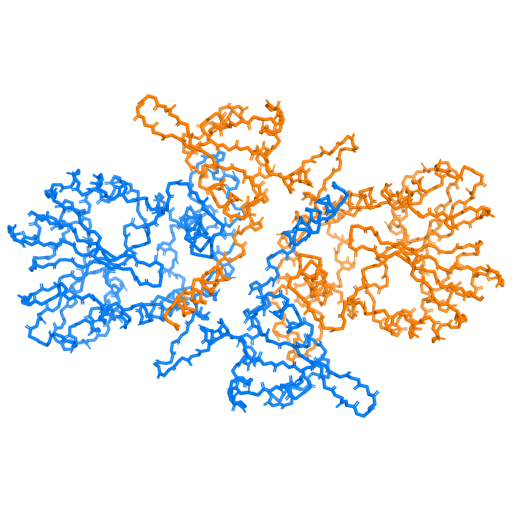 295 SER A N 1
ATOM 2279 C CA . SER A 1 295 ? 4.812 1.772 15.672 1 96.25 295 SER A CA 1
ATOM 2280 C C . SER A 1 295 ? 3.98 2.326 14.523 1 96.25 295 SER A C 1
ATOM 2282 O O . SER A 1 295 ? 4.523 2.896 13.57 1 96.25 295 SER A O 1
ATOM 2284 N N . SER A 1 296 ? 2.627 2.17 14.625 1 95.5 296 SER A N 1
ATOM 2285 C CA . SER A 1 296 ? 1.727 2.713 13.609 1 95.5 296 SER A CA 1
ATOM 2286 C C . SER A 1 296 ? 1.839 4.23 13.523 1 95.5 296 SER A C 1
ATOM 2288 O O . SER A 1 296 ? 1.686 4.812 12.453 1 95.5 296 SER A O 1
ATOM 2290 N N . HIS A 1 297 ? 2.127 4.836 14.664 1 95 297 HIS A N 1
ATOM 2291 C CA . HIS A 1 297 ? 2.318 6.277 14.711 1 95 297 HIS A CA 1
ATOM 2292 C C . HIS A 1 297 ? 3.469 6.711 13.805 1 95 297 HIS A C 1
ATOM 2294 O O . HIS A 1 297 ? 3.301 7.59 12.953 1 95 297 HIS A O 1
ATOM 2300 N N . VAL A 1 298 ? 4.617 6.066 13.898 1 97 298 VAL A N 1
ATOM 2301 C CA . VAL A 1 298 ? 5.809 6.434 13.133 1 97 298 VAL A CA 1
ATOM 2302 C C . VAL A 1 298 ? 5.625 6.043 11.672 1 97 298 VAL A C 1
ATOM 2304 O O . VAL A 1 298 ? 6.023 6.789 10.773 1 97 298 VAL A O 1
ATOM 2307 N N . LYS A 1 299 ? 4.969 4.914 11.438 1 97.62 299 LYS A N 1
ATOM 2308 C CA . LYS A 1 299 ? 4.664 4.527 10.062 1 97.62 299 LYS A CA 1
ATOM 2309 C C . LYS A 1 299 ? 3.795 5.578 9.375 1 97.62 299 LYS A C 1
ATOM 2311 O O . LYS A 1 299 ? 4.066 5.969 8.242 1 97.62 299 LYS A O 1
ATOM 2316 N N . ALA A 1 300 ? 2.824 6.074 10.117 1 96.62 300 ALA A N 1
ATOM 2317 C CA . ALA A 1 300 ? 1.919 7.074 9.555 1 96.62 300 ALA A CA 1
ATOM 2318 C C . ALA A 1 300 ? 2.668 8.359 9.211 1 96.62 300 ALA A C 1
ATOM 2320 O O . ALA A 1 300 ? 2.49 8.914 8.125 1 96.62 300 ALA A O 1
ATOM 2321 N N . ILE A 1 301 ? 3.535 8.805 10.047 1 96.75 301 ILE A N 1
ATOM 2322 C CA . ILE A 1 301 ? 4.141 10.117 9.867 1 96.75 301 ILE A CA 1
ATOM 2323 C C . ILE A 1 301 ? 5.281 10.031 8.859 1 96.75 301 ILE A C 1
ATOM 2325 O O . ILE A 1 301 ? 5.523 10.977 8.102 1 96.75 301 ILE A O 1
ATOM 2329 N N . THR A 1 302 ? 6.035 8.891 8.789 1 97.88 302 THR A N 1
ATOM 2330 C CA . THR A 1 302 ? 7.074 8.734 7.781 1 97.88 302 THR A CA 1
ATOM 2331 C C . THR A 1 302 ? 6.457 8.594 6.391 1 97.88 302 THR A C 1
ATOM 2333 O O . THR A 1 302 ? 7.012 9.094 5.406 1 97.88 302 THR A O 1
ATOM 2336 N N . ASN A 1 303 ? 5.289 7.941 6.312 1 96.94 303 ASN A N 1
ATOM 2337 C CA . ASN A 1 303 ? 4.547 7.914 5.059 1 96.94 303 ASN A CA 1
ATOM 2338 C C . ASN A 1 303 ? 4.164 9.32 4.602 1 96.94 303 ASN A C 1
ATOM 2340 O O . ASN A 1 303 ? 4.324 9.656 3.428 1 96.94 303 ASN A O 1
ATOM 2344 N N . LEU A 1 304 ? 3.705 10.062 5.504 1 95.69 304 LEU A N 1
ATOM 2345 C CA . LEU A 1 304 ? 3.299 11.43 5.188 1 95.69 304 LEU A CA 1
ATOM 2346 C C . LEU A 1 304 ? 4.496 12.266 4.738 1 95.69 304 LEU A C 1
ATOM 2348 O O . LEU A 1 304 ? 4.387 13.062 3.807 1 95.69 304 LEU A O 1
ATOM 2352 N N . ASP A 1 305 ? 5.609 12.05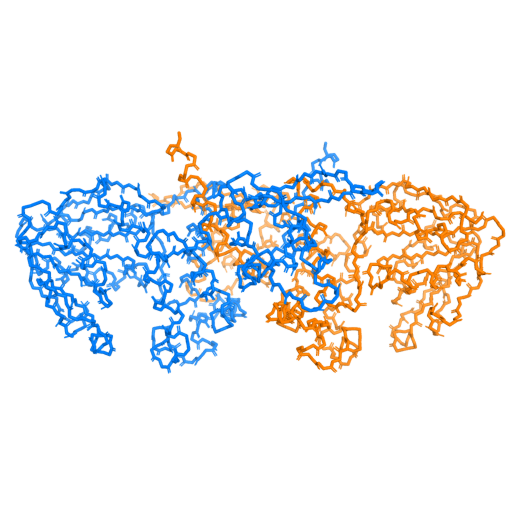5 5.395 1 97.5 305 ASP A N 1
ATOM 2353 C CA . ASP A 1 305 ? 6.809 12.812 5.059 1 97.5 305 ASP A CA 1
ATOM 2354 C C . ASP A 1 305 ? 7.215 12.586 3.605 1 97.5 305 ASP A C 1
ATOM 2356 O O . ASP A 1 305 ? 7.496 13.539 2.877 1 97.5 305 ASP A O 1
ATOM 2360 N N . VAL A 1 306 ? 7.203 11.359 3.17 1 97.62 306 VAL A N 1
ATOM 2361 C CA . VAL A 1 306 ? 7.602 11.078 1.794 1 97.62 306 VAL A CA 1
ATOM 2362 C C . VAL A 1 306 ? 6.516 11.555 0.833 1 97.62 306 VAL A C 1
ATOM 2364 O O . VAL A 1 306 ? 6.809 11.961 -0.292 1 97.62 306 VAL A O 1
ATOM 2367 N N . SER A 1 307 ? 5.301 11.523 1.267 1 95.94 307 SER A N 1
ATOM 2368 C CA . SER A 1 307 ? 4.234 12.086 0.447 1 95.94 307 SER A CA 1
ATOM 2369 C C . SER A 1 307 ? 4.438 13.578 0.224 1 95.94 307 SER A C 1
ATOM 2371 O O . SER A 1 307 ? 4.262 14.078 -0.891 1 95.94 307 SER A O 1
ATOM 2373 N N . MET A 1 308 ? 4.832 14.281 1.267 1 95.38 308 MET A N 1
ATOM 2374 C CA . MET A 1 308 ? 5.113 15.711 1.128 1 95.38 308 MET A CA 1
ATOM 2375 C C . MET A 1 308 ? 6.246 15.945 0.138 1 95.38 308 MET A C 1
ATOM 2377 O O . MET A 1 308 ? 6.219 16.906 -0.625 1 95.38 308 MET A O 1
ATOM 2381 N N . MET A 1 309 ? 7.188 15.055 0.17 1 95.5 309 MET A N 1
ATOM 2382 C CA . MET A 1 309 ? 8.328 15.148 -0.74 1 95.5 309 MET A CA 1
ATOM 2383 C C . MET A 1 309 ? 7.871 15.047 -2.191 1 95.5 309 MET A C 1
ATOM 2385 O O . MET A 1 309 ? 8.43 15.703 -3.07 1 95.5 309 MET A O 1
ATOM 2389 N N . THR A 1 310 ? 6.797 14.258 -2.479 1 95.88 310 THR A N 1
ATOM 2390 C CA . THR A 1 310 ? 6.324 14.062 -3.846 1 95.88 310 THR A CA 1
ATOM 2391 C C . THR A 1 310 ? 5.375 15.18 -4.254 1 95.88 310 THR A C 1
ATOM 2393 O O . THR A 1 310 ? 5.266 15.508 -5.438 1 95.88 310 THR A O 1
ATOM 2396 N N . GLN A 1 311 ? 4.77 15.836 -3.252 1 94.69 311 GLN A N 1
ATOM 2397 C CA . GLN A 1 311 ? 3.645 16.703 -3.57 1 94.69 311 GLN A CA 1
ATOM 2398 C C . GLN A 1 311 ? 4.055 18.172 -3.514 1 94.69 311 GLN A C 1
ATOM 2400 O O . GLN A 1 311 ? 3.414 19.031 -4.129 1 94.69 311 GLN A O 1
ATOM 2405 N N . THR A 1 312 ? 5.105 18.484 -2.752 1 94.12 312 THR A N 1
ATOM 2406 C CA . THR A 1 312 ? 5.441 19.875 -2.521 1 94.12 312 THR A CA 1
ATOM 2407 C C . THR A 1 312 ? 6.922 20.141 -2.795 1 94.12 312 THR A C 1
ATOM 2409 O O . THR A 1 312 ? 7.742 19.219 -2.703 1 94.12 312 THR A O 1
ATOM 2412 N N . ALA A 1 313 ? 7.195 21.359 -3.125 1 91.38 313 ALA A N 1
ATOM 2413 C CA . ALA A 1 313 ? 8.586 21.766 -3.318 1 91.38 313 ALA A CA 1
ATOM 2414 C C . ALA A 1 313 ? 9.266 22.062 -1.981 1 91.38 313 ALA A C 1
ATOM 2416 O O . ALA A 1 313 ? 9.133 23.156 -1.437 1 91.38 313 ALA A O 1
ATOM 2417 N N . GLY A 1 314 ? 9.898 21.078 -1.521 1 92.06 314 GLY A N 1
ATOM 2418 C CA . GLY A 1 314 ? 10.703 21.297 -0.326 1 92.06 314 GLY A CA 1
ATOM 2419 C C . GLY A 1 314 ? 9.961 20.969 0.956 1 92.06 314 GLY A C 1
ATOM 2420 O O . GLY A 1 314 ? 10.547 20.984 2.039 1 92.06 314 GLY A O 1
ATOM 2421 N N . GLY A 1 315 ? 8.672 20.703 0.871 1 95.5 315 GLY A N 1
ATOM 2422 C CA . GLY A 1 315 ? 7.906 20.344 2.059 1 95.5 315 GLY A CA 1
ATOM 2423 C C . GLY A 1 315 ? 8.406 19.094 2.744 1 95.5 315 GLY A C 1
ATOM 2424 O O . GLY A 1 315 ? 8.852 18.156 2.08 1 95.5 315 GLY A O 1
ATOM 2425 N N . LYS A 1 316 ? 8.297 19.078 4.082 1 97.12 316 LYS A N 1
ATOM 2426 C CA . LYS A 1 316 ? 8.773 17.938 4.859 1 97.12 316 LYS A CA 1
ATOM 2427 C C . LYS A 1 316 ? 8.195 17.938 6.27 1 97.12 316 LYS A C 1
ATOM 2429 O O . LYS A 1 316 ? 7.828 19 6.785 1 97.12 316 LYS A O 1
ATOM 2434 N N . GLU A 1 317 ? 8.07 16.781 6.859 1 97.44 317 GLU A N 1
ATOM 2435 C CA . GLU A 1 317 ? 7.875 16.688 8.305 1 97.44 317 GLU A CA 1
ATOM 2436 C C . GLU A 1 317 ? 9.188 16.906 9.047 1 97.44 317 GLU A C 1
ATOM 2438 O O . GLU A 1 317 ? 10.266 16.766 8.477 1 97.44 317 GLU A O 1
ATOM 2443 N N . ARG A 1 318 ? 9.07 17.297 10.273 1 97.94 318 ARG A N 1
ATOM 2444 C CA . ARG A 1 318 ? 10.266 17.734 10.984 1 97.94 318 ARG A CA 1
ATOM 2445 C C . ARG A 1 318 ? 10.344 17.094 12.367 1 97.94 318 ARG A C 1
ATOM 2447 O O . ARG A 1 318 ? 9.328 16.703 12.93 1 97.94 318 ARG A O 1
ATOM 2454 N N . THR A 1 319 ? 11.586 16.953 12.867 1 96.5 319 THR A N 1
ATOM 2455 C CA . THR A 1 319 ? 11.82 16.562 14.25 1 96.5 319 THR A CA 1
ATOM 2456 C C . THR A 1 319 ? 11.617 17.75 15.188 1 96.5 319 THR A C 1
ATOM 2458 O O . THR A 1 319 ? 11.516 18.891 14.742 1 96.5 319 THR A O 1
ATOM 2461 N N . GLU A 1 320 ? 11.508 17.438 16.469 1 96.62 320 GLU A N 1
ATOM 2462 C CA . GLU A 1 320 ? 11.383 18.5 17.469 1 96.62 320 GLU A CA 1
ATOM 2463 C C . GLU A 1 320 ? 12.555 19.469 17.391 1 96.62 320 GLU A C 1
ATOM 2465 O O . GLU A 1 320 ? 12.375 20.672 17.484 1 96.62 320 GLU A O 1
ATOM 2470 N N . ASP A 1 321 ? 13.758 18.922 17.172 1 95.69 321 ASP A N 1
ATOM 2471 C CA . ASP A 1 321 ? 14.953 19.75 17.078 1 95.69 321 ASP A CA 1
ATOM 2472 C C . ASP A 1 321 ? 14.875 20.703 15.891 1 95.69 321 ASP A C 1
ATOM 2474 O O . ASP A 1 321 ? 15.32 21.844 15.977 1 95.69 321 ASP A O 1
ATOM 2478 N N . GLU A 1 322 ? 14.383 20.219 14.836 1 96.56 322 GLU A N 1
ATOM 2479 C CA . GLU A 1 322 ? 14.242 21.062 13.641 1 96.56 322 GLU A CA 1
ATOM 2480 C C . GLU A 1 322 ? 13.227 22.188 13.875 1 96.56 322 GLU A C 1
ATOM 2482 O O . GLU A 1 322 ? 13.422 23.297 13.398 1 96.56 322 GLU A O 1
ATOM 2487 N N . PHE A 1 323 ? 12.133 21.891 14.594 1 98.06 323 PHE A N 1
ATOM 2488 C CA . PHE A 1 323 ? 11.172 22.938 14.93 1 98.06 323 PHE A CA 1
ATOM 2489 C C . PHE A 1 323 ? 11.781 23.953 15.875 1 98.06 323 PHE A C 1
ATOM 2491 O O . PHE A 1 323 ? 11.523 25.156 15.75 1 98.06 323 PHE A O 1
ATOM 2498 N N . GLN A 1 324 ? 12.57 23.5 16.828 1 97.69 324 GLN A N 1
ATOM 2499 C CA . GLN A 1 324 ? 13.281 24.406 17.734 1 97.69 324 GLN A CA 1
ATOM 2500 C C . GLN A 1 324 ? 14.195 25.344 16.953 1 97.69 324 GLN A C 1
ATOM 2502 O O . GLN A 1 324 ? 14.266 26.531 17.234 1 97.69 324 GLN A O 1
ATOM 2507 N N . ALA A 1 325 ? 14.852 24.75 16 1 97.12 325 ALA A N 1
ATOM 2508 C CA . ALA A 1 325 ? 15.734 25.547 15.164 1 97.12 325 ALA A CA 1
ATOM 2509 C C . ALA A 1 325 ? 14.953 26.594 14.375 1 97.12 325 ALA A C 1
ATOM 2511 O O . ALA A 1 325 ? 15.383 27.75 14.258 1 97.12 325 ALA A O 1
ATOM 2512 N N . LEU A 1 326 ? 13.82 26.203 13.797 1 98.19 326 LEU A N 1
ATOM 2513 C CA . LEU A 1 326 ? 12.969 27.141 13.078 1 98.19 326 LEU A CA 1
ATOM 2514 C C . LEU A 1 326 ? 12.539 28.281 13.992 1 98.19 326 LEU A C 1
ATOM 2516 O O . LEU A 1 326 ? 12.594 29.453 13.594 1 98.19 326 LEU A O 1
ATOM 2520 N N . ALA A 1 327 ? 12.109 27.938 15.195 1 98.25 327 ALA A N 1
ATOM 2521 C CA . ALA A 1 327 ? 11.656 28.953 16.156 1 98.25 327 ALA A CA 1
ATOM 2522 C C . ALA A 1 327 ? 12.773 29.922 16.484 1 98.25 327 ALA A C 1
ATOM 2524 O O . ALA A 1 327 ? 12.578 31.141 16.438 1 98.25 327 ALA A O 1
ATOM 2525 N N . LYS A 1 328 ? 13.922 29.375 16.734 1 97.81 328 LYS A N 1
ATOM 2526 C CA . LYS A 1 328 ? 15.07 30.203 17.109 1 97.81 328 LYS A CA 1
ATOM 2527 C C . LYS A 1 328 ? 15.477 31.125 15.977 1 97.81 328 LYS A C 1
ATOM 2529 O O . LYS A 1 328 ? 15.672 32.344 16.188 1 97.81 328 LYS A O 1
ATOM 2534 N N . LEU A 1 329 ? 15.57 30.594 14.828 1 98.06 329 LEU A N 1
ATOM 2535 C CA . LEU A 1 329 ? 15.992 31.359 13.664 1 98.06 329 LEU A CA 1
ATOM 2536 C C . LEU A 1 329 ? 14.977 32.438 13.312 1 98.06 329 LEU A C 1
ATOM 2538 O O . LEU A 1 329 ? 15.305 33.406 12.633 1 98.06 329 LEU A O 1
ATOM 2542 N N . SER A 1 330 ? 13.766 32.281 13.75 1 98.31 330 SER A N 1
ATOM 2543 C CA . SER A 1 330 ? 12.688 33.188 13.398 1 98.31 330 SER A CA 1
ATOM 2544 C C . SER A 1 330 ? 12.484 34.25 14.484 1 98.31 330 SER A C 1
ATOM 2546 O O . SER A 1 330 ? 11.609 35.094 14.367 1 98.31 330 SER A O 1
ATOM 2548 N N . GLY A 1 331 ? 13.219 34.188 15.555 1 97.75 331 GLY A N 1
ATOM 2549 C CA . GLY A 1 331 ? 13.219 35.25 16.562 1 97.75 331 GLY A CA 1
ATOM 2550 C C . GLY A 1 331 ? 12.344 34.906 17.766 1 97.75 331 GLY A C 1
ATOM 2551 O O . GLY A 1 331 ? 12.102 35.781 18.609 1 97.75 331 GLY A O 1
ATOM 2552 N N . PHE A 1 332 ? 11.891 33.719 17.906 1 98.38 332 PHE A N 1
ATOM 2553 C CA . PHE A 1 332 ? 11.102 33.312 19.062 1 98.38 332 PHE A CA 1
ATOM 2554 C C . PHE A 1 332 ? 12.016 32.938 20.219 1 98.38 332 PHE A C 1
ATOM 2556 O O . PHE A 1 332 ? 13.102 32.406 20.016 1 98.38 332 PHE A O 1
ATOM 2563 N N . GLN A 1 333 ? 11.547 33.156 21.406 1 96.5 333 GLN A N 1
ATOM 2564 C CA . GLN A 1 333 ? 12.367 32.969 22.594 1 96.5 333 GLN A CA 1
ATOM 2565 C C . GLN A 1 333 ? 12.305 31.516 23.078 1 96.5 333 GLN A C 1
ATOM 2567 O O . GLN A 1 333 ? 13.273 31 23.641 1 96.5 333 GLN A O 1
ATOM 2572 N N . LYS A 1 334 ? 11.141 31 22.906 1 95.31 334 LYS A N 1
ATOM 2573 C CA . LYS A 1 334 ? 10.914 29.641 23.422 1 95.31 334 LYS A CA 1
ATOM 2574 C C . LYS A 1 334 ? 9.906 28.891 22.562 1 95.31 334 LYS A C 1
ATOM 2576 O O . LYS A 1 334 ? 9.008 29.5 21.969 1 95.31 334 LYS A O 1
ATOM 2581 N N . MET A 1 335 ? 10.148 27.641 22.484 1 96.88 335 MET A N 1
ATOM 2582 C CA . MET A 1 335 ? 9.18 26.734 21.859 1 96.88 335 MET A CA 1
ATOM 2583 C C . MET A 1 335 ? 8.812 25.609 22.812 1 96.88 335 MET A C 1
ATOM 2585 O O . MET A 1 335 ? 9.68 25.047 23.484 1 96.88 335 MET A O 1
ATOM 2589 N N . GLY A 1 336 ? 7.559 25.328 22.922 1 96.88 336 GLY A N 1
ATOM 2590 C CA . GLY A 1 336 ? 7.113 24.234 23.766 1 96.88 336 GLY A CA 1
ATOM 2591 C C . GLY A 1 336 ? 6.086 23.344 23.109 1 96.88 336 GLY A C 1
ATOM 2592 O O . GLY A 1 336 ? 5.25 23.812 22.328 1 96.88 336 GLY A O 1
ATOM 2593 N N . LYS A 1 337 ? 6.141 22 23.297 1 95.44 337 LYS A N 1
ATOM 2594 C CA . LYS A 1 337 ? 5.09 21.047 22.938 1 95.44 337 LYS A CA 1
ATOM 2595 C C . LYS A 1 337 ? 4.031 20.953 24.047 1 95.44 337 LYS A C 1
ATOM 2597 O O . LYS A 1 337 ? 4.352 20.656 25.188 1 95.44 337 LYS A O 1
ATOM 2602 N N . ILE A 1 338 ? 2.865 21.156 23.672 1 97.25 338 ILE A N 1
ATOM 2603 C CA . ILE A 1 338 ? 1.837 21.328 24.703 1 97.25 338 ILE A CA 1
ATOM 2604 C C . ILE A 1 338 ? 1.032 20.031 24.828 1 97.25 338 ILE A C 1
ATOM 2606 O O . ILE A 1 338 ? 0.844 19.516 25.938 1 97.25 338 ILE A O 1
ATOM 2610 N N . CYS A 1 339 ? 0.488 19.5 23.797 1 95 339 CYS A N 1
ATOM 2611 C CA . CYS A 1 339 ? -0.262 18.25 23.812 1 95 339 CYS A CA 1
ATOM 2612 C C . CYS A 1 339 ? -0.223 17.578 22.453 1 95 339 CYS A C 1
ATOM 2614 O O . CYS A 1 339 ? 0.152 18.203 21.453 1 95 339 CYS A O 1
ATOM 2616 N N . CYS A 1 340 ? -0.452 16.328 22.438 1 92.94 340 CYS A N 1
ATOM 2617 C CA . CYS A 1 340 ? -0.467 15.508 21.234 1 92.94 340 CYS A CA 1
ATOM 2618 C C . CYS A 1 340 ? -1.829 14.859 21.031 1 92.94 340 CYS A C 1
ATOM 2620 O O . CYS A 1 340 ? -2.396 14.289 21.969 1 92.94 340 CYS A O 1
ATOM 2622 N N . VAL A 1 341 ? -2.328 15.086 19.828 1 89.75 341 VAL A N 1
ATOM 2623 C CA . VAL A 1 341 ? -3.611 14.5 19.453 1 89.75 341 VAL A CA 1
ATOM 2624 C C . VAL A 1 341 ? -3.498 13.844 18.078 1 89.75 341 VAL A C 1
ATOM 2626 O O . VAL A 1 341 ? -3.066 14.477 17.109 1 89.75 341 VAL A O 1
ATOM 2629 N N . TRP A 1 342 ? -3.99 12.633 17.891 1 84.69 342 TRP A N 1
ATOM 2630 C CA . TRP A 1 342 ? -4.051 11.891 16.641 1 84.69 342 TRP A CA 1
ATOM 2631 C C . TRP A 1 342 ? -2.762 12.055 15.844 1 84.69 342 TRP A C 1
ATOM 2633 O O . TRP A 1 342 ? -2.797 12.422 14.664 1 84.69 342 TRP A O 1
ATOM 2643 N N . THR A 1 343 ? -1.679 11.953 16.281 1 84.25 343 THR A N 1
ATOM 2644 C CA . THR A 1 343 ? -0.362 11.969 15.648 1 84.25 343 THR A CA 1
ATOM 2645 C C . THR A 1 343 ? 0.155 13.398 15.516 1 84.25 343 THR A C 1
ATOM 2647 O O . THR A 1 343 ? 1.26 13.625 15.016 1 84.25 343 THR A O 1
ATOM 2650 N N . CYS A 1 344 ? -0.64 14.453 15.875 1 94.25 344 CYS A N 1
ATOM 2651 C CA . CYS A 1 344 ? -0.243 15.852 15.734 1 94.25 344 CYS A CA 1
ATOM 2652 C C . CYS A 1 344 ? 0.107 16.453 17.094 1 94.25 344 CYS A C 1
ATOM 2654 O O . CYS A 1 344 ? -0.555 16.172 18.094 1 94.25 344 CYS A O 1
ATOM 2656 N N . TRP A 1 345 ? 1.072 17.219 17.062 1 96.81 345 TRP A N 1
ATOM 2657 C CA . TRP A 1 345 ? 1.449 18 18.25 1 96.81 345 TRP A CA 1
ATOM 2658 C C . TRP A 1 345 ? 1 19.453 18.125 1 96.81 345 TRP A C 1
ATOM 2660 O O . TRP A 1 345 ? 1.108 20.047 17.047 1 96.81 345 TRP A O 1
ATOM 2670 N N . VAL A 1 346 ? 0.473 19.938 19.203 1 98.19 346 VAL A N 1
ATOM 2671 C CA . VAL A 1 346 ? 0.286 21.375 19.359 1 98.19 346 VAL A CA 1
ATOM 2672 C C . VAL A 1 346 ? 1.524 21.984 20 1 98.19 346 VAL A C 1
ATOM 2674 O O . VAL A 1 346 ? 1.868 21.672 21.141 1 98.19 346 VAL A O 1
ATOM 2677 N N . MET A 1 347 ? 2.172 22.859 19.25 1 98.44 347 MET A N 1
ATOM 2678 C CA . MET A 1 347 ? 3.365 23.547 19.734 1 98.44 347 MET A CA 1
ATOM 2679 C C . MET A 1 347 ? 3.129 25.047 19.812 1 98.44 347 MET A C 1
ATOM 2681 O O . MET A 1 347 ? 2.35 25.609 19.047 1 98.44 347 MET A O 1
ATOM 2685 N N . GLU A 1 348 ? 3.787 25.641 20.766 1 98.5 348 GLU A N 1
ATOM 2686 C CA . GLU A 1 348 ? 3.725 27.094 20.906 1 98.5 348 GLU A CA 1
ATOM 2687 C C . GLU A 1 348 ? 5.109 27.719 20.766 1 98.5 348 GLU A C 1
ATOM 2689 O O . GLU A 1 348 ? 6.066 27.266 21.406 1 98.5 348 GLU A O 1
ATOM 2694 N N . PHE A 1 349 ? 5.203 28.609 19.844 1 98.5 349 PHE A N 1
ATOM 2695 C CA . PHE A 1 349 ? 6.375 29.484 19.719 1 98.5 349 PHE A CA 1
ATOM 2696 C C . PHE A 1 349 ? 6.129 30.812 20.406 1 98.5 349 PHE A C 1
ATOM 2698 O O . PHE A 1 349 ? 5.324 31.625 19.938 1 98.5 349 PHE A O 1
ATOM 2705 N N . TYR A 1 350 ? 6.902 31.078 21.438 1 97.38 350 TYR A N 1
ATOM 2706 C CA . TYR A 1 350 ? 6.668 32.281 22.234 1 97.38 350 TYR A CA 1
ATOM 2707 C C . TYR A 1 350 ? 7.613 33.406 21.812 1 97.38 350 TYR A C 1
ATOM 2709 O O . TYR A 1 350 ? 8.812 33.188 21.625 1 97.38 350 TYR A O 1
ATOM 2717 N N . LYS A 1 351 ? 7.031 34.5 21.672 1 95.5 351 LYS A N 1
ATOM 2718 C CA . LYS A 1 351 ? 7.836 35.688 21.359 1 95.5 351 LYS A CA 1
ATOM 2719 C C . LYS A 1 351 ? 8.594 36.188 22.578 1 95.5 351 LYS A C 1
ATOM 2721 O O . LYS A 1 351 ? 8.094 36.094 23.703 1 95.5 351 LYS A O 1
ATOM 2726 N N . MET B 1 1 ? -8.258 2.57 27.844 1 37.47 1 MET B N 1
ATOM 2727 C CA . MET B 1 1 ? -9.328 2.752 26.859 1 37.47 1 MET B CA 1
ATOM 2728 C C . MET B 1 1 ? -8.914 3.758 25.797 1 37.47 1 MET B C 1
ATOM 2730 O O . MET B 1 1 ? -9.203 3.568 24.609 1 37.47 1 MET B O 1
ATOM 2734 N N . ALA B 1 2 ? -8.156 4.984 26.344 1 46 2 ALA B N 1
ATOM 2735 C CA . ALA B 1 2 ? -7.656 6.109 25.562 1 46 2 ALA B CA 1
ATOM 2736 C C . ALA B 1 2 ? -6.504 5.68 24.656 1 46 2 ALA B C 1
ATOM 2738 O O . ALA B 1 2 ? -6.449 6.059 23.484 1 46 2 ALA B O 1
ATOM 2739 N N . TYR B 1 3 ? -5.711 4.719 25.219 1 52.38 3 TYR B N 1
ATOM 2740 C CA . TYR B 1 3 ? -4.52 4.195 24.562 1 52.38 3 TYR B CA 1
ATOM 2741 C C . TYR B 1 3 ? -4.887 3.363 23.344 1 52.38 3 TYR B C 1
ATOM 2743 O O . TYR B 1 3 ? -4.258 3.482 22.297 1 52.38 3 TYR B O 1
ATOM 2751 N N . SER B 1 4 ? -6.074 2.818 23.562 1 80.31 4 SER B N 1
ATOM 2752 C CA . SER B 1 4 ? -6.5 1.896 22.516 1 80.31 4 SER B CA 1
ATOM 2753 C C . SER B 1 4 ? -7.113 2.646 21.328 1 80.31 4 SER B C 1
ATOM 2755 O O . SER B 1 4 ? -6.852 2.312 20.172 1 80.31 4 SER B O 1
ATOM 2757 N N . ARG B 1 5 ? -7.598 3.877 21.688 1 83.19 5 ARG B N 1
ATOM 2758 C CA . ARG B 1 5 ? -8.234 4.664 20.641 1 83.19 5 ARG B CA 1
ATOM 2759 C C . ARG B 1 5 ? -7.199 5.359 19.766 1 83.19 5 ARG B C 1
ATOM 2761 O O . ARG B 1 5 ? -7.324 5.383 18.547 1 83.19 5 ARG B O 1
ATOM 2768 N N . GLU B 1 6 ? -6.203 5.871 20.438 1 86.88 6 GLU B N 1
ATOM 2769 C CA . GLU B 1 6 ? -5.133 6.547 19.719 1 86.88 6 GLU B CA 1
ATOM 2770 C C . GLU B 1 6 ? -4.383 5.578 18.797 1 86.88 6 GLU B C 1
ATOM 2772 O O . GLU B 1 6 ? -4.012 5.934 17.688 1 86.88 6 GLU B O 1
ATOM 2777 N N . GLU B 1 7 ? -4.285 4.406 19.328 1 91.44 7 GLU B N 1
ATOM 2778 C CA . GLU B 1 7 ? -3.561 3.41 18.547 1 91.44 7 GLU B CA 1
ATOM 2779 C C . GLU B 1 7 ? -4.328 3.039 17.281 1 91.44 7 GLU B C 1
ATOM 2781 O O . GLU B 1 7 ? -3.732 2.881 16.219 1 91.44 7 GLU B O 1
ATOM 2786 N N . HIS B 1 8 ? -5.641 2.92 17.406 1 93.62 8 HIS B N 1
ATOM 2787 C CA . HIS B 1 8 ? -6.441 2.572 16.234 1 93.62 8 HIS B CA 1
ATOM 2788 C C . HIS B 1 8 ? -6.488 3.729 15.242 1 93.62 8 HIS B C 1
ATOM 2790 O O . HIS B 1 8 ? -6.539 3.506 14.031 1 93.62 8 HIS B O 1
ATOM 2796 N N . PHE B 1 9 ? -6.496 4.926 15.797 1 93.94 9 PHE B N 1
ATOM 2797 C CA . PHE B 1 9 ? -6.457 6.078 14.898 1 93.94 9 PHE B CA 1
ATOM 2798 C C . PHE B 1 9 ? -5.129 6.141 14.156 1 93.94 9 PHE B C 1
ATOM 2800 O O . PHE B 1 9 ? -5.098 6.414 12.953 1 93.94 9 PHE B O 1
ATOM 2807 N N . ASN B 1 10 ? -4.035 5.902 14.906 1 94.5 10 ASN B N 1
ATOM 2808 C CA . ASN B 1 10 ? -2.721 5.891 14.273 1 94.5 10 ASN B CA 1
ATOM 2809 C C . ASN B 1 10 ? -2.639 4.832 13.18 1 94.5 10 ASN B C 1
ATOM 2811 O O . ASN B 1 10 ? -2.068 5.078 12.117 1 94.5 10 ASN B O 1
ATOM 2815 N N . TYR B 1 11 ? -3.174 3.709 13.453 1 96.75 11 TYR B N 1
ATOM 2816 C CA . TYR B 1 11 ? -3.199 2.643 12.453 1 96.75 11 TYR B CA 1
ATOM 2817 C C . TYR B 1 11 ? -4.043 3.043 11.25 1 96.75 11 TYR B C 1
ATOM 2819 O O . TYR B 1 11 ? -3.664 2.783 10.109 1 96.75 11 TYR B O 1
ATOM 2827 N N . ALA B 1 12 ? -5.199 3.682 11.469 1 97.12 12 ALA B N 1
ATOM 2828 C CA . ALA B 1 12 ? -6.027 4.176 10.367 1 97.12 12 ALA B CA 1
ATOM 2829 C C . ALA B 1 12 ? -5.25 5.164 9.508 1 97.12 12 ALA B C 1
ATOM 2831 O O . ALA B 1 12 ? -5.324 5.109 8.273 1 97.12 12 ALA B O 1
ATOM 2832 N N . MET B 1 13 ? -4.52 6.043 10.156 1 96.06 13 MET B N 1
ATOM 2833 C CA . MET B 1 13 ? -3.73 7.031 9.422 1 96.06 13 MET B CA 1
ATOM 2834 C C . MET B 1 13 ? -2.633 6.355 8.609 1 96.06 13 MET B C 1
ATOM 2836 O O . MET B 1 13 ? -2.307 6.801 7.508 1 96.06 13 MET B O 1
ATOM 2840 N N . GLN B 1 14 ? -2.057 5.332 9.18 1 96.75 14 GLN B N 1
ATOM 2841 C CA . GLN B 1 14 ? -1.096 4.535 8.43 1 96.75 14 GLN B CA 1
ATOM 2842 C C . GLN B 1 14 ? -1.731 3.947 7.172 1 96.75 14 GLN B C 1
ATOM 2844 O O . GLN B 1 14 ? -1.133 3.98 6.094 1 96.75 14 GLN B O 1
ATOM 2849 N N . LEU B 1 15 ? -2.943 3.424 7.273 1 97.56 15 LEU B N 1
ATOM 2850 C CA . LEU B 1 15 ? -3.65 2.799 6.16 1 97.56 15 LEU B CA 1
ATOM 2851 C C . LEU B 1 15 ? -3.924 3.811 5.055 1 97.56 15 LEU B C 1
ATOM 2853 O O . LEU B 1 15 ? -3.82 3.484 3.869 1 97.56 15 LEU B O 1
ATOM 2857 N N . VAL B 1 16 ? -4.188 5.027 5.402 1 96.56 16 VAL B N 1
ATOM 2858 C CA . VAL B 1 16 ? -4.551 6.09 4.473 1 96.56 16 VAL B CA 1
ATOM 2859 C C . VAL B 1 16 ? -3.428 6.293 3.455 1 96.56 16 VAL B C 1
ATOM 2861 O O . VAL B 1 16 ? -3.688 6.531 2.273 1 96.56 16 VAL B O 1
ATOM 2864 N N . ASN B 1 17 ? -2.213 6.156 3.896 1 92.31 17 ASN B N 1
ATOM 2865 C CA . ASN B 1 17 ? -1.08 6.445 3.023 1 92.31 17 ASN B CA 1
ATOM 2866 C C . ASN B 1 17 ? -0.247 5.199 2.75 1 92.31 17 ASN B C 1
ATOM 2868 O O . ASN B 1 17 ? 0.93 5.297 2.4 1 92.31 17 ASN B O 1
ATOM 2872 N N . SER B 1 18 ? -0.804 4.043 2.859 1 94.5 18 SER B N 1
ATOM 2873 C CA . SER B 1 18 ? -0.035 2.803 2.844 1 94.5 18 SER B CA 1
ATOM 2874 C C . SER B 1 18 ? 0.456 2.475 1.438 1 94.5 18 SER B C 1
ATOM 2876 O O . SER B 1 18 ? 1.406 1.708 1.269 1 94.5 18 SER B O 1
ATOM 2878 N N . ALA B 1 19 ? -0.115 3.047 0.414 1 91.94 19 ALA B N 1
ATOM 2879 C CA . ALA B 1 19 ? 0.313 2.768 -0.955 1 91.94 19 ALA B CA 1
ATOM 2880 C C . ALA B 1 19 ? 1.698 3.35 -1.226 1 91.94 19 ALA B C 1
ATOM 2882 O O . ALA B 1 19 ? 2.354 2.979 -2.203 1 91.94 19 ALA B O 1
ATOM 2883 N N . SER B 1 20 ? 2.197 4.277 -0.342 1 94.44 20 SER B N 1
ATOM 2884 C CA . SER B 1 20 ? 3.502 4.906 -0.523 1 94.44 20 SER B CA 1
ATOM 2885 C C . SER B 1 20 ? 4.633 3.908 -0.306 1 94.44 20 SER B C 1
ATOM 2887 O O . SER B 1 20 ? 5.691 4.02 -0.925 1 94.44 20 SER B O 1
ATOM 2889 N N . LEU B 1 21 ? 4.383 2.904 0.519 1 97.06 21 LEU B N 1
ATOM 2890 C CA . LEU B 1 21 ? 5.449 2.004 0.944 1 97.06 21 LEU B CA 1
ATOM 2891 C C . LEU B 1 21 ? 6.008 1.224 -0.242 1 97.06 21 LEU B C 1
ATOM 2893 O O . LEU B 1 21 ? 7.211 1.263 -0.506 1 97.06 21 LEU B O 1
ATOM 2897 N N . PRO B 1 22 ? 5.129 0.537 -1.029 1 96.81 22 PRO B N 1
ATOM 2898 C CA . PRO B 1 22 ? 5.695 -0.199 -2.162 1 96.81 22 PRO B CA 1
ATOM 2899 C C . PRO B 1 22 ? 6.305 0.72 -3.217 1 96.81 22 PRO B C 1
ATOM 2901 O O . PRO B 1 22 ? 7.262 0.338 -3.895 1 96.81 22 PRO B O 1
ATOM 2904 N N . MET B 1 23 ? 5.824 1.926 -3.363 1 97.06 23 MET B N 1
ATOM 2905 C CA . MET B 1 23 ? 6.363 2.871 -4.336 1 97.06 23 MET B CA 1
ATOM 2906 C C . MET B 1 23 ? 7.758 3.334 -3.926 1 97.06 23 MET B C 1
ATOM 2908 O O . MET B 1 23 ? 8.664 3.414 -4.762 1 97.06 23 MET B O 1
ATOM 2912 N N . VAL B 1 24 ? 7.914 3.578 -2.641 1 98.31 24 VAL B N 1
ATOM 2913 C CA . VAL B 1 24 ? 9.211 4.004 -2.121 1 98.31 24 VAL B CA 1
ATOM 2914 C C . VAL B 1 24 ? 10.203 2.846 -2.193 1 98.31 24 VAL B C 1
ATOM 2916 O O . VAL B 1 24 ? 11.359 3.033 -2.582 1 98.31 24 VAL B O 1
ATOM 2919 N N . LEU B 1 25 ? 9.758 1.663 -1.841 1 98.62 25 LEU B N 1
ATOM 2920 C CA . LEU B 1 25 ? 10.609 0.483 -1.92 1 98.62 25 LEU B CA 1
ATOM 2921 C C . LEU B 1 25 ? 11.086 0.25 -3.35 1 98.62 25 LEU B C 1
ATOM 2923 O O . LEU B 1 25 ? 12.273 0.013 -3.584 1 98.62 25 LEU B O 1
ATOM 2927 N N . SER B 1 26 ? 10.188 0.35 -4.293 1 97.81 26 SER B N 1
ATOM 2928 C CA . SER B 1 26 ? 10.516 0.178 -5.703 1 97.81 26 SER B CA 1
ATOM 2929 C C . SER B 1 26 ? 11.539 1.211 -6.16 1 97.81 26 SER B C 1
ATOM 2931 O O . SER B 1 26 ? 12.492 0.879 -6.875 1 97.81 26 SER B O 1
ATOM 2933 N N . SER B 1 27 ? 11.367 2.447 -5.754 1 98.12 27 SER B N 1
ATOM 2934 C CA . SER B 1 27 ? 12.297 3.508 -6.125 1 98.12 27 SER B CA 1
ATOM 2935 C C . SER B 1 27 ? 13.672 3.27 -5.527 1 98.12 27 SER B C 1
ATOM 2937 O O . SER B 1 27 ? 14.695 3.492 -6.188 1 98.12 27 SER B O 1
ATOM 2939 N N . ALA B 1 28 ? 13.719 2.85 -4.266 1 98.62 28 ALA B N 1
ATOM 2940 C CA . ALA B 1 28 ? 14.984 2.561 -3.604 1 98.62 28 ALA B CA 1
ATOM 2941 C C . ALA B 1 28 ? 15.734 1.441 -4.32 1 98.62 28 ALA B C 1
ATOM 2943 O O . ALA B 1 28 ? 16.969 1.488 -4.445 1 98.62 28 ALA B O 1
ATOM 2944 N N . ILE B 1 29 ? 14.992 0.439 -4.773 1 98.38 29 ILE B N 1
ATOM 2945 C CA . ILE B 1 29 ? 15.57 -0.68 -5.504 1 98.38 29 ILE B CA 1
ATOM 2946 C C . ILE B 1 29 ? 16.109 -0.192 -6.844 1 98.38 29 ILE B C 1
ATOM 2948 O O . ILE B 1 29 ? 17.266 -0.48 -7.199 1 98.38 29 ILE B O 1
ATOM 2952 N N . LYS B 1 30 ? 15.344 0.591 -7.555 1 97.38 30 LYS B N 1
ATOM 2953 C CA . LYS B 1 30 ? 15.727 1.078 -8.875 1 97.38 30 LYS B CA 1
ATOM 2954 C C . LYS B 1 30 ? 16.938 1.999 -8.797 1 97.38 30 LYS B C 1
ATOM 2956 O O . LYS B 1 30 ? 17.75 2.037 -9.719 1 97.38 30 LYS B O 1
ATOM 2961 N N . LEU B 1 31 ? 17.062 2.686 -7.715 1 98.44 31 LEU B N 1
ATOM 2962 C CA . LEU B 1 31 ? 18.188 3.592 -7.504 1 98.44 31 LEU B CA 1
ATOM 2963 C C . LEU B 1 31 ? 19.422 2.824 -7.051 1 98.44 31 LEU B C 1
ATOM 2965 O O . LEU B 1 31 ? 20.5 3.406 -6.914 1 98.44 31 LEU B O 1
ATOM 2969 N N . ASN B 1 32 ? 19.266 1.528 -6.754 1 98.25 32 ASN B N 1
ATOM 2970 C CA . ASN B 1 32 ? 20.344 0.65 -6.289 1 98.25 32 ASN B CA 1
ATOM 2971 C C . ASN B 1 32 ? 20.781 0.999 -4.871 1 98.25 32 ASN B C 1
ATOM 2973 O O . ASN B 1 32 ? 21.938 0.795 -4.504 1 98.25 32 ASN B O 1
ATOM 2977 N N . VAL B 1 33 ? 19.844 1.58 -4.129 1 98.69 33 VAL B N 1
ATOM 2978 C CA . VAL B 1 33 ? 20.156 1.969 -2.756 1 98.69 33 VAL B CA 1
ATOM 2979 C C . VAL B 1 33 ? 20.422 0.724 -1.914 1 98.69 33 VAL B C 1
ATOM 2981 O O . VAL B 1 33 ? 21.438 0.649 -1.209 1 98.69 33 VAL B O 1
ATOM 2984 N N . LEU B 1 34 ? 19.547 -0.283 -1.953 1 98.38 34 LEU B N 1
ATOM 2985 C CA . LEU B 1 34 ? 19.703 -1.502 -1.165 1 98.38 34 LEU B CA 1
ATOM 2986 C C . LEU B 1 34 ? 20.953 -2.262 -1.576 1 98.38 34 LEU B C 1
ATOM 2988 O O . LEU B 1 34 ? 21.688 -2.76 -0.722 1 98.38 34 LEU B O 1
ATOM 2992 N N . GLU B 1 35 ? 21.172 -2.322 -2.859 1 97.69 35 GLU B N 1
ATOM 2993 C CA . GLU B 1 35 ? 22.375 -2.99 -3.357 1 97.69 35 GLU B CA 1
ATOM 2994 C C . GLU B 1 35 ? 23.625 -2.271 -2.891 1 97.69 35 GLU B C 1
ATOM 2996 O O . GLU B 1 35 ? 24.656 -2.912 -2.617 1 97.69 35 GLU B O 1
ATOM 3001 N N . THR B 1 36 ? 23.609 -0.955 -2.926 1 98.38 36 THR B N 1
ATOM 3002 C CA . THR B 1 36 ? 24.75 -0.165 -2.465 1 98.38 36 THR B CA 1
ATOM 3003 C C . THR B 1 36 ? 25.078 -0.501 -1.016 1 98.38 36 THR B C 1
ATOM 3005 O O . THR B 1 36 ? 26.25 -0.645 -0.664 1 98.38 36 THR B O 1
ATOM 3008 N N . ILE B 1 37 ? 24.062 -0.624 -0.174 1 98.19 37 ILE B N 1
ATOM 3009 C CA . ILE B 1 37 ? 24.281 -0.999 1.219 1 98.19 37 ILE B CA 1
ATOM 3010 C C . ILE B 1 37 ? 24.844 -2.418 1.292 1 98.19 37 ILE B C 1
ATOM 3012 O O . ILE B 1 37 ? 25.781 -2.686 2.041 1 98.19 37 ILE B O 1
ATOM 3016 N N . ALA B 1 38 ? 24.281 -3.332 0.52 1 97.06 38 ALA B N 1
ATOM 3017 C CA . ALA B 1 38 ? 24.703 -4.727 0.495 1 97.06 38 ALA B CA 1
ATOM 3018 C C . ALA B 1 38 ? 26.172 -4.836 0.1 1 97.06 38 ALA B C 1
ATOM 3020 O O . ALA B 1 38 ? 26.938 -5.609 0.698 1 97.06 38 ALA B O 1
ATOM 3021 N N . LYS B 1 39 ? 26.594 -4.094 -0.883 1 96.69 39 LYS B N 1
ATOM 3022 C CA . LYS B 1 39 ? 27.953 -4.129 -1.417 1 96.69 39 LYS B CA 1
ATOM 3023 C C . LYS B 1 39 ? 28.969 -3.637 -0.385 1 96.69 39 LYS B C 1
ATOM 3025 O O . LYS B 1 39 ? 30.141 -3.988 -0.446 1 96.69 39 LYS B O 1
ATOM 3030 N N . ALA B 1 40 ? 28.5 -2.855 0.53 1 96.88 40 ALA B N 1
ATOM 3031 C CA . ALA B 1 40 ? 29.375 -2.316 1.561 1 96.88 40 ALA B CA 1
ATOM 3032 C C . ALA B 1 40 ? 29.656 -3.357 2.641 1 96.88 40 ALA B C 1
ATOM 3034 O O . ALA B 1 40 ? 30.547 -3.17 3.475 1 96.88 40 ALA B O 1
ATOM 3035 N N . GLY B 1 41 ? 28.891 -4.508 2.678 1 93.56 41 GLY B N 1
ATOM 3036 C CA . GLY B 1 41 ? 29.141 -5.609 3.594 1 93.56 41 GLY B CA 1
ATOM 3037 C C . GLY B 1 41 ? 27.953 -5.949 4.469 1 93.56 41 GLY B C 1
ATOM 3038 O O . GLY B 1 41 ? 27.031 -5.145 4.609 1 93.56 41 GLY B O 1
ATOM 3039 N N . PRO B 1 42 ? 27.875 -7.074 5.051 1 88.25 42 PRO B N 1
ATOM 3040 C CA . PRO B 1 42 ? 26.734 -7.539 5.832 1 88.25 42 PRO B CA 1
ATOM 3041 C C . PRO B 1 42 ? 26.469 -6.688 7.074 1 88.25 42 PRO B C 1
ATOM 3043 O O . PRO B 1 42 ? 25.328 -6.555 7.516 1 88.25 42 PRO B O 1
ATOM 3046 N N . ASP B 1 43 ? 27.484 -6.016 7.609 1 92.06 43 ASP B N 1
ATOM 3047 C CA . ASP B 1 43 ? 27.344 -5.215 8.82 1 92.06 43 ASP B CA 1
ATOM 3048 C C . ASP B 1 43 ? 27.453 -3.723 8.516 1 92.06 43 ASP B C 1
ATOM 3050 O O . ASP B 1 43 ? 27.578 -2.904 9.422 1 92.06 43 ASP B O 1
ATOM 3054 N N . ALA B 1 44 ? 27.359 -3.52 7.254 1 94.25 44 ALA B N 1
ATOM 3055 C CA . ALA B 1 44 ? 27.547 -2.133 6.84 1 94.25 44 ALA B CA 1
ATOM 3056 C C . ALA B 1 44 ? 26.438 -1.243 7.367 1 94.25 44 ALA B C 1
ATOM 3058 O O . ALA B 1 44 ? 25.281 -1.675 7.461 1 94.25 44 ALA B O 1
ATOM 3059 N N . ARG B 1 45 ? 26.75 -0.069 7.734 1 96.81 45 ARG B N 1
ATOM 3060 C CA . ARG B 1 45 ? 25.875 1.043 8.102 1 96.81 45 ARG B CA 1
ATOM 3061 C C . ARG B 1 45 ? 26.281 2.322 7.379 1 96.81 45 ARG B C 1
ATOM 3063 O O . ARG B 1 45 ? 27.375 2.855 7.621 1 96.81 45 ARG B O 1
ATOM 3070 N N . LEU B 1 46 ? 25.422 2.758 6.527 1 98.19 46 LEU B N 1
ATOM 3071 C CA . LEU B 1 46 ? 25.766 3.906 5.699 1 98.19 46 LEU B CA 1
ATOM 3072 C C . LEU B 1 46 ? 24.781 5.055 5.922 1 98.19 46 LEU B C 1
ATOM 3074 O O . LEU B 1 46 ? 23.594 4.828 6.094 1 98.19 46 LEU B O 1
ATOM 3078 N N . SER B 1 47 ? 25.281 6.234 5.922 1 97.81 47 SER B N 1
ATOM 3079 C CA . SER B 1 47 ? 24.406 7.406 5.906 1 97.81 47 SER B CA 1
ATOM 3080 C C . SER B 1 47 ? 23.828 7.645 4.52 1 97.81 47 SER B C 1
ATOM 3082 O O . SER B 1 47 ? 24.344 7.129 3.525 1 97.81 47 SER B O 1
ATOM 3084 N N . ALA B 1 48 ? 22.766 8.414 4.457 1 98.06 48 ALA B N 1
ATOM 3085 C CA . ALA B 1 48 ? 22.172 8.781 3.174 1 98.06 48 ALA B CA 1
ATOM 3086 C C . ALA B 1 48 ? 23.188 9.523 2.301 1 98.06 48 ALA B C 1
ATOM 3088 O O . ALA B 1 48 ? 23.203 9.352 1.079 1 98.06 48 ALA B O 1
ATOM 3089 N N . HIS B 1 49 ? 24 10.32 2.912 1 97.31 49 HIS B N 1
ATOM 3090 C CA . HIS B 1 49 ? 25.047 11.047 2.189 1 97.31 49 HIS B CA 1
ATOM 3091 C C . HIS B 1 49 ? 26.031 10.086 1.548 1 97.31 49 HIS B C 1
ATOM 3093 O O . HIS B 1 49 ? 26.422 10.266 0.392 1 97.31 49 HIS B O 1
ATOM 3099 N N . GLU B 1 50 ? 26.469 9.109 2.311 1 97.69 50 GLU B N 1
ATOM 3100 C CA . GLU B 1 50 ? 27.391 8.109 1.789 1 97.69 50 GLU B CA 1
ATOM 3101 C C . GLU B 1 50 ? 26.766 7.324 0.642 1 97.69 50 GLU B C 1
ATOM 3103 O O . GLU B 1 50 ? 27.438 7.047 -0.36 1 97.69 50 GLU B O 1
ATOM 3108 N N . ILE B 1 51 ? 25.547 6.969 0.761 1 98.56 51 ILE B N 1
ATOM 3109 C CA . ILE B 1 51 ? 24.844 6.203 -0.264 1 98.56 51 ILE B CA 1
ATOM 3110 C C . ILE B 1 51 ? 24.766 7.023 -1.551 1 98.56 51 ILE B C 1
ATOM 3112 O O . ILE B 1 51 ? 25.094 6.527 -2.633 1 98.56 51 ILE B O 1
ATOM 3116 N N . ALA B 1 52 ? 24.344 8.297 -1.423 1 98.5 52 ALA B N 1
ATOM 3117 C CA . ALA B 1 52 ? 24.234 9.172 -2.59 1 98.5 52 ALA B CA 1
ATOM 3118 C C . ALA B 1 52 ? 25.594 9.328 -3.281 1 98.5 52 ALA B C 1
ATOM 3120 O O . ALA B 1 52 ? 25.656 9.359 -4.512 1 98.5 52 ALA B O 1
ATOM 3121 N N . SER B 1 53 ? 26.625 9.422 -2.477 1 98.19 53 SER B N 1
ATOM 3122 C CA . SER B 1 53 ? 27.969 9.562 -3.008 1 98.19 53 SER B CA 1
ATOM 3123 C C . SER B 1 53 ? 28.406 8.312 -3.766 1 98.19 53 SER B C 1
ATOM 3125 O O . SER B 1 53 ? 28.938 8.406 -4.871 1 98.19 53 SER B O 1
ATOM 3127 N N . ARG B 1 54 ? 28.188 7.164 -3.197 1 97.88 54 ARG B N 1
ATOM 3128 C CA . ARG B 1 54 ? 28.562 5.898 -3.822 1 97.88 54 ARG B CA 1
ATOM 3129 C C . ARG B 1 54 ? 27.797 5.691 -5.129 1 97.88 54 ARG B C 1
ATOM 3131 O O . ARG B 1 54 ? 28.297 5.047 -6.051 1 97.88 54 ARG B O 1
ATOM 3138 N N . LEU B 1 55 ? 26.609 6.277 -5.203 1 98.12 55 LEU B N 1
ATOM 3139 C CA . LEU B 1 55 ? 25.781 6.16 -6.395 1 98.12 55 LEU B CA 1
ATOM 3140 C C . LEU B 1 55 ? 26.109 7.266 -7.395 1 98.12 55 LEU B C 1
ATOM 3142 O O . LEU B 1 55 ? 25.516 7.32 -8.477 1 98.12 55 LEU B O 1
ATOM 3146 N N . SER B 1 56 ? 26.969 8.188 -7.078 1 97.88 56 SER B N 1
ATOM 3147 C CA . SER B 1 56 ? 27.406 9.289 -7.922 1 97.88 56 SER B CA 1
ATOM 3148 C C . SER B 1 56 ? 26.219 10.117 -8.398 1 97.88 56 SER B C 1
ATOM 3150 O O . SER B 1 56 ? 26.109 10.43 -9.586 1 97.88 56 SER B O 1
ATOM 3152 N N . ILE B 1 57 ? 25.328 10.352 -7.441 1 97.94 57 ILE B N 1
ATOM 3153 C CA . ILE B 1 57 ? 24.172 11.18 -7.77 1 97.94 57 ILE B CA 1
ATOM 3154 C C . ILE B 1 57 ? 24.547 12.656 -7.66 1 97.94 57 ILE B C 1
ATOM 3156 O O . ILE B 1 57 ? 2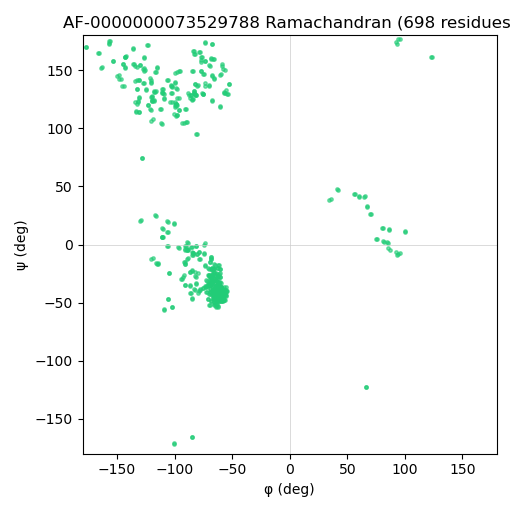5.078 13.094 -6.637 1 97.94 57 ILE B O 1
ATOM 3160 N N . SER B 1 58 ? 24.25 13.469 -8.664 1 96.38 58 SER B N 1
ATOM 3161 C CA . SER B 1 58 ? 24.672 14.867 -8.734 1 96.38 58 SER B CA 1
ATOM 3162 C C . SER B 1 58 ? 23.688 15.781 -8.031 1 96.38 58 SER B C 1
ATOM 3164 O O . SER B 1 58 ? 24.031 16.891 -7.617 1 96.38 58 SER B O 1
ATOM 3166 N N . ASN B 1 59 ? 22.453 15.297 -7.926 1 97.38 59 ASN B N 1
ATOM 3167 C CA . ASN B 1 59 ? 21.438 16.094 -7.254 1 97.38 59 ASN B CA 1
ATOM 3168 C C . ASN B 1 59 ? 21.812 16.375 -5.805 1 97.38 59 ASN B C 1
ATOM 3170 O O . ASN B 1 59 ? 21.906 15.453 -4.992 1 97.38 59 ASN B O 1
ATOM 3174 N N . GLN B 1 60 ? 21.953 17.656 -5.465 1 96.12 60 GLN B N 1
ATOM 3175 C CA . GLN B 1 60 ? 22.438 18.062 -4.148 1 96.12 60 GLN B CA 1
ATOM 3176 C C . GLN B 1 60 ? 21.406 17.703 -3.066 1 96.12 60 GLN B C 1
ATOM 3178 O O . GLN B 1 60 ? 21.766 17.578 -1.894 1 96.12 60 GLN B O 1
ATOM 3183 N N . ASN B 1 61 ? 20.188 17.516 -3.453 1 96.38 61 ASN B N 1
ATOM 3184 C CA . ASN B 1 61 ? 19.125 17.188 -2.498 1 96.38 61 ASN B CA 1
ATOM 3185 C C . ASN B 1 61 ? 18.969 15.688 -2.33 1 96.38 61 ASN B C 1
ATOM 3187 O O . ASN B 1 61 ? 18.188 15.227 -1.487 1 96.38 61 ASN B O 1
ATOM 3191 N N . ALA B 1 62 ? 19.688 14.867 -3.074 1 98.12 62 ALA B N 1
ATOM 3192 C CA . ALA B 1 62 ? 19.516 13.422 -3.109 1 98.12 62 ALA B CA 1
ATOM 3193 C C . ALA B 1 62 ? 19.734 12.805 -1.728 1 98.12 62 ALA B C 1
ATOM 3195 O O . ALA B 1 62 ? 18.969 11.938 -1.299 1 98.12 62 ALA B O 1
ATOM 3196 N N . PRO B 1 63 ? 20.781 13.242 -0.971 1 98.12 63 PRO B N 1
ATOM 3197 C CA . PRO B 1 63 ? 20.969 12.633 0.346 1 98.12 63 PRO B CA 1
ATOM 3198 C C . PRO B 1 63 ? 19.75 12.805 1.261 1 98.12 63 PRO B C 1
ATOM 3200 O O . PRO B 1 63 ? 19.344 11.859 1.937 1 98.12 63 PRO B O 1
ATOM 3203 N N . SER B 1 64 ? 19.156 13.969 1.24 1 97.38 64 SER B N 1
ATOM 3204 C CA . SER B 1 64 ? 17.984 14.219 2.062 1 97.38 64 SER B CA 1
ATOM 3205 C C . SER B 1 64 ? 16.797 13.367 1.608 1 97.38 64 SER B C 1
ATOM 3207 O O . SER B 1 64 ? 16.062 12.82 2.436 1 97.38 64 SER B O 1
ATOM 3209 N N . MET B 1 65 ? 16.594 13.305 0.326 1 98.25 65 MET B N 1
ATOM 3210 C CA . MET B 1 65 ? 15.5 12.508 -0.226 1 98.25 65 MET B CA 1
ATOM 3211 C C . MET B 1 65 ? 15.688 11.031 0.104 1 98.25 65 MET B C 1
ATOM 3213 O O . MET B 1 65 ? 14.75 10.367 0.535 1 98.25 65 MET B O 1
ATOM 3217 N N . ILE B 1 66 ? 16.922 10.531 -0.051 1 98.75 66 ILE B N 1
ATOM 3218 C CA . ILE B 1 66 ? 17.25 9.141 0.236 1 98.75 66 ILE B CA 1
ATOM 3219 C C . ILE B 1 66 ? 17.062 8.859 1.725 1 98.75 66 ILE B C 1
ATOM 3221 O O . ILE B 1 66 ? 16.531 7.809 2.104 1 98.75 66 ILE B O 1
ATOM 3225 N N . ASP B 1 67 ? 17.453 9.773 2.566 1 98.62 67 ASP B N 1
ATOM 3226 C CA . ASP B 1 67 ? 17.281 9.625 4.008 1 98.62 67 ASP B CA 1
ATOM 3227 C C . ASP B 1 67 ? 15.805 9.445 4.359 1 98.62 67 ASP B C 1
ATOM 3229 O O . ASP B 1 67 ? 15.453 8.586 5.18 1 98.62 67 ASP B O 1
ATOM 3233 N N . ARG B 1 68 ? 14.938 10.25 3.807 1 98.5 68 ARG B N 1
ATOM 3234 C CA . ARG B 1 68 ? 13.5 10.203 4.078 1 98.5 68 ARG B CA 1
ATOM 3235 C C . ARG B 1 68 ? 12.898 8.898 3.572 1 98.5 68 ARG B C 1
ATOM 3237 O O . ARG B 1 68 ? 12.039 8.305 4.23 1 98.5 68 ARG B O 1
ATOM 3244 N N . MET B 1 69 ? 13.328 8.422 2.395 1 98.75 69 MET B N 1
ATOM 3245 C CA . MET B 1 69 ? 12.906 7.125 1.876 1 98.75 69 MET B CA 1
ATOM 3246 C C . MET B 1 69 ? 13.312 6 2.816 1 98.75 69 MET B C 1
ATOM 3248 O O . MET B 1 69 ? 12.5 5.137 3.154 1 98.75 69 MET B O 1
ATOM 3252 N N . LEU B 1 70 ? 14.562 6.066 3.277 1 98.88 70 LEU B N 1
ATOM 3253 C CA . LEU B 1 70 ? 15.102 5.004 4.121 1 98.88 70 LEU B CA 1
ATOM 3254 C C . LEU B 1 70 ? 14.453 5.023 5.5 1 98.88 70 LEU B C 1
ATOM 3256 O O . LEU B 1 70 ? 14.266 3.973 6.117 1 98.88 70 LEU B O 1
ATOM 3260 N N . ARG B 1 71 ? 14.125 6.227 6.02 1 98.62 71 ARG B N 1
ATOM 3261 C CA . ARG B 1 71 ? 13.422 6.324 7.297 1 98.62 71 ARG B CA 1
ATOM 3262 C C . ARG B 1 71 ? 12.078 5.602 7.242 1 98.62 71 ARG B C 1
ATOM 3264 O O . ARG B 1 71 ? 11.703 4.906 8.188 1 98.62 71 ARG B O 1
ATOM 3271 N N . LEU B 1 72 ? 11.336 5.77 6.164 1 98.62 72 LEU B N 1
ATOM 3272 C CA . LEU B 1 72 ? 10.086 5.043 5.977 1 98.62 72 LEU B CA 1
ATOM 3273 C C . LEU B 1 72 ? 10.328 3.539 5.938 1 98.62 72 LEU B C 1
ATOM 3275 O O . LEU B 1 72 ? 9.641 2.777 6.617 1 98.62 72 LEU B O 1
ATOM 3279 N N . LEU B 1 73 ? 11.336 3.133 5.121 1 98.81 73 LEU B N 1
ATOM 3280 C CA . LEU B 1 73 ? 11.617 1.707 4.996 1 98.81 73 LEU B CA 1
ATOM 3281 C C . LEU B 1 73 ? 12.047 1.118 6.336 1 98.81 73 LEU B C 1
ATOM 3283 O O . LEU B 1 73 ? 11.742 -0.039 6.637 1 98.81 73 LEU B O 1
ATOM 3287 N N . ALA B 1 74 ? 12.742 1.894 7.152 1 98.81 74 ALA B N 1
ATOM 3288 C CA . ALA B 1 74 ? 13.148 1.455 8.484 1 98.81 74 ALA B CA 1
ATOM 3289 C C . ALA B 1 74 ? 11.945 1.253 9.391 1 98.81 74 ALA B C 1
ATOM 3291 O O . ALA B 1 74 ? 11.906 0.314 10.195 1 98.81 74 ALA B O 1
ATOM 3292 N N . SER B 1 75 ? 10.977 2.137 9.289 1 98.44 75 SER B N 1
ATOM 3293 C CA . SER B 1 75 ? 9.781 2.012 10.117 1 98.44 75 SER B CA 1
ATOM 3294 C C . SER B 1 75 ? 9.023 0.724 9.805 1 98.44 75 SER B C 1
ATOM 3296 O O . SER B 1 75 ? 8.219 0.257 10.609 1 98.44 75 SER B O 1
ATOM 3298 N N . HIS B 1 76 ? 9.25 0.146 8.641 1 98.25 76 HIS B N 1
ATOM 3299 C CA . HIS B 1 76 ? 8.617 -1.107 8.242 1 98.25 76 HIS B CA 1
ATOM 3300 C C . HIS B 1 76 ? 9.609 -2.264 8.297 1 98.25 76 HIS B C 1
ATOM 3302 O O . HIS B 1 76 ? 9.391 -3.307 7.672 1 98.25 76 HIS B O 1
ATOM 3308 N N . SER B 1 77 ? 10.773 -2.08 8.875 1 98.06 77 SER B N 1
ATOM 3309 C CA . SER B 1 77 ? 11.773 -3.111 9.156 1 98.06 77 SER B CA 1
ATOM 3310 C C . SER B 1 77 ? 12.359 -3.678 7.871 1 98.06 77 SER B C 1
ATOM 3312 O O . SER B 1 77 ? 12.648 -4.875 7.785 1 98.06 77 SER B O 1
ATOM 3314 N N . ILE B 1 78 ? 12.461 -2.873 6.883 1 98.31 78 ILE B N 1
ATOM 3315 C CA . ILE B 1 78 ? 13.086 -3.285 5.629 1 98.31 78 ILE B CA 1
ATOM 3316 C C . ILE B 1 78 ? 14.586 -2.975 5.672 1 98.31 78 ILE B C 1
ATOM 3318 O O . ILE B 1 78 ? 15.398 -3.723 5.125 1 98.31 78 ILE B O 1
ATOM 3322 N N . VAL B 1 79 ? 14.93 -1.896 6.316 1 98.5 79 VAL B N 1
ATOM 3323 C CA . VAL B 1 79 ? 16.297 -1.554 6.664 1 98.5 79 VAL B CA 1
ATOM 3324 C C . VAL B 1 79 ? 16.406 -1.27 8.156 1 98.5 79 VAL B C 1
ATOM 3326 O O . VAL B 1 79 ? 15.383 -1.109 8.836 1 98.5 79 VAL B O 1
ATOM 3329 N N . THR B 1 80 ? 17.562 -1.332 8.664 1 98.25 80 THR B N 1
ATOM 3330 C CA . THR B 1 80 ? 17.812 -0.923 10.039 1 98.25 80 THR B CA 1
ATOM 3331 C C . THR B 1 80 ? 18.297 0.527 10.094 1 98.25 80 THR B C 1
ATOM 3333 O O . THR B 1 80 ? 18.844 1.043 9.125 1 98.25 80 THR B O 1
ATOM 3336 N N . CYS B 1 81 ? 17.984 1.187 11.133 1 98.44 81 CYS B N 1
ATOM 3337 C CA . CYS B 1 81 ? 18.391 2.576 11.328 1 98.44 81 CYS B CA 1
ATOM 3338 C C . CYS B 1 81 ? 19 2.773 12.711 1 98.44 81 CYS B C 1
ATOM 3340 O O . CYS B 1 81 ? 18.438 2.334 13.711 1 98.44 81 CYS B O 1
ATOM 3342 N N . SER B 1 82 ? 20.141 3.299 12.797 1 97.56 82 SER B N 1
ATOM 3343 C CA . SER B 1 82 ? 20.812 3.666 14.039 1 97.56 82 SER B CA 1
ATOM 3344 C C . SER B 1 82 ? 21.469 5.039 13.93 1 97.56 82 SER B C 1
ATOM 3346 O O . SER B 1 82 ? 21.406 5.68 12.875 1 97.56 82 SER B O 1
ATOM 3348 N N . GLN B 1 83 ? 21.859 5.48 15.062 1 96.12 83 GLN B N 1
ATOM 3349 C CA . GLN B 1 83 ? 22.469 6.801 15.133 1 96.12 83 GLN B CA 1
ATOM 3350 C C . GLN B 1 83 ? 24 6.703 15.188 1 96.12 83 GLN B C 1
ATOM 3352 O O . GLN B 1 83 ? 24.547 5.816 15.844 1 96.12 83 GLN B O 1
ATOM 3357 N N . GLN B 1 84 ? 24.641 7.566 14.5 1 93.5 84 GLN B N 1
ATOM 3358 C CA . GLN B 1 84 ? 26.078 7.738 14.555 1 93.5 84 GLN B CA 1
ATOM 3359 C C . GLN B 1 84 ? 26.453 9.203 14.734 1 93.5 84 GLN B C 1
ATOM 3361 O O . GLN B 1 84 ? 25.797 10.086 14.18 1 93.5 84 GLN B O 1
ATOM 3366 N N . GLU B 1 85 ? 27.438 9.383 15.508 1 88.56 85 GLU B N 1
ATOM 3367 C CA . GLU B 1 85 ? 27.891 10.758 15.711 1 88.56 85 GLU B CA 1
ATOM 3368 C C . GLU B 1 85 ? 28.672 11.258 14.5 1 88.56 85 GLU B C 1
ATOM 3370 O O . GLU B 1 85 ? 29.5 10.531 13.945 1 88.56 85 GLU B O 1
ATOM 3375 N N . HIS B 1 86 ? 28.297 12.461 13.969 1 84.38 86 HIS B N 1
ATOM 3376 C CA . HIS B 1 86 ? 29 13.141 12.891 1 84.38 86 HIS B CA 1
ATOM 3377 C C . HIS B 1 86 ? 29.219 14.609 13.227 1 84.38 86 HIS B C 1
ATOM 3379 O O . HIS B 1 86 ? 28.297 15.422 13.109 1 84.38 86 HIS B O 1
ATOM 3385 N N . GLU B 1 87 ? 30.516 15.07 13.258 1 79.25 87 GLU B N 1
ATOM 3386 C CA . GLU B 1 87 ? 30.891 16.453 13.5 1 79.25 87 GLU B CA 1
ATOM 3387 C C . GLU B 1 87 ? 29.953 17.109 14.516 1 79.25 87 GLU B C 1
ATOM 3389 O O . GLU B 1 87 ? 29.422 18.188 14.258 1 79.25 87 GLU B O 1
ATOM 3394 N N . SER B 1 88 ? 29.578 16.516 15.43 1 80.81 88 SER B N 1
ATOM 3395 C CA . SER B 1 88 ? 28.844 17.016 16.594 1 80.81 88 SER B CA 1
ATOM 3396 C C . SER B 1 88 ? 27.344 16.906 16.375 1 80.81 88 SER B C 1
ATOM 3398 O O . SER B 1 88 ? 26.562 17.422 17.188 1 80.81 88 SER B O 1
ATOM 3400 N N . THR B 1 89 ? 26.984 16.531 15.203 1 87.25 89 THR B N 1
ATOM 3401 C CA . THR B 1 89 ? 25.562 16.297 14.969 1 87.25 89 THR B CA 1
ATOM 3402 C C . THR B 1 89 ? 25.312 14.828 14.641 1 87.25 89 THR B C 1
ATOM 3404 O O . THR B 1 89 ? 26.031 14.227 13.836 1 87.25 89 THR B O 1
ATOM 3407 N N . PRO B 1 90 ? 24.359 14.352 15.312 1 91.81 90 PRO B N 1
ATOM 3408 C CA . PRO B 1 90 ? 24.047 12.945 15.008 1 91.81 90 PRO B CA 1
ATOM 3409 C C . PRO B 1 90 ? 23.484 12.758 13.602 1 91.81 90 PRO B C 1
ATOM 3411 O O . PRO B 1 90 ? 22.797 13.641 13.094 1 91.81 90 PRO B O 1
ATOM 3414 N N . VAL B 1 91 ? 23.844 11.656 13.031 1 95 91 VAL B N 1
ATOM 3415 C CA . VAL B 1 91 ? 23.297 11.312 11.727 1 95 91 VAL B CA 1
ATOM 3416 C C . VAL B 1 91 ? 22.703 9.906 11.773 1 95 91 VAL B C 1
ATOM 3418 O O . VAL B 1 91 ? 23.109 9.078 12.586 1 95 91 VAL B O 1
ATOM 3421 N N . ARG B 1 92 ? 21.734 9.68 10.969 1 97.5 92 ARG B N 1
ATOM 3422 C CA . ARG B 1 92 ? 21.172 8.344 10.812 1 97.5 92 ARG B CA 1
ATOM 3423 C C . ARG B 1 92 ? 22.016 7.508 9.852 1 97.5 92 ARG B C 1
ATOM 3425 O O . ARG B 1 92 ? 22.484 8 8.828 1 97.5 92 ARG B O 1
ATOM 3432 N N . VAL B 1 93 ? 22.219 6.273 10.203 1 98.31 93 VAL B N 1
ATOM 3433 C CA . VAL B 1 93 ? 22.875 5.312 9.328 1 98.31 93 VAL B CA 1
ATOM 3434 C C . VAL B 1 93 ? 22 4.078 9.156 1 98.31 93 VAL B C 1
ATOM 3436 O O . VAL B 1 93 ? 21.266 3.705 10.078 1 98.31 93 VAL B O 1
ATOM 3439 N N . TYR B 1 94 ? 22.156 3.498 8 1 98.62 94 TYR B N 1
ATOM 3440 C CA . TYR B 1 94 ? 21.203 2.451 7.629 1 98.62 94 TYR B CA 1
ATOM 3441 C C . TYR B 1 94 ? 21.938 1.176 7.227 1 98.62 94 TYR B C 1
ATOM 3443 O O . TYR B 1 94 ? 22.984 1.231 6.586 1 98.62 94 TYR B O 1
ATOM 3451 N N . GLY B 1 95 ? 21.453 0.071 7.621 1 98.5 95 GLY B N 1
ATOM 3452 C CA . GLY B 1 95 ? 21.844 -1.264 7.195 1 98.5 95 GLY B CA 1
ATOM 3453 C C . GLY B 1 95 ? 20.672 -2.072 6.641 1 98.5 95 GLY B C 1
ATOM 3454 O O . GLY B 1 95 ? 19.531 -1.642 6.711 1 98.5 95 GLY B O 1
ATOM 3455 N N . LEU B 1 96 ? 21 -3.219 6.078 1 97.62 96 LEU B N 1
ATOM 3456 C CA . LEU B 1 96 ? 19.938 -4.066 5.527 1 97.62 96 LEU B CA 1
ATOM 3457 C C . LEU B 1 96 ? 19.297 -4.91 6.617 1 97.62 96 LEU B C 1
ATOM 3459 O O . LEU B 1 96 ? 19.984 -5.441 7.492 1 97.62 96 LEU B O 1
ATOM 3463 N N . ALA B 1 97 ? 17.969 -4.949 6.684 1 96.69 97 ALA B N 1
ATOM 3464 C CA . ALA B 1 97 ? 17.25 -5.984 7.418 1 96.69 97 ALA B CA 1
ATOM 3465 C C . ALA B 1 97 ? 17.109 -7.25 6.578 1 96.69 97 ALA B C 1
ATOM 3467 O O . ALA B 1 97 ? 17.281 -7.215 5.359 1 96.69 97 ALA B O 1
ATOM 3468 N N . PRO B 1 98 ? 16.781 -8.375 7.141 1 95 98 PRO B N 1
ATOM 3469 C CA . PRO B 1 98 ? 16.734 -9.648 6.414 1 95 98 PRO B CA 1
ATOM 3470 C C . PRO B 1 98 ? 15.797 -9.594 5.211 1 95 98 PRO B C 1
ATOM 3472 O O . PRO B 1 98 ? 16.109 -10.141 4.152 1 95 98 PRO B O 1
ATOM 3475 N N . VAL B 1 99 ? 14.703 -8.906 5.285 1 96.75 99 VAL B N 1
ATOM 3476 C CA . VAL B 1 99 ? 13.703 -8.883 4.227 1 96.75 99 VAL B CA 1
ATOM 3477 C C . VAL B 1 99 ? 14.266 -8.172 2.998 1 96.75 99 VAL B C 1
ATOM 3479 O O . VAL B 1 99 ? 13.938 -8.523 1.864 1 96.75 99 VAL B O 1
ATOM 3482 N N . ALA B 1 100 ? 15.172 -7.258 3.205 1 97 100 ALA B N 1
ATOM 3483 C CA . ALA B 1 100 ? 15.719 -6.449 2.115 1 97 100 ALA B CA 1
ATOM 3484 C C . ALA B 1 100 ? 16.516 -7.312 1.141 1 97 100 ALA B C 1
ATOM 3486 O O . ALA B 1 100 ? 16.594 -7.004 -0.05 1 97 100 ALA B O 1
ATOM 3487 N N . THR B 1 101 ? 17.047 -8.414 1.59 1 94.94 101 THR B N 1
ATOM 3488 C CA . THR B 1 101 ? 17.891 -9.266 0.768 1 94.94 101 THR B CA 1
ATOM 3489 C C . THR B 1 101 ? 17.078 -9.922 -0.348 1 94.94 101 THR B C 1
ATOM 3491 O O . THR B 1 101 ? 17.641 -10.289 -1.389 1 94.94 101 THR B O 1
ATOM 3494 N N . HIS B 1 102 ? 15.781 -10.008 -0.18 1 96.06 102 HIS B N 1
ATOM 3495 C CA . HIS B 1 102 ? 14.922 -10.641 -1.171 1 96.06 102 HIS B CA 1
ATOM 3496 C C . HIS B 1 102 ? 14.648 -9.703 -2.344 1 96.06 102 HIS B C 1
ATOM 3498 O O . HIS B 1 102 ? 14.078 -10.117 -3.354 1 96.06 102 HIS B O 1
ATOM 3504 N N . PHE B 1 103 ? 15.117 -8.461 -2.195 1 98.06 103 PHE B N 1
ATOM 3505 C CA . PHE B 1 103 ? 14.914 -7.488 -3.264 1 98.06 103 PHE B CA 1
ATOM 3506 C C . PHE B 1 103 ? 16.234 -7.148 -3.943 1 98.06 103 PHE B C 1
ATOM 3508 O O . PHE B 1 103 ? 16.297 -6.219 -4.75 1 98.06 103 PHE B O 1
ATOM 3515 N N . ILE B 1 104 ? 17.266 -7.852 -3.576 1 97.25 104 ILE B N 1
ATOM 3516 C CA . ILE B 1 104 ? 18.594 -7.766 -4.176 1 97.25 104 ILE B CA 1
ATOM 3517 C C . ILE B 1 104 ? 18.891 -9.047 -4.953 1 97.25 104 ILE B C 1
ATOM 3519 O O . ILE B 1 104 ? 18.609 -10.148 -4.477 1 97.25 104 ILE B O 1
ATOM 3523 N N . PRO B 1 105 ? 19.422 -8.891 -6.191 1 96.5 105 PRO B N 1
ATOM 3524 C CA . PRO B 1 105 ? 19.734 -10.102 -6.953 1 96.5 105 PRO B CA 1
ATOM 3525 C C . PRO B 1 105 ? 20.641 -11.07 -6.184 1 96.5 105 PRO B C 1
ATOM 3527 O O . PRO B 1 105 ? 21.641 -10.648 -5.594 1 96.5 105 PRO B O 1
ATOM 3530 N N . ASN B 1 106 ? 20.25 -12.297 -6.125 1 94.75 106 ASN B N 1
ATOM 3531 C CA . ASN B 1 106 ? 21.047 -13.328 -5.473 1 94.75 106 ASN B CA 1
ATOM 3532 C C . ASN B 1 106 ? 22.094 -13.898 -6.414 1 94.75 106 ASN B C 1
ATOM 3534 O O . ASN B 1 106 ? 22.438 -13.281 -7.422 1 94.75 106 ASN B O 1
ATOM 3538 N N . GLU B 1 107 ? 22.672 -14.992 -6.074 1 93.69 107 GLU B N 1
ATOM 3539 C CA . GLU B 1 107 ? 23.75 -15.602 -6.855 1 93.69 107 GLU B CA 1
ATOM 3540 C C . GLU B 1 107 ? 23.266 -15.969 -8.258 1 93.69 107 GLU B C 1
ATOM 3542 O O . GLU B 1 107 ? 24.047 -16 -9.203 1 93.69 107 GLU B O 1
ATOM 3547 N N . ASP B 1 108 ? 21.953 -16.203 -8.43 1 93.38 108 ASP B N 1
ATOM 3548 C CA . ASP B 1 108 ? 21.375 -16.547 -9.727 1 93.38 108 ASP B CA 1
ATOM 3549 C C . ASP B 1 108 ? 20.938 -15.305 -10.492 1 93.38 108 ASP B C 1
ATOM 3551 O O . ASP B 1 108 ? 20.391 -15.406 -11.594 1 93.38 108 ASP B O 1
ATOM 3555 N N . GLY B 1 109 ? 21.109 -14.164 -9.891 1 95.69 109 GLY B N 1
ATOM 3556 C CA . GLY B 1 109 ? 20.75 -12.906 -10.531 1 95.69 109 GLY B CA 1
ATOM 3557 C C . GLY B 1 109 ? 19.266 -12.594 -10.438 1 95.69 109 GLY B C 1
ATOM 3558 O O . GLY B 1 109 ? 18.75 -11.758 -11.188 1 95.69 109 GLY B O 1
ATOM 3559 N N . VAL B 1 110 ? 18.547 -13.297 -9.57 1 96.5 110 VAL B N 1
ATOM 3560 C CA . VAL B 1 110 ? 17.094 -13.125 -9.5 1 96.5 110 VAL B CA 1
ATOM 3561 C C . VAL B 1 110 ? 16.703 -12.547 -8.141 1 96.5 110 VAL B C 1
ATOM 3563 O O . VAL B 1 110 ? 17.438 -12.703 -7.164 1 96.5 110 VAL B O 1
ATOM 3566 N N . SER B 1 111 ? 15.625 -11.82 -7.996 1 97.5 111 SER B N 1
ATOM 3567 C CA . SER B 1 111 ? 15.055 -11.266 -6.773 1 97.5 111 SER B CA 1
ATOM 3568 C C . SER B 1 111 ? 13.562 -11 -6.934 1 97.5 111 SER B C 1
ATOM 3570 O O . SER B 1 111 ? 13.008 -11.148 -8.023 1 97.5 111 SER B O 1
ATOM 3572 N N . LEU B 1 112 ? 12.914 -10.594 -5.887 1 97.38 112 LEU B N 1
ATOM 3573 C CA . LEU B 1 112 ? 11.492 -10.273 -5.906 1 97.38 112 LEU B CA 1
ATOM 3574 C C . LEU B 1 112 ? 11.258 -8.867 -6.441 1 97.38 112 LEU B C 1
ATOM 3576 O O . LEU B 1 112 ? 10.109 -8.438 -6.598 1 97.38 112 LEU B O 1
ATOM 3580 N N . ALA B 1 113 ? 12.305 -8.141 -6.773 1 98 113 ALA B N 1
ATOM 3581 C CA . ALA B 1 113 ? 12.195 -6.785 -7.297 1 98 113 ALA B CA 1
ATOM 3582 C C . ALA B 1 113 ? 11.375 -6.762 -8.586 1 98 113 ALA B C 1
ATOM 3584 O O . ALA B 1 113 ? 10.617 -5.82 -8.836 1 98 113 ALA B O 1
ATOM 3585 N N . SER B 1 114 ? 11.57 -7.766 -9.406 1 97.62 114 SER B N 1
ATOM 3586 C CA . SER B 1 114 ? 10.852 -7.82 -10.672 1 97.62 114 SER B CA 1
ATOM 3587 C C . SER B 1 114 ? 9.352 -7.996 -10.453 1 97.62 114 SER B C 1
ATOM 3589 O O . SER B 1 114 ? 8.539 -7.426 -11.188 1 97.62 114 SER B O 1
ATOM 3591 N N . LEU B 1 115 ? 8.977 -8.812 -9.484 1 97 115 LEU B N 1
ATOM 3592 C CA . LEU B 1 115 ? 7.566 -8.984 -9.156 1 97 115 LEU B CA 1
ATOM 3593 C C . LEU B 1 115 ? 6.961 -7.684 -8.641 1 97 115 LEU B C 1
ATOM 3595 O O . LEU B 1 115 ? 5.828 -7.344 -8.984 1 97 115 LEU B O 1
ATOM 3599 N N . LEU B 1 116 ? 7.695 -7.004 -7.789 1 97.81 116 LEU B N 1
ATOM 3600 C CA . LEU B 1 116 ? 7.262 -5.695 -7.309 1 97.81 116 LEU B CA 1
ATOM 3601 C C . LEU B 1 116 ? 7.047 -4.734 -8.469 1 97.81 116 LEU B C 1
ATOM 3603 O O . LEU B 1 116 ? 6.055 -4 -8.5 1 97.81 116 LEU B O 1
ATOM 3607 N N . GLU B 1 117 ? 7.934 -4.762 -9.398 1 96.62 117 GLU B N 1
ATOM 3608 C CA . GLU B 1 117 ? 7.836 -3.904 -10.578 1 96.62 117 GLU B CA 1
ATOM 3609 C C . GLU B 1 117 ? 6.582 -4.219 -11.383 1 96.62 117 GLU B C 1
ATOM 3611 O O . GLU B 1 117 ? 5.91 -3.312 -11.883 1 96.62 117 GLU B O 1
ATOM 3616 N N . LEU B 1 118 ? 6.27 -5.461 -11.5 1 96.44 118 LEU B N 1
ATOM 3617 C CA . LEU B 1 118 ? 5.082 -5.879 -12.242 1 96.44 118 LEU B CA 1
ATOM 3618 C C . LEU B 1 118 ? 3.816 -5.324 -11.594 1 96.44 118 LEU B C 1
ATOM 3620 O O . LEU B 1 118 ? 2.977 -4.73 -12.273 1 96.44 118 LEU B O 1
ATOM 3624 N N . HIS B 1 119 ? 3.689 -5.438 -10.281 1 95.38 119 HIS B N 1
ATOM 3625 C CA . HIS B 1 119 ? 2.477 -5.047 -9.57 1 95.38 119 HIS B CA 1
ATOM 3626 C C . HIS B 1 119 ? 2.307 -3.531 -9.562 1 95.38 119 HIS B C 1
ATOM 3628 O O . HIS B 1 119 ? 1.184 -3.027 -9.492 1 95.38 119 HIS B O 1
ATOM 3634 N N . LYS B 1 120 ? 3.387 -2.855 -9.664 1 93.44 120 LYS B N 1
ATOM 3635 C CA . LYS B 1 120 ? 3.332 -1.398 -9.602 1 93.44 120 LYS B CA 1
ATOM 3636 C C . LYS B 1 120 ? 3.172 -0.796 -11 1 93.44 120 LYS B C 1
ATOM 3638 O O . LYS B 1 120 ? 2.906 0.4 -11.133 1 93.44 120 LYS B O 1
ATOM 3643 N N . ASP B 1 121 ? 3.465 -1.635 -12.039 1 94.44 121 ASP B N 1
ATOM 3644 C CA . ASP B 1 121 ? 3.32 -1.11 -13.391 1 94.44 121 ASP B CA 1
ATOM 3645 C C . ASP B 1 121 ? 1.935 -0.504 -13.602 1 94.44 121 ASP B C 1
ATOM 3647 O O . ASP B 1 121 ? 0.93 -1.074 -13.172 1 94.44 121 ASP B O 1
ATOM 3651 N N . LYS B 1 122 ? 1.896 0.62 -14.266 1 92.44 122 LYS B N 1
ATOM 3652 C CA . LYS B 1 122 ? 0.662 1.385 -14.414 1 92.44 122 LYS B CA 1
ATOM 3653 C C . LYS B 1 122 ? -0.433 0.542 -15.062 1 92.44 122 LYS B C 1
ATOM 3655 O O . LYS B 1 122 ? -1.606 0.656 -14.703 1 92.44 122 LYS B O 1
ATOM 3660 N N . SER B 1 123 ? -0.097 -0.296 -16.047 1 92.94 123 SER B N 1
ATOM 3661 C CA . SER B 1 123 ? -1.068 -1.131 -16.75 1 92.94 123 SER B CA 1
ATOM 3662 C C . SER B 1 123 ? -1.745 -2.107 -15.789 1 92.94 123 SER B C 1
ATOM 3664 O O . SER B 1 123 ? -2.918 -2.447 -15.969 1 92.94 123 SER B O 1
ATOM 3666 N N . VAL B 1 124 ? -1.021 -2.547 -14.828 1 94.44 124 VAL B N 1
ATOM 3667 C CA . VAL B 1 124 ? -1.546 -3.49 -13.852 1 94.44 124 VAL B CA 1
ATOM 3668 C C . VAL B 1 124 ? -2.24 -2.729 -12.719 1 94.44 124 VAL B C 1
ATOM 3670 O O . VAL B 1 124 ? -3.367 -3.057 -12.344 1 94.44 124 VAL B O 1
ATOM 3673 N N . PHE B 1 125 ? -1.63 -1.643 -12.297 1 95.38 125 PHE B N 1
ATOM 3674 C CA . PHE B 1 125 ? -2.115 -0.92 -11.125 1 95.38 125 PHE B CA 1
ATOM 3675 C C . PHE B 1 125 ? -3.447 -0.241 -11.422 1 95.38 125 PHE B C 1
ATOM 3677 O O . PHE B 1 125 ? -4.324 -0.177 -10.562 1 95.38 125 PHE B O 1
ATOM 3684 N N . ASP B 1 126 ? -3.652 0.298 -12.602 1 95.75 126 ASP B N 1
ATOM 3685 C CA . ASP B 1 126 ? -4.84 1.068 -12.961 1 95.75 126 ASP B CA 1
ATOM 3686 C C . ASP B 1 126 ? -6.098 0.211 -12.867 1 95.75 126 ASP B C 1
ATOM 3688 O O . ASP B 1 126 ? -7.211 0.739 -12.805 1 95.75 126 ASP B O 1
ATOM 3692 N N . THR B 1 127 ? -5.941 -1.086 -12.844 1 96.56 127 THR B N 1
ATOM 3693 C CA . THR B 1 127 ? -7.098 -1.973 -12.789 1 96.56 127 THR B CA 1
ATOM 3694 C C . THR B 1 127 ? -7.816 -1.84 -11.445 1 96.56 127 THR B C 1
ATOM 3696 O O . THR B 1 127 ? -9.023 -2.062 -11.359 1 96.56 127 THR B O 1
ATOM 3699 N N . TRP B 1 128 ? -7.125 -1.445 -10.414 1 96.81 128 TRP B N 1
ATOM 3700 C CA . TRP B 1 128 ? -7.715 -1.283 -9.094 1 96.81 128 TRP B CA 1
ATOM 3701 C C . TRP B 1 128 ? -8.805 -0.216 -9.109 1 96.81 128 TRP B C 1
ATOM 3703 O O . TRP B 1 128 ? -9.766 -0.29 -8.344 1 96.81 128 TRP B O 1
ATOM 3713 N N . TYR B 1 129 ? -8.711 0.753 -10.031 1 96.88 129 TYR B N 1
ATOM 3714 C CA . TYR B 1 129 ? -9.664 1.854 -10.094 1 96.88 129 TYR B CA 1
ATOM 3715 C C . TYR B 1 129 ? -11 1.386 -10.664 1 96.88 129 TYR B C 1
ATOM 3717 O O . TYR B 1 129 ? -11.992 2.117 -10.617 1 96.88 129 TYR B O 1
ATOM 3725 N N . LYS B 1 130 ? -11.055 0.131 -11.156 1 97.69 130 LYS B N 1
ATOM 3726 C CA . LYS B 1 130 ? -12.289 -0.398 -11.734 1 97.69 130 LYS B CA 1
ATOM 3727 C C . LYS B 1 130 ? -12.883 -1.493 -10.852 1 97.69 130 LYS B C 1
ATOM 3729 O O . LYS B 1 130 ? -13.883 -2.113 -11.211 1 97.69 130 LYS B O 1
ATOM 3734 N N . LEU B 1 131 ? -12.312 -1.727 -9.672 1 97.88 131 LEU B N 1
ATOM 3735 C CA . LEU B 1 131 ? -12.758 -2.805 -8.797 1 97.88 131 LEU B CA 1
ATOM 3736 C C . LEU B 1 131 ? -14.195 -2.574 -8.336 1 97.88 131 LEU B C 1
ATOM 3738 O O . LEU B 1 131 ? -15.023 -3.48 -8.414 1 97.88 131 LEU B O 1
ATOM 3742 N N . GLU B 1 132 ? -14.516 -1.337 -7.887 1 97.75 132 GLU B N 1
ATOM 3743 C CA . GLU B 1 132 ? -15.859 -1.012 -7.418 1 97.75 132 GLU B CA 1
ATOM 3744 C C . GLU B 1 132 ? -16.891 -1.271 -8.508 1 97.75 132 GLU B C 1
ATOM 3746 O O . GLU B 1 132 ? -17.922 -1.916 -8.258 1 97.75 132 GLU B O 1
ATOM 3751 N N . GLU B 1 133 ? -16.578 -0.773 -9.664 1 97.69 133 GLU B N 1
ATOM 3752 C CA . GLU B 1 133 ? -17.484 -0.949 -10.797 1 97.69 133 GLU B CA 1
ATOM 3753 C C . GLU B 1 133 ? -17.703 -2.428 -11.102 1 97.69 133 GLU B C 1
ATOM 3755 O O . GLU B 1 133 ? -18.828 -2.844 -11.406 1 97.69 133 GLU B O 1
ATOM 3760 N N . SER B 1 134 ? -16.672 -3.207 -11.031 1 97.88 134 SER B N 1
ATOM 37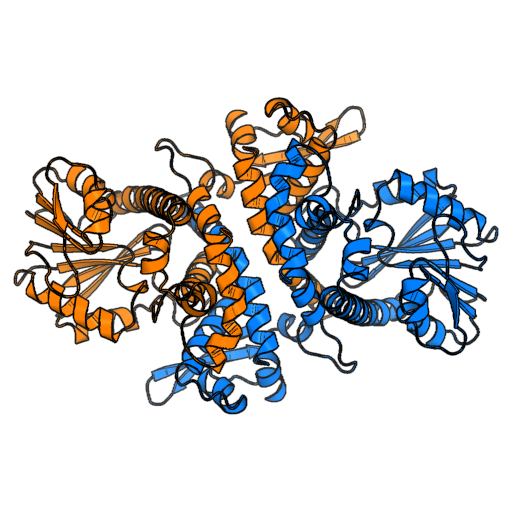61 C CA . SER B 1 134 ? -16.766 -4.633 -11.328 1 97.88 134 SER B CA 1
ATOM 3762 C C . SER B 1 134 ? -17.594 -5.367 -10.273 1 97.88 134 SER B C 1
ATOM 3764 O O . SER B 1 134 ? -18.297 -6.328 -10.594 1 97.88 134 SER B O 1
ATOM 3766 N N . VAL B 1 135 ? -17.516 -4.93 -9.023 1 98.38 135 VAL B N 1
ATOM 3767 C CA . VAL B 1 135 ? -18.344 -5.527 -7.98 1 98.38 135 VAL B CA 1
ATOM 3768 C C . VAL B 1 135 ? -19.812 -5.234 -8.258 1 98.38 135 VAL B C 1
ATOM 3770 O O . VAL B 1 135 ? -20.672 -6.121 -8.141 1 98.38 135 VAL B O 1
ATOM 3773 N N . LEU B 1 136 ? -20.141 -4.07 -8.711 1 98.38 136 LEU B N 1
ATOM 3774 C CA . LEU B 1 136 ? -21.516 -3.629 -8.914 1 98.38 136 LEU B CA 1
ATOM 3775 C C . LEU B 1 136 ? -22.094 -4.223 -10.188 1 98.38 136 LEU B C 1
ATOM 3777 O O . LEU B 1 136 ? -23.25 -4.656 -10.211 1 98.38 136 LEU B O 1
ATOM 3781 N N . GLU B 1 137 ? -21.266 -4.32 -11.258 1 97.44 137 GLU B N 1
ATOM 3782 C CA . GLU B 1 137 ? -21.812 -4.578 -12.586 1 97.44 137 GLU B CA 1
ATOM 3783 C C . GLU B 1 137 ? -21.328 -5.922 -13.125 1 97.44 137 GLU B C 1
ATOM 3785 O O . GLU B 1 137 ? -21.891 -6.449 -14.086 1 97.44 137 GLU B O 1
ATOM 3790 N N . GLY B 1 138 ? -20.344 -6.438 -12.555 1 96.25 138 GLY B N 1
ATOM 3791 C CA . GLY B 1 138 ? -19.719 -7.637 -13.102 1 96.25 138 GLY B CA 1
ATOM 3792 C C . GLY B 1 138 ? -18.562 -7.34 -14.039 1 96.25 138 GLY B C 1
ATOM 3793 O O . GLY B 1 138 ? -18.234 -6.176 -14.266 1 96.25 138 GLY B O 1
ATOM 3794 N N . GLY B 1 139 ? -17.938 -8.391 -14.422 1 94.38 139 GLY B N 1
ATOM 3795 C CA . GLY B 1 139 ? -16.797 -8.258 -15.305 1 94.38 139 GLY B CA 1
ATOM 3796 C C . GLY B 1 139 ? -15.461 -8.211 -14.57 1 94.38 139 GLY B C 1
ATOM 3797 O O . GLY B 1 139 ? -15.438 -8.211 -13.336 1 94.38 139 GLY B O 1
ATOM 3798 N N . THR B 1 140 ? -14.383 -8.148 -15.383 1 95.31 140 THR B N 1
ATOM 3799 C CA . THR B 1 140 ? -13.023 -8.109 -14.859 1 95.31 140 THR B CA 1
ATOM 3800 C C . THR B 1 140 ? -12.461 -6.695 -14.93 1 95.31 140 THR B C 1
ATOM 3802 O O . THR B 1 140 ? -12.461 -6.066 -15.984 1 95.31 140 THR B O 1
ATOM 3805 N N . PRO B 1 141 ? -11.891 -6.199 -13.828 1 96.81 141 PRO B N 1
ATOM 3806 C CA . PRO B 1 141 ? -11.336 -4.848 -13.852 1 96.81 141 PRO B CA 1
ATOM 3807 C C . PRO B 1 141 ? -10.312 -4.652 -14.969 1 96.81 141 PRO B C 1
ATOM 3809 O O . PRO B 1 141 ? -10.289 -3.602 -15.609 1 96.81 141 PRO B O 1
ATOM 3812 N N . PHE B 1 142 ? -9.516 -5.633 -15.195 1 96.25 142 PHE B N 1
ATOM 3813 C CA . PHE B 1 142 ? -8.5 -5.523 -16.234 1 96.25 142 PHE B CA 1
ATOM 3814 C C . PHE B 1 142 ? -9.148 -5.277 -17.594 1 96.25 142 PHE B C 1
ATOM 3816 O O . PHE B 1 142 ? -8.703 -4.414 -18.359 1 96.25 142 PHE B O 1
ATOM 3823 N N . ASP B 1 143 ? -10.227 -5.988 -17.922 1 95.38 143 ASP B N 1
ATOM 3824 C CA . ASP B 1 143 ? -10.961 -5.816 -19.172 1 95.38 143 ASP B CA 1
ATOM 3825 C C . ASP B 1 143 ? -11.555 -4.414 -19.266 1 95.38 143 ASP B C 1
ATOM 3827 O O . ASP B 1 143 ? -11.594 -3.826 -20.344 1 95.38 143 ASP B O 1
ATOM 3831 N N . LYS B 1 144 ? -11.992 -3.949 -18.203 1 95.62 144 LYS B N 1
ATOM 3832 C CA . LYS B 1 144 ? -12.633 -2.639 -18.172 1 95.62 144 LYS B CA 1
ATOM 3833 C C . LYS B 1 144 ? -11.625 -1.528 -18.453 1 95.62 144 LYS B C 1
ATOM 3835 O O . LYS B 1 144 ? -11.977 -0.497 -19.031 1 95.62 144 LYS B O 1
ATOM 3840 N N . VAL B 1 145 ? -10.367 -1.748 -18.031 1 95 145 VAL B N 1
ATOM 3841 C CA . VAL B 1 145 ? -9.336 -0.737 -18.219 1 95 145 VAL B CA 1
ATOM 3842 C C . VAL B 1 145 ? -8.758 -0.854 -19.625 1 95 145 VAL B C 1
ATOM 3844 O O . VAL B 1 145 ? -8.539 0.155 -20.297 1 95 145 VAL B O 1
ATOM 3847 N N . HIS B 1 146 ? -8.57 -2.08 -20.156 1 94.38 146 HIS B N 1
ATOM 3848 C CA . HIS B 1 146 ? -7.738 -2.264 -21.344 1 94.38 146 HIS B CA 1
ATOM 3849 C C . HIS B 1 146 ? -8.562 -2.756 -22.516 1 94.38 146 HIS B C 1
ATOM 3851 O O . HIS B 1 146 ? -8.094 -2.744 -23.656 1 94.38 146 HIS B O 1
ATOM 3857 N N . GLY B 1 147 ? -9.766 -3.262 -22.281 1 92.25 147 GLY B N 1
ATOM 3858 C CA . GLY B 1 147 ? -10.625 -3.74 -23.359 1 92.25 147 GLY B CA 1
ATOM 3859 C C . GLY B 1 147 ? -10.281 -5.145 -23.812 1 92.25 147 GLY B C 1
ATOM 3860 O O . GLY B 1 147 ? -10.812 -5.621 -24.812 1 92.25 147 GLY B O 1
ATOM 3861 N N . ALA B 1 148 ? -9.312 -5.75 -23.156 1 88 148 ALA B N 1
ATOM 3862 C CA . ALA B 1 148 ? -8.891 -7.121 -23.438 1 88 148 ALA B CA 1
ATOM 3863 C C . ALA B 1 148 ? -8.523 -7.848 -22.141 1 88 148 ALA B C 1
ATOM 3865 O O . ALA B 1 148 ? -8.266 -7.211 -21.109 1 88 148 ALA B O 1
ATOM 3866 N N . SER B 1 149 ? -8.516 -9.156 -22.25 1 85.88 149 SER B N 1
ATOM 3867 C CA . SER B 1 149 ? -8.172 -9.938 -21.078 1 85.88 149 SER B CA 1
ATOM 3868 C C . SER B 1 149 ? -6.719 -9.711 -20.672 1 85.88 149 SER B C 1
ATOM 3870 O O . SER B 1 149 ? -5.91 -9.242 -21.469 1 85.88 149 SER B O 1
ATOM 3872 N N . GLY B 1 150 ? -6.445 -10.031 -19.438 1 84.69 150 GLY B N 1
ATOM 3873 C CA . GLY B 1 150 ? -5.094 -9.883 -18.922 1 84.69 150 GLY B CA 1
ATOM 3874 C C . GLY B 1 150 ? -4.055 -10.625 -19.734 1 84.69 150 GLY B C 1
ATOM 3875 O O . GLY B 1 150 ? -3.018 -10.055 -20.094 1 84.69 150 GLY B O 1
ATOM 3876 N N . PHE B 1 151 ? -4.355 -11.797 -20.109 1 79.44 151 PHE B N 1
ATOM 3877 C CA . PHE B 1 151 ? -3.41 -12.617 -20.844 1 79.44 151 PHE B CA 1
ATOM 3878 C C . PHE B 1 151 ? -3.254 -12.102 -22.281 1 79.44 151 PHE B C 1
ATOM 3880 O O . PHE B 1 151 ? -2.137 -12.008 -22.797 1 79.44 151 PHE B O 1
ATOM 3887 N N . GLU B 1 152 ? -4.352 -11.711 -22.891 1 81 152 GLU B N 1
ATOM 3888 C CA . GLU B 1 152 ? -4.328 -11.172 -24.25 1 81 152 GLU B CA 1
ATOM 3889 C C . GLU B 1 152 ? -3.574 -9.852 -24.297 1 81 152 GLU B C 1
ATOM 3891 O O . GLU B 1 152 ? -2.732 -9.641 -25.172 1 81 152 GLU B O 1
ATOM 3896 N N . HIS B 1 153 ? -3.881 -9.031 -23.375 1 85.44 153 HIS B N 1
ATOM 3897 C CA . HIS B 1 153 ? -3.256 -7.711 -23.344 1 85.44 153 HIS B CA 1
ATOM 3898 C C . HIS B 1 153 ? -1.759 -7.816 -23.078 1 85.44 153 HIS B C 1
ATOM 3900 O O . HIS B 1 153 ? -0.962 -7.102 -23.688 1 85.44 153 HIS B O 1
ATOM 3906 N N . THR B 1 154 ? -1.368 -8.664 -22.188 1 84.88 154 THR B N 1
ATOM 3907 C CA . THR B 1 154 ? 0.039 -8.852 -21.859 1 84.88 154 THR B CA 1
ATOM 3908 C C . THR B 1 154 ? 0.825 -9.344 -23.062 1 84.88 154 THR B C 1
ATOM 3910 O O . THR B 1 154 ? 1.971 -8.945 -23.281 1 84.88 154 THR B O 1
ATOM 3913 N N . ALA B 1 155 ? 0.185 -10.164 -23.859 1 80.88 155 ALA B N 1
ATOM 3914 C CA . ALA B 1 155 ? 0.829 -10.688 -25.062 1 80.88 155 ALA B CA 1
ATOM 3915 C C . ALA B 1 155 ? 1.002 -9.594 -26.109 1 80.88 155 ALA B C 1
ATOM 3917 O O . ALA B 1 155 ? 1.972 -9.602 -26.875 1 80.88 155 ALA B O 1
ATOM 3918 N N . LEU B 1 156 ? 0.161 -8.609 -26.078 1 82.94 156 LEU B N 1
ATOM 3919 C CA . LEU B 1 156 ? 0.143 -7.582 -27.125 1 82.94 156 LEU B CA 1
ATOM 3920 C C . LEU B 1 156 ? 0.996 -6.383 -26.719 1 82.94 156 LEU B C 1
ATOM 3922 O O . LEU B 1 156 ? 1.539 -5.684 -27.578 1 82.94 156 LEU B O 1
ATOM 3926 N N . ASP B 1 157 ? 1.068 -6.164 -25.453 1 90.19 157 ASP B N 1
ATOM 3927 C CA . ASP B 1 157 ? 1.88 -5.07 -24.922 1 90.19 157 ASP B CA 1
ATOM 3928 C C . ASP B 1 157 ? 3.309 -5.527 -24.656 1 90.19 157 ASP B C 1
ATOM 3930 O O . ASP B 1 157 ? 3.586 -6.121 -23.609 1 90.19 157 ASP B O 1
ATOM 3934 N N . GLU B 1 158 ? 4.199 -5.148 -25.469 1 90.75 158 GLU B N 1
ATOM 3935 C CA . GLU B 1 158 ? 5.574 -5.637 -25.422 1 90.75 158 GLU B CA 1
ATOM 3936 C C . GLU B 1 158 ? 6.238 -5.277 -24.094 1 90.75 158 GLU B C 1
ATOM 3938 O O . GLU B 1 158 ? 6.953 -6.098 -23.516 1 90.75 158 GLU B O 1
ATOM 3943 N N . LYS B 1 159 ? 6.039 -4.031 -23.688 1 93.06 159 LYS B N 1
ATOM 3944 C CA . LYS B 1 159 ? 6.641 -3.598 -22.438 1 93.06 159 LYS B CA 1
ATOM 3945 C C . LYS B 1 159 ? 6.117 -4.422 -21.266 1 93.06 159 LYS B C 1
ATOM 3947 O O . LYS B 1 159 ? 6.902 -4.922 -20.453 1 93.06 159 LYS B O 1
ATOM 3952 N N . LEU B 1 160 ? 4.84 -4.57 -21.188 1 92.88 160 LEU B N 1
ATOM 3953 C CA . LEU B 1 160 ? 4.234 -5.344 -20.109 1 92.88 160 LEU B CA 1
ATOM 3954 C C . LEU B 1 160 ? 4.664 -6.805 -20.188 1 92.88 160 LEU B C 1
ATOM 3956 O O . LEU B 1 160 ? 4.902 -7.438 -19.156 1 92.88 160 LEU B O 1
ATOM 3960 N N . ASN B 1 161 ? 4.715 -7.297 -21.375 1 91.56 161 ASN B N 1
ATOM 3961 C CA . ASN B 1 161 ? 5.133 -8.68 -21.562 1 91.56 161 ASN B CA 1
ATOM 3962 C C . ASN B 1 161 ? 6.539 -8.922 -21.031 1 91.56 161 ASN B C 1
ATOM 3964 O O . ASN B 1 161 ? 6.801 -9.953 -20.406 1 91.56 161 ASN B O 1
ATOM 3968 N N . THR B 1 162 ? 7.41 -7.992 -21.281 1 93.31 162 THR B N 1
ATOM 3969 C CA . THR B 1 162 ? 8.789 -8.094 -20.828 1 93.31 162 THR B CA 1
ATOM 3970 C C . THR B 1 162 ? 8.852 -8.086 -19.297 1 93.31 162 THR B C 1
ATOM 3972 O O . THR B 1 162 ? 9.539 -8.922 -18.703 1 93.31 162 THR B O 1
ATOM 3975 N N . ILE B 1 163 ? 8.117 -7.18 -18.703 1 94.62 163 ILE B N 1
ATOM 3976 C CA . ILE B 1 163 ? 8.086 -7.051 -17.266 1 94.62 163 ILE B CA 1
ATOM 3977 C C . ILE B 1 163 ? 7.473 -8.305 -16.641 1 94.62 163 ILE B C 1
ATOM 3979 O O . ILE B 1 163 ? 7.973 -8.82 -15.641 1 94.62 163 ILE B O 1
ATOM 3983 N N . PHE B 1 164 ? 6.426 -8.797 -17.281 1 93.94 164 PHE B N 1
ATOM 3984 C CA . PHE B 1 164 ? 5.727 -9.977 -16.797 1 93.94 164 PHE B CA 1
ATOM 3985 C C . PHE B 1 164 ? 6.645 -11.195 -16.828 1 93.94 164 PHE B C 1
ATOM 3987 O O . PHE B 1 164 ? 6.777 -11.906 -15.828 1 93.94 164 PHE B O 1
ATOM 3994 N N . ASN B 1 165 ? 7.23 -11.43 -17.891 1 91.69 165 ASN B N 1
ATOM 3995 C CA . ASN B 1 165 ? 8.094 -12.594 -18.062 1 91.69 165 ASN B CA 1
ATOM 3996 C C . ASN B 1 165 ? 9.266 -12.57 -17.094 1 91.69 165 ASN B C 1
ATOM 3998 O O . ASN B 1 165 ? 9.617 -13.594 -16.5 1 91.69 165 ASN B O 1
ATOM 4002 N N . LYS B 1 166 ? 9.867 -11.406 -16.969 1 95.25 166 LYS B N 1
ATOM 4003 C CA . LYS B 1 166 ? 10.969 -11.289 -16.016 1 95.25 166 LYS B CA 1
ATOM 4004 C C . LYS B 1 166 ? 10.523 -11.617 -14.602 1 95.25 166 LYS B C 1
ATOM 4006 O O . LYS B 1 166 ? 11.211 -12.344 -13.875 1 95.25 166 LYS B O 1
ATOM 4011 N N . ALA B 1 167 ? 9.414 -11.086 -14.227 1 96.19 167 ALA B N 1
ATOM 4012 C CA . ALA B 1 167 ? 8.859 -11.344 -12.898 1 96.19 167 ALA B CA 1
ATOM 4013 C C . ALA B 1 167 ? 8.602 -12.836 -12.695 1 96.19 167 ALA B C 1
ATOM 4015 O O . ALA B 1 167 ? 8.953 -13.391 -11.656 1 96.19 167 ALA B O 1
ATOM 4016 N N . MET B 1 168 ? 7.988 -13.523 -13.688 1 94.06 168 MET B N 1
ATOM 4017 C CA . MET B 1 168 ? 7.664 -14.945 -13.578 1 94.06 168 MET B CA 1
ATOM 4018 C C . MET B 1 168 ? 8.93 -15.789 -13.508 1 94.06 168 MET B C 1
ATOM 4020 O O . MET B 1 168 ? 9.008 -16.734 -12.727 1 94.06 168 MET B O 1
ATOM 4024 N N . VAL B 1 169 ? 9.891 -15.391 -14.32 1 94.56 169 VAL B N 1
ATOM 4025 C CA . VAL B 1 169 ? 11.156 -16.109 -14.328 1 94.56 169 VAL B CA 1
ATOM 4026 C C . VAL B 1 169 ? 11.82 -16 -12.953 1 94.56 169 VAL B C 1
ATOM 4028 O O . VAL B 1 169 ? 12.18 -17.016 -12.352 1 94.56 169 VAL B O 1
ATOM 4031 N N . ASP B 1 170 ? 12 -14.797 -12.453 1 96.75 170 ASP B N 1
ATOM 4032 C CA . ASP B 1 170 ? 12.664 -14.578 -11.172 1 96.75 170 ASP B CA 1
ATOM 4033 C C . ASP B 1 170 ? 11.953 -15.328 -10.047 1 96.75 170 ASP B C 1
ATOM 4035 O O . ASP B 1 170 ? 12.586 -16.031 -9.258 1 96.75 170 ASP B O 1
ATOM 4039 N N . ALA B 1 171 ? 10.672 -15.188 -10.016 1 94.75 171 ALA B N 1
ATOM 4040 C CA . ALA B 1 171 ? 9.891 -15.828 -8.961 1 94.75 171 ALA B CA 1
ATOM 4041 C C . ALA B 1 171 ? 9.969 -17.344 -9.07 1 94.75 171 ALA B C 1
ATOM 4043 O O . ALA B 1 171 ? 10.031 -18.047 -8.047 1 94.75 171 ALA B O 1
ATOM 4044 N N . SER B 1 172 ? 9.93 -17.844 -10.273 1 95.56 172 SER B N 1
ATOM 4045 C CA . SER B 1 172 ? 9.977 -19.297 -10.484 1 95.56 172 SER B CA 1
ATOM 4046 C C . SER B 1 172 ? 11.32 -19.875 -10.047 1 95.56 172 SER B C 1
ATOM 4048 O O . SER B 1 172 ? 11.375 -20.906 -9.391 1 95.56 172 SER B O 1
ATOM 4050 N N . VAL B 1 173 ? 12.367 -19.172 -10.414 1 96.12 173 VAL B N 1
ATOM 4051 C CA . VAL B 1 173 ? 13.703 -19.641 -10.047 1 96.12 173 VAL B CA 1
ATOM 4052 C C . VAL B 1 173 ? 13.82 -19.703 -8.523 1 96.12 173 VAL B C 1
ATOM 4054 O O . VAL B 1 173 ? 14.289 -20.703 -7.98 1 96.12 173 VAL B O 1
ATOM 4057 N N . LEU B 1 174 ? 13.367 -18.672 -7.844 1 94.69 174 LEU B N 1
ATOM 4058 C CA . LEU B 1 174 ? 13.406 -18.641 -6.383 1 94.69 174 LEU B CA 1
ATOM 4059 C C . LEU B 1 174 ? 12.609 -19.797 -5.789 1 94.69 174 LEU B C 1
ATOM 4061 O O . LEU B 1 174 ? 13.102 -20.5 -4.906 1 94.69 174 LEU B O 1
ATOM 4065 N N . LEU B 1 175 ? 11.445 -20.016 -6.285 1 95 175 LEU B N 1
ATOM 4066 C CA . LEU B 1 175 ? 10.531 -21.016 -5.746 1 95 175 LEU B CA 1
ATOM 4067 C C . LEU B 1 175 ? 11.031 -22.422 -6.039 1 95 175 LEU B C 1
ATOM 4069 O O . LEU B 1 175 ? 11.094 -23.266 -5.137 1 95 175 LEU B O 1
ATOM 4073 N N . ILE B 1 176 ? 11.438 -22.703 -7.273 1 96.5 176 ILE B N 1
ATOM 4074 C CA . ILE B 1 176 ? 11.742 -24.062 -7.73 1 96.5 176 ILE B CA 1
ATOM 4075 C C . ILE B 1 176 ? 13.055 -24.531 -7.117 1 96.5 176 ILE B C 1
ATOM 4077 O O . ILE B 1 176 ? 13.211 -25.703 -6.781 1 96.5 176 ILE B O 1
ATOM 4081 N N . LYS B 1 177 ? 13.977 -23.609 -6.965 1 94.62 177 LYS B N 1
ATOM 4082 C CA . LYS B 1 177 ? 15.219 -23.953 -6.297 1 94.62 177 LYS B CA 1
ATOM 4083 C C . LYS B 1 177 ? 14.961 -24.516 -4.902 1 94.62 177 LYS B C 1
ATOM 4085 O O . LYS B 1 177 ? 15.562 -25.531 -4.512 1 94.62 177 LYS B O 1
ATOM 4090 N N . GLU B 1 178 ? 14.078 -23.906 -4.176 1 93.5 178 GLU B N 1
ATOM 4091 C CA . GLU B 1 178 ? 13.75 -24.359 -2.826 1 93.5 178 GLU B CA 1
ATOM 4092 C C . GLU B 1 178 ? 12.875 -25.609 -2.863 1 93.5 178 GLU B C 1
ATOM 4094 O O . GLU B 1 178 ? 13.031 -26.516 -2.031 1 93.5 178 GLU B O 1
ATOM 4099 N N . MET B 1 179 ? 11.977 -25.672 -3.811 1 96 179 MET B N 1
ATOM 4100 C CA . MET B 1 179 ? 11.055 -26.797 -3.947 1 96 179 MET B CA 1
ATOM 4101 C C . MET B 1 179 ? 11.812 -28.094 -4.203 1 96 179 MET B C 1
ATOM 4103 O O . MET B 1 179 ? 11.492 -29.125 -3.627 1 96 179 MET B O 1
ATOM 4107 N N . LEU B 1 180 ? 12.836 -28.031 -5.035 1 96.75 180 LEU B N 1
ATOM 4108 C CA . LEU B 1 180 ? 13.586 -29.219 -5.445 1 96.75 180 LEU B CA 1
ATOM 4109 C C . LEU B 1 180 ? 14.375 -29.797 -4.277 1 96.75 180 LEU B C 1
ATOM 4111 O O . LEU B 1 180 ? 14.836 -30.938 -4.336 1 96.75 180 LEU B O 1
ATOM 4115 N N . LYS B 1 181 ? 14.492 -29.031 -3.174 1 94.62 181 LYS B N 1
ATOM 4116 C CA . LYS B 1 181 ? 15.172 -29.516 -1.979 1 94.62 181 LYS B CA 1
ATOM 4117 C C . LYS B 1 181 ? 14.25 -30.391 -1.135 1 94.62 181 LYS B C 1
ATOM 4119 O O . LYS B 1 181 ? 14.719 -31.25 -0.393 1 94.62 181 LYS B O 1
ATOM 4124 N N . CYS B 1 182 ? 12.984 -30.141 -1.233 1 94.31 182 CYS B N 1
ATOM 4125 C CA . CYS B 1 182 ? 12.102 -30.812 -0.278 1 94.31 182 CYS B CA 1
ATOM 4126 C C . CYS B 1 182 ? 11.102 -31.703 -0.993 1 94.31 182 CYS B C 1
ATOM 4128 O O . CYS B 1 182 ? 10.43 -32.531 -0.359 1 94.31 182 CYS B O 1
ATOM 4130 N N . TYR B 1 183 ? 11.008 -31.578 -2.277 1 97.12 183 TYR B N 1
ATOM 4131 C CA . TYR B 1 183 ? 10.047 -32.375 -3.041 1 97.12 183 TYR B CA 1
ATOM 4132 C C . TYR B 1 183 ? 10.766 -33.406 -3.91 1 97.12 183 TYR B C 1
ATOM 4134 O O . TYR B 1 183 ? 11.617 -33.031 -4.727 1 97.12 183 TYR B O 1
ATOM 4142 N N . HIS B 1 184 ? 10.32 -34.656 -3.861 1 96.25 184 HIS B N 1
ATOM 4143 C CA . HIS B 1 184 ? 11.008 -35.719 -4.559 1 96.25 184 HIS B CA 1
ATOM 4144 C C . HIS B 1 184 ? 10.039 -36.531 -5.398 1 96.25 184 HIS B C 1
ATOM 4146 O O . HIS B 1 184 ? 10.328 -37.688 -5.766 1 96.25 184 HIS B O 1
ATOM 4152 N N . GLY B 1 185 ? 8.93 -35.969 -5.699 1 96.44 185 GLY B N 1
ATOM 4153 C CA . GLY B 1 185 ? 7.902 -36.688 -6.438 1 96.44 185 GLY B CA 1
ATOM 4154 C C . GLY B 1 185 ? 8.242 -36.875 -7.906 1 96.44 185 GLY B C 1
ATOM 4155 O O . GLY B 1 185 ? 7.512 -37.562 -8.633 1 96.44 185 GLY B O 1
ATOM 4156 N N . PHE B 1 186 ? 9.391 -36.406 -8.32 1 97.56 186 PHE B N 1
ATOM 4157 C CA . PHE B 1 186 ? 9.828 -36.562 -9.703 1 97.56 186 PHE B CA 1
ATOM 4158 C C . PHE B 1 186 ? 10.602 -37.875 -9.883 1 97.56 186 PHE B C 1
ATOM 4160 O O . PHE B 1 186 ? 10.867 -38.281 -11.008 1 97.56 186 PHE B O 1
ATOM 4167 N N . ASN B 1 187 ? 10.953 -38.469 -8.789 1 95.44 187 ASN B N 1
ATOM 4168 C CA . ASN B 1 187 ? 11.742 -39.688 -8.836 1 95.44 187 ASN B CA 1
ATOM 4169 C C . ASN B 1 187 ? 11.055 -40.75 -9.68 1 95.44 187 ASN B C 1
ATOM 4171 O O . ASN B 1 187 ? 9.844 -40.938 -9.594 1 95.44 187 ASN B O 1
ATOM 4175 N N . ASN B 1 188 ? 11.75 -41.406 -10.586 1 92.12 188 ASN B N 1
ATOM 4176 C CA . ASN B 1 188 ? 11.367 -42.562 -11.367 1 92.12 188 ASN B CA 1
ATOM 4177 C C . ASN B 1 188 ? 10.383 -42.188 -12.477 1 92.12 188 ASN B C 1
ATOM 4179 O O . ASN B 1 188 ? 9.797 -43.094 -13.109 1 92.12 188 ASN B O 1
ATOM 4183 N N . LEU B 1 189 ? 10.109 -40.906 -12.625 1 96.88 189 LEU B N 1
ATOM 4184 C CA . LEU B 1 189 ? 9.312 -40.5 -13.773 1 96.88 189 LEU B CA 1
ATOM 4185 C C . LEU B 1 189 ? 10.133 -40.562 -15.055 1 96.88 189 LEU B C 1
ATOM 4187 O O . LEU B 1 189 ? 11.312 -40.188 -15.062 1 96.88 189 LEU B O 1
ATOM 4191 N N . LYS B 1 190 ? 9.57 -41.031 -16.109 1 97.44 190 LYS B N 1
ATOM 4192 C CA . LYS B 1 190 ? 10.227 -41.062 -17.406 1 97.44 190 LYS B CA 1
ATOM 4193 C C . LYS B 1 190 ? 9.891 -39.812 -18.219 1 97.44 190 LYS B C 1
ATOM 4195 O O . LYS B 1 190 ? 10.672 -39.375 -19.062 1 97.44 190 LYS B O 1
ATOM 4200 N N . SER B 1 191 ? 8.75 -39.281 -17.938 1 98.38 191 SER B N 1
ATOM 4201 C CA . SER B 1 191 ? 8.328 -38.094 -18.672 1 98.38 191 SER B CA 1
ATOM 4202 C C . SER B 1 191 ? 7.488 -37.156 -17.797 1 98.38 191 SER B C 1
ATOM 4204 O O . SER B 1 191 ? 6.723 -37.625 -16.938 1 98.38 191 SER B O 1
ATOM 4206 N N . LEU B 1 192 ? 7.664 -35.906 -17.969 1 98.75 192 LEU B N 1
ATOM 4207 C CA . LEU B 1 192 ? 6.941 -34.875 -17.25 1 98.75 192 LEU B CA 1
ATOM 4208 C C . LEU B 1 192 ? 6.402 -33.812 -18.203 1 98.75 192 LEU B C 1
ATOM 4210 O O . LEU B 1 192 ? 7.16 -33.25 -19 1 98.75 192 LEU B O 1
ATOM 4214 N N . VAL B 1 193 ? 5.098 -33.625 -18.156 1 98.81 193 VAL B N 1
ATOM 4215 C CA . VAL B 1 193 ? 4.477 -32.562 -18.969 1 98.81 193 VAL B CA 1
ATOM 4216 C C . VAL B 1 193 ? 4.242 -31.328 -18.125 1 98.81 193 VAL B C 1
ATOM 4218 O O . VAL B 1 193 ? 3.592 -31.391 -17.078 1 98.81 193 VAL B O 1
ATOM 4221 N N . ASP B 1 194 ? 4.84 -30.25 -18.516 1 98.81 194 ASP B N 1
ATOM 4222 C CA . ASP B 1 194 ? 4.59 -28.953 -17.875 1 98.81 194 ASP B CA 1
ATOM 4223 C C . ASP B 1 194 ? 3.498 -28.188 -18.625 1 98.81 194 ASP B C 1
ATOM 4225 O O . ASP B 1 194 ? 3.734 -27.656 -19.703 1 98.81 194 ASP B O 1
ATOM 4229 N N . VAL B 1 195 ? 2.328 -28.172 -18.031 1 98.56 195 VAL B N 1
ATOM 4230 C CA . VAL B 1 195 ? 1.18 -27.5 -18.641 1 98.56 195 VAL B CA 1
ATOM 4231 C C . VAL B 1 195 ? 1.185 -26.016 -18.281 1 98.56 195 VAL B C 1
ATOM 4233 O O . VAL B 1 195 ? 1.22 -25.672 -17.094 1 98.56 195 VAL B O 1
ATOM 4236 N N . GLY B 1 196 ? 1.073 -25.156 -19.297 1 96.5 196 GLY B N 1
ATOM 4237 C CA . GLY B 1 196 ? 1.259 -23.734 -19.062 1 96.5 196 GLY B CA 1
ATOM 4238 C C . GLY B 1 196 ? 2.668 -23.375 -18.625 1 96.5 196 GLY B C 1
ATOM 4239 O O . GLY B 1 196 ? 2.859 -22.578 -17.703 1 96.5 196 GLY B O 1
ATOM 4240 N N . GLY B 1 197 ? 3.637 -23.969 -19.219 1 96.44 197 GLY B N 1
ATOM 4241 C CA . GLY B 1 197 ? 5.004 -23.922 -18.734 1 96.44 197 GLY B CA 1
ATOM 4242 C C . GLY B 1 197 ? 5.77 -22.703 -19.172 1 96.44 197 GLY B C 1
ATOM 4243 O O . GLY B 1 197 ? 6.902 -22.484 -18.75 1 96.44 197 GLY B O 1
ATOM 4244 N N . GLY B 1 198 ? 5.172 -21.891 -20.062 1 94.06 198 GLY B N 1
ATOM 4245 C CA . GLY B 1 198 ? 5.805 -20.672 -20.5 1 94.06 198 GLY B CA 1
ATOM 4246 C C . GLY B 1 198 ? 7.066 -20.906 -21.312 1 94.06 198 GLY B C 1
ATOM 4247 O O . GLY B 1 198 ? 7.051 -21.672 -22.281 1 94.06 198 GLY B O 1
ATOM 4248 N N . LEU B 1 199 ? 8.164 -20.344 -20.859 1 94.25 199 LEU B N 1
ATOM 4249 C CA . LEU B 1 199 ? 9.43 -20.406 -21.578 1 94.25 199 LEU B CA 1
ATOM 4250 C C . LEU B 1 199 ? 10.18 -21.688 -21.234 1 94.25 199 LEU B C 1
ATOM 4252 O O . LEU B 1 199 ? 11.289 -21.922 -21.734 1 94.25 199 LEU B O 1
ATOM 4256 N N . GLY B 1 200 ? 9.625 -22.484 -20.359 1 97.19 200 GLY B N 1
ATOM 4257 C CA . GLY B 1 200 ? 10.195 -23.781 -20.062 1 97.19 200 GLY B CA 1
ATOM 4258 C C . GLY B 1 200 ? 11.266 -23.719 -18.984 1 97.19 200 GLY B C 1
ATOM 4259 O O . GLY B 1 200 ? 11.961 -24.719 -18.734 1 97.19 200 GLY B O 1
ATOM 4260 N N . ILE B 1 201 ? 11.367 -22.625 -18.297 1 95.69 201 ILE B N 1
ATOM 4261 C CA . ILE B 1 201 ? 12.445 -22.406 -17.344 1 95.69 201 ILE B CA 1
ATOM 4262 C C . ILE B 1 201 ? 12.273 -23.359 -16.156 1 95.69 201 ILE B C 1
ATOM 4264 O O . ILE B 1 201 ? 13.234 -24 -15.719 1 95.69 201 ILE B O 1
ATOM 4268 N N . THR B 1 202 ? 11.078 -23.391 -15.633 1 97.38 202 THR B N 1
ATOM 4269 C CA . THR B 1 202 ? 10.797 -24.281 -14.508 1 97.38 202 THR B CA 1
ATOM 4270 C C . THR B 1 202 ? 11.086 -25.734 -14.883 1 97.38 202 THR B C 1
ATOM 4272 O O . THR B 1 202 ? 11.766 -26.453 -14.141 1 97.38 202 THR B O 1
ATOM 4275 N N . LEU B 1 203 ? 10.578 -26.109 -16.016 1 98.31 203 LEU B N 1
ATOM 4276 C CA . LEU B 1 203 ? 10.773 -27.469 -16.484 1 98.31 203 LEU B CA 1
ATOM 4277 C C . LEU B 1 203 ? 12.258 -27.766 -16.672 1 98.31 203 LEU B C 1
ATOM 4279 O O . LEU B 1 203 ? 12.727 -28.875 -16.359 1 98.31 203 LEU B O 1
ATOM 4283 N N . ASN B 1 204 ? 12.961 -26.812 -17.219 1 97.88 204 ASN B N 1
ATOM 4284 C CA . ASN B 1 204 ? 14.398 -26.969 -17.391 1 97.88 204 ASN B CA 1
ATOM 4285 C C . ASN B 1 204 ? 15.109 -27.188 -16.062 1 97.88 204 ASN B C 1
ATOM 4287 O O . ASN B 1 204 ? 16.031 -28.016 -15.969 1 97.88 204 ASN B O 1
ATOM 4291 N N . MET B 1 205 ? 14.758 -26.438 -15.023 1 97.06 205 MET B N 1
ATOM 4292 C CA . MET B 1 205 ? 15.344 -26.609 -13.695 1 97.06 205 MET B CA 1
ATOM 4293 C C . MET B 1 205 ? 15.062 -28 -13.148 1 97.06 205 MET B C 1
ATOM 4295 O O . MET B 1 205 ? 15.938 -28.625 -12.539 1 97.06 205 MET B O 1
ATOM 4299 N N . ILE B 1 206 ? 13.875 -28.531 -13.352 1 97.94 206 ILE B N 1
ATOM 4300 C CA . ILE B 1 206 ? 13.492 -29.844 -12.859 1 97.94 206 ILE B CA 1
ATOM 4301 C C . ILE B 1 206 ? 14.25 -30.922 -13.617 1 97.94 206 ILE B C 1
ATOM 4303 O O . ILE B 1 206 ? 14.922 -31.766 -13.016 1 97.94 206 ILE B O 1
ATOM 4307 N N . VAL B 1 207 ? 14.195 -30.875 -14.953 1 97.44 207 VAL B N 1
ATOM 4308 C CA . VAL B 1 207 ? 14.797 -31.891 -15.812 1 97.44 207 VAL B CA 1
ATOM 4309 C C . VAL B 1 207 ? 16.312 -31.922 -15.602 1 97.44 207 VAL B C 1
ATOM 4311 O O . VAL B 1 207 ? 16.922 -33 -15.648 1 97.44 207 VAL B O 1
ATOM 4314 N N . SER B 1 208 ? 16.875 -30.781 -15.352 1 96.31 208 SER B N 1
ATOM 4315 C CA . SER B 1 208 ? 18.297 -30.703 -15.102 1 96.31 208 SER B CA 1
ATOM 4316 C C . SER B 1 208 ? 18.688 -31.531 -13.875 1 96.31 208 SER B C 1
ATOM 4318 O O . SER B 1 208 ? 19.812 -32.031 -13.797 1 96.31 208 SER B O 1
ATOM 4320 N N . GLN B 1 209 ? 17.875 -31.734 -12.938 1 95.94 209 GLN B N 1
ATOM 4321 C CA . GLN B 1 209 ? 18.141 -32.531 -11.734 1 95.94 209 GLN B CA 1
ATOM 4322 C C . GLN B 1 209 ? 17.734 -33.969 -11.938 1 95.94 209 GLN B C 1
ATOM 4324 O O . GLN B 1 209 ? 18.141 -34.844 -11.156 1 95.94 209 GLN B O 1
ATOM 4329 N N . TYR B 1 210 ? 16.984 -34.188 -12.953 1 95.94 210 TYR B N 1
ATOM 4330 C CA . TYR B 1 210 ? 16.547 -35.531 -13.336 1 95.94 210 TYR B CA 1
ATOM 4331 C C . TYR B 1 210 ? 16.844 -35.812 -14.805 1 95.94 210 TYR B C 1
ATOM 4333 O O . TYR B 1 210 ? 15.914 -35.938 -15.609 1 95.94 210 TYR B O 1
ATOM 4341 N N . PRO B 1 211 ? 18 -36.031 -15.156 1 91.69 211 PRO B N 1
ATOM 4342 C CA . PRO B 1 211 ? 18.453 -36 -16.547 1 91.69 211 PRO B CA 1
ATOM 4343 C C . PRO B 1 211 ? 17.859 -37.125 -17.391 1 91.69 211 PRO B C 1
ATOM 4345 O O . PRO B 1 211 ? 17.875 -37.031 -18.625 1 91.69 211 PRO B O 1
ATOM 4348 N N . THR B 1 212 ? 17.422 -38.156 -16.812 1 94.19 212 THR B N 1
ATOM 4349 C CA . THR B 1 212 ? 16.859 -39.25 -17.578 1 94.19 212 THR B CA 1
ATOM 4350 C C . THR B 1 212 ? 15.383 -39 -17.906 1 94.19 212 THR B C 1
ATOM 4352 O O . THR B 1 212 ? 14.781 -39.719 -18.703 1 94.19 212 THR B O 1
ATOM 4355 N N . MET B 1 213 ? 14.836 -38 -17.328 1 97.06 213 MET B N 1
ATOM 4356 C CA . MET B 1 213 ? 13.43 -37.688 -17.516 1 97.06 213 MET B CA 1
ATOM 4357 C C . MET B 1 213 ? 13.234 -36.781 -18.734 1 97.06 213 MET B C 1
ATOM 4359 O O . MET B 1 213 ? 13.969 -35.812 -18.938 1 97.06 213 MET B O 1
ATOM 4363 N N . LYS B 1 214 ? 12.305 -37.188 -19.594 1 98 214 LYS B N 1
ATOM 4364 C CA . LYS B 1 214 ? 11.93 -36.344 -20.734 1 98 214 LYS B CA 1
ATOM 4365 C C . LYS B 1 214 ? 10.922 -35.281 -20.312 1 98 214 LYS B C 1
ATOM 4367 O O . LYS B 1 214 ? 9.914 -35.562 -19.672 1 98 214 LYS B O 1
ATOM 4372 N N . GLY B 1 215 ? 11.227 -34.031 -20.672 1 98.56 215 GLY B N 1
ATOM 4373 C CA . GLY B 1 215 ? 10.312 -32.938 -20.391 1 98.56 215 GLY B CA 1
ATOM 4374 C C . GLY B 1 215 ? 9.523 -32.5 -21.609 1 98.56 215 GLY B C 1
ATOM 4375 O O . GLY B 1 215 ? 10.055 -32.438 -22.719 1 98.56 215 GLY B O 1
ATOM 4376 N N . ILE B 1 216 ? 8.281 -32.281 -21.438 1 98.81 216 ILE B N 1
ATOM 4377 C CA . ILE B 1 216 ? 7.406 -31.719 -22.469 1 98.81 216 ILE B CA 1
ATOM 4378 C C . ILE B 1 216 ? 6.773 -30.422 -21.969 1 98.81 216 ILE B C 1
ATOM 4380 O O . ILE B 1 216 ? 6.031 -30.422 -20.984 1 98.81 216 ILE B O 1
ATOM 4384 N N . ASN B 1 217 ? 7.066 -29.281 -22.625 1 98.69 217 ASN B N 1
ATOM 4385 C CA . ASN B 1 217 ? 6.539 -27.969 -22.25 1 98.69 217 ASN B CA 1
ATOM 4386 C C . ASN B 1 217 ? 5.367 -27.562 -23.141 1 98.69 217 ASN B C 1
ATOM 4388 O O . ASN B 1 217 ? 5.539 -27.344 -24.344 1 98.69 217 ASN B O 1
ATOM 4392 N N . LEU B 1 218 ? 4.215 -27.516 -22.547 1 98.69 218 LEU B N 1
ATOM 4393 C CA . LEU B 1 218 ? 3.018 -27.141 -23.297 1 98.69 218 LEU B CA 1
ATOM 4394 C C . LEU B 1 218 ? 2.602 -25.719 -22.969 1 98.69 218 LEU B C 1
ATOM 4396 O O . LEU B 1 218 ? 2.346 -25.391 -21.812 1 98.69 218 LEU B O 1
ATOM 4400 N N . ASP B 1 219 ? 2.5 -24.844 -23.969 1 96.44 219 ASP B N 1
ATOM 4401 C CA . ASP B 1 219 ? 1.962 -23.5 -23.859 1 96.44 219 ASP B CA 1
ATOM 4402 C C . ASP B 1 219 ? 1.468 -23 -25.219 1 96.44 219 ASP B C 1
ATOM 4404 O O . ASP B 1 219 ? 1.567 -23.703 -26.219 1 96.44 219 ASP B O 1
ATOM 4408 N N . LEU B 1 220 ? 0.844 -21.891 -25.234 1 93.81 220 LEU B N 1
ATOM 4409 C CA . LEU B 1 220 ? 0.302 -21.312 -26.453 1 93.81 220 LEU B CA 1
ATOM 4410 C C . LEU B 1 220 ? 1.406 -21.078 -27.484 1 93.81 220 LEU B C 1
ATOM 4412 O O . LEU B 1 220 ? 2.559 -20.828 -27.125 1 93.81 220 LEU B O 1
ATOM 4416 N N . PRO B 1 221 ? 1.054 -21.047 -28.734 1 93.88 221 PRO B N 1
ATOM 4417 C CA . PRO B 1 221 ? 2.039 -20.891 -29.812 1 93.88 221 PRO B CA 1
ATOM 4418 C C . PRO B 1 221 ? 2.842 -19.594 -29.688 1 93.88 221 PRO B C 1
ATOM 4420 O O . PRO B 1 221 ? 4.062 -19.594 -29.859 1 93.88 221 PRO B O 1
ATOM 4423 N N . GLN B 1 222 ? 2.205 -18.547 -29.312 1 88.5 222 GLN B N 1
ATOM 4424 C CA . GLN B 1 222 ? 2.867 -17.25 -29.25 1 88.5 222 GLN B CA 1
ATOM 4425 C C . GLN B 1 222 ? 3.875 -17.188 -28.094 1 88.5 222 GLN B C 1
ATOM 4427 O O . GLN B 1 222 ? 4.793 -16.375 -28.109 1 88.5 222 GLN B O 1
ATOM 4432 N N . VAL B 1 223 ? 3.699 -18.062 -27.141 1 90.25 223 VAL B N 1
ATOM 4433 C CA . VAL B 1 223 ? 4.641 -18.156 -26.031 1 90.25 223 VAL B CA 1
ATOM 4434 C C . VAL B 1 223 ? 5.812 -19.062 -26.422 1 90.25 223 VAL B C 1
ATOM 4436 O O . VAL B 1 223 ? 6.977 -18.672 -26.25 1 90.25 223 VAL B O 1
ATOM 4439 N N . ILE B 1 224 ? 5.547 -20.219 -27.016 1 93.94 224 ILE B N 1
ATOM 4440 C CA . ILE B 1 224 ? 6.516 -21.25 -27.359 1 93.94 224 ILE B CA 1
ATOM 4441 C C . ILE B 1 224 ? 7.508 -20.703 -28.391 1 93.94 224 ILE B C 1
ATOM 4443 O O . ILE B 1 224 ? 8.688 -21.062 -28.375 1 93.94 224 ILE B O 1
ATOM 4447 N N . GLU B 1 225 ? 6.996 -19.781 -29.219 1 91.94 225 GLU B N 1
ATOM 4448 C CA . GLU B 1 225 ? 7.855 -19.219 -30.25 1 91.94 225 GLU B CA 1
ATOM 4449 C C . GLU B 1 225 ? 9.055 -18.5 -29.641 1 91.94 225 GLU B C 1
ATOM 4451 O O . GLU B 1 225 ? 10.109 -18.406 -30.266 1 91.94 225 GLU B O 1
ATOM 4456 N N . HIS B 1 226 ? 8.961 -18.109 -28.375 1 89.56 226 HIS B N 1
ATOM 4457 C CA . HIS B 1 226 ? 10.023 -17.375 -27.719 1 89.56 226 HIS B CA 1
ATOM 4458 C C . HIS B 1 226 ? 10.789 -18.25 -26.734 1 89.56 226 HIS B C 1
ATOM 4460 O O . HIS B 1 226 ? 11.734 -17.781 -26.094 1 89.56 226 HIS B O 1
ATOM 4466 N N . ALA B 1 227 ? 10.406 -19.516 -26.578 1 95.12 227 ALA B N 1
ATOM 4467 C CA . ALA B 1 227 ? 11.031 -20.406 -25.609 1 95.12 227 ALA B CA 1
ATOM 4468 C C . ALA B 1 227 ? 12.391 -20.891 -26.094 1 95.12 227 ALA B C 1
ATOM 4470 O O . ALA B 1 227 ? 12.523 -21.359 -27.219 1 95.12 227 ALA B O 1
ATOM 4471 N N . PRO B 1 228 ? 13.391 -20.797 -25.312 1 95.75 228 PRO B N 1
ATOM 4472 C CA . PRO B 1 228 ? 14.695 -21.328 -25.688 1 95.75 228 PRO B CA 1
ATOM 4473 C C . PRO B 1 228 ? 14.703 -22.859 -25.75 1 95.75 228 PRO B C 1
ATOM 4475 O O . PRO B 1 228 ? 13.875 -23.516 -25.109 1 95.75 228 PRO B O 1
ATOM 4478 N N . ARG B 1 229 ? 15.688 -23.359 -26.484 1 96.06 229 ARG B N 1
ATOM 4479 C CA . ARG B 1 229 ? 15.867 -24.812 -26.547 1 96.06 229 ARG B CA 1
ATOM 4480 C C . ARG B 1 229 ? 16.625 -25.312 -25.328 1 96.06 229 ARG B C 1
ATOM 4482 O O . ARG B 1 229 ? 17.641 -24.734 -24.938 1 96.06 229 ARG B O 1
ATOM 4489 N N . TYR B 1 230 ? 16.062 -26.312 -24.688 1 97.06 230 TYR B N 1
ATOM 4490 C CA . TYR B 1 230 ? 16.703 -26.969 -23.562 1 97.06 230 TYR B CA 1
ATOM 4491 C C . TYR B 1 230 ? 16.922 -28.453 -23.844 1 97.06 230 TYR B C 1
ATOM 4493 O O . TYR B 1 230 ? 16.047 -29.109 -24.438 1 97.06 230 TYR B O 1
ATOM 4501 N N . PRO B 1 231 ? 18.125 -28.984 -23.422 1 95.81 231 PRO B N 1
ATOM 4502 C CA . PRO B 1 231 ? 18.297 -30.422 -23.547 1 95.81 231 PRO B CA 1
ATOM 4503 C C . PRO B 1 231 ? 17.219 -31.219 -22.797 1 95.81 231 PRO B C 1
ATOM 4505 O O . PRO B 1 231 ? 16.906 -30.906 -21.641 1 95.81 231 PRO B O 1
ATOM 4508 N N . GLY B 1 232 ? 16.641 -32.156 -23.5 1 97.25 232 GLY B N 1
ATOM 4509 C CA . GLY B 1 232 ? 15.703 -33.062 -22.859 1 97.25 232 GLY B CA 1
ATOM 4510 C C . GLY B 1 232 ? 14.289 -32.531 -22.797 1 97.25 232 GLY B C 1
ATOM 4511 O O . GLY B 1 232 ? 13.391 -33.188 -22.281 1 97.25 232 GLY B O 1
ATOM 4512 N N . ILE B 1 233 ? 14.055 -31.328 -23.359 1 98.31 233 ILE B N 1
ATOM 4513 C CA . ILE B 1 233 ? 12.734 -30.719 -23.266 1 98.31 233 ILE B CA 1
ATOM 4514 C C . ILE B 1 233 ? 12.18 -30.484 -24.672 1 98.31 233 ILE B C 1
ATOM 4516 O O . ILE B 1 233 ? 12.875 -29.953 -25.547 1 98.31 233 ILE B O 1
ATOM 4520 N N . GLU B 1 234 ? 11.055 -30.953 -24.906 1 98.5 234 GLU B N 1
ATOM 4521 C CA . GLU B 1 234 ? 10.305 -30.672 -26.141 1 98.5 234 GLU B CA 1
ATOM 4522 C C . GLU B 1 234 ? 9.258 -29.594 -25.906 1 98.5 234 GLU B C 1
ATOM 4524 O O . GLU B 1 234 ? 8.406 -29.734 -25.016 1 98.5 234 GLU B O 1
ATOM 4529 N N . HIS B 1 235 ? 9.32 -28.5 -26.672 1 98.31 235 HIS B N 1
ATOM 4530 C CA . HIS B 1 235 ? 8.289 -27.469 -26.609 1 98.31 235 HIS B CA 1
ATOM 4531 C C . HIS B 1 235 ? 7.129 -27.797 -27.547 1 98.31 235 HIS B C 1
ATOM 4533 O O . HIS B 1 235 ? 7.324 -28.031 -28.734 1 98.31 235 HIS B O 1
ATOM 4539 N N . VAL B 1 236 ? 5.965 -27.828 -27.062 1 98.25 236 VAL B N 1
ATOM 4540 C CA . VAL B 1 236 ? 4.773 -28.203 -27.812 1 98.25 236 VAL B CA 1
ATOM 4541 C C . VAL B 1 236 ? 3.781 -27.047 -27.812 1 98.25 236 VAL B C 1
ATOM 4543 O O . VAL B 1 236 ? 3.172 -26.734 -26.781 1 98.25 236 VAL B O 1
ATOM 4546 N N . PRO B 1 237 ? 3.607 -26.312 -28.969 1 97.56 237 PRO B N 1
ATOM 4547 C CA . PRO B 1 237 ? 2.572 -25.281 -29.031 1 97.56 237 PRO B CA 1
ATOM 4548 C C . PRO B 1 237 ? 1.159 -25.859 -28.984 1 97.56 237 PRO B C 1
ATOM 4550 O O . PRO B 1 237 ? 0.838 -26.797 -29.719 1 97.56 237 PRO B O 1
ATOM 4553 N N . GLY B 1 238 ? 0.381 -25.391 -28.031 1 96.5 238 GLY B N 1
ATOM 4554 C CA . GLY B 1 238 ? -0.987 -25.875 -27.938 1 96.5 238 GLY B CA 1
ATOM 4555 C C . GLY B 1 238 ? -1.788 -25.203 -26.844 1 96.5 238 GLY B C 1
ATOM 4556 O O . GLY B 1 238 ? -1.244 -24.422 -26.062 1 96.5 238 GLY B O 1
ATOM 4557 N N . ASP B 1 239 ? -3.072 -25.484 -26.891 1 96.19 239 ASP B N 1
ATOM 4558 C CA . ASP B 1 239 ? -4.035 -25.016 -25.906 1 96.19 239 ASP B CA 1
ATOM 4559 C C . ASP B 1 239 ? -4.34 -26.094 -24.859 1 96.19 239 ASP B C 1
ATOM 4561 O O . ASP B 1 239 ? -4.859 -27.156 -25.203 1 96.19 239 ASP B O 1
ATOM 4565 N N . MET B 1 240 ? -4.062 -25.734 -23.609 1 96.62 240 MET B N 1
ATOM 4566 C CA . MET B 1 240 ? -4.195 -26.703 -22.531 1 96.62 240 MET B CA 1
ATOM 4567 C C . MET B 1 240 ? -5.652 -27.125 -22.359 1 96.62 240 MET B C 1
ATOM 4569 O O . MET B 1 240 ? -5.934 -28.172 -21.75 1 96.62 240 MET B O 1
ATOM 4573 N N . PHE B 1 241 ? -6.594 -26.391 -22.875 1 97 241 PHE B N 1
ATOM 4574 C CA . PHE B 1 241 ? -8.008 -26.719 -22.766 1 97 241 PHE B CA 1
ATOM 4575 C C . PHE B 1 241 ? -8.453 -27.594 -23.922 1 97 241 PHE B C 1
ATOM 4577 O O . PHE B 1 241 ? -9.586 -28.078 -23.953 1 97 241 PHE B O 1
ATOM 4584 N N . GLN B 1 242 ? -7.582 -27.828 -24.844 1 96.19 242 GLN B N 1
ATOM 4585 C CA . GLN B 1 242 ? -7.918 -28.656 -26 1 96.19 242 GLN B CA 1
ATOM 4586 C C . GLN B 1 242 ? -7.211 -30 -25.953 1 96.19 242 GLN B C 1
ATOM 4588 O O . GLN B 1 242 ? -7.855 -31.047 -26.016 1 96.19 242 GLN B O 1
ATOM 4593 N N . ASN B 1 243 ? -5.93 -29.922 -25.859 1 95.25 243 ASN B N 1
ATOM 4594 C CA . ASN B 1 243 ? -5.156 -31.172 -25.844 1 95.25 243 ASN B CA 1
ATOM 4595 C C . ASN B 1 243 ? -3.941 -31.062 -24.922 1 95.25 243 ASN B C 1
ATOM 4597 O O . ASN B 1 243 ? -3.227 -30.047 -24.953 1 95.25 243 ASN B O 1
ATOM 4601 N N . ILE B 1 244 ? -3.711 -32.125 -24.125 1 98.06 244 ILE B N 1
ATOM 4602 C CA . ILE B 1 244 ? -2.547 -32.25 -23.25 1 98.06 244 ILE B CA 1
ATOM 4603 C C . ILE B 1 244 ? -1.713 -33.469 -23.672 1 98.06 244 ILE B C 1
ATOM 4605 O O . ILE B 1 244 ? -2.232 -34.594 -23.766 1 98.06 244 ILE B O 1
ATOM 4609 N N . PRO B 1 245 ? -0.475 -33.219 -23.953 1 98.31 245 PRO B N 1
ATOM 4610 C CA . PRO B 1 245 ? 0.379 -34.344 -24.266 1 98.31 245 PRO B CA 1
ATOM 4611 C C . PRO B 1 245 ? 0.399 -35.406 -23.156 1 98.31 245 PRO B C 1
ATOM 4613 O O . PRO B 1 245 ? 0.268 -35.062 -21.969 1 98.31 245 PRO B O 1
ATOM 4616 N N . LYS B 1 246 ? 0.609 -36.625 -23.594 1 98.06 246 LYS B N 1
ATOM 4617 C CA . LYS B 1 246 ? 0.696 -37.719 -22.609 1 98.06 246 LYS B CA 1
ATOM 4618 C C . LYS B 1 246 ? 2.031 -37.688 -21.875 1 98.06 246 LYS B C 1
ATOM 4620 O O . LYS B 1 246 ? 3.055 -37.312 -22.453 1 98.06 246 LYS B O 1
ATOM 4625 N N . GLY B 1 247 ? 2.078 -38.062 -20.641 1 97.5 247 GLY B N 1
ATOM 4626 C CA . GLY B 1 247 ? 3.266 -38.188 -19.797 1 97.5 247 GLY B CA 1
ATOM 4627 C C . GLY B 1 247 ? 3.02 -38.938 -18.516 1 97.5 247 GLY B C 1
ATOM 4628 O O . GLY B 1 247 ? 1.871 -39.219 -18.156 1 97.5 247 GLY B O 1
ATOM 4629 N N . ASP B 1 248 ? 4.094 -39.344 -17.875 1 98.12 248 ASP B N 1
ATOM 4630 C CA . ASP B 1 248 ? 3.984 -40.094 -16.625 1 98.12 248 ASP B CA 1
ATOM 4631 C C . ASP B 1 248 ? 3.359 -39.219 -15.531 1 98.12 248 ASP B C 1
ATOM 4633 O O . ASP B 1 248 ? 2.678 -39.75 -14.641 1 98.12 248 ASP B O 1
ATOM 4637 N N . ALA B 1 249 ? 3.682 -37.938 -15.555 1 98.62 249 ALA B N 1
ATOM 4638 C CA . ALA B 1 249 ? 3.125 -36.938 -14.633 1 98.62 249 ALA B CA 1
ATOM 4639 C C . ALA B 1 249 ? 2.938 -35.594 -15.328 1 98.62 249 ALA B C 1
ATOM 4641 O O . ALA B 1 249 ? 3.547 -35.344 -16.359 1 98.62 249 ALA B O 1
ATOM 4642 N N . ILE B 1 250 ? 2.059 -34.875 -14.805 1 98.81 250 ILE B N 1
ATOM 4643 C CA . ILE B 1 250 ? 1.793 -33.5 -15.297 1 98.81 250 ILE B CA 1
ATOM 4644 C C . ILE B 1 250 ? 2.078 -32.5 -14.203 1 98.81 250 ILE B C 1
ATOM 4646 O O . ILE B 1 250 ? 1.697 -32.688 -13.047 1 98.81 250 ILE B O 1
ATOM 4650 N N . PHE B 1 251 ? 2.803 -31.469 -14.547 1 98.69 251 PHE B N 1
ATOM 4651 C CA . PHE B 1 251 ? 3.203 -30.406 -13.641 1 98.69 251 PHE B CA 1
ATOM 4652 C C . PHE B 1 251 ? 2.488 -29.109 -13.984 1 98.69 251 PHE B C 1
ATOM 4654 O O . PHE B 1 251 ? 2.408 -28.734 -15.156 1 98.69 251 PHE B O 1
ATOM 4661 N N . MET B 1 252 ? 1.872 -28.438 -12.992 1 98.38 252 MET B N 1
ATOM 4662 C CA . MET B 1 252 ? 1.228 -27.141 -13.148 1 98.38 252 MET B CA 1
ATOM 4663 C C . MET B 1 252 ? 1.626 -26.203 -12.016 1 98.38 252 MET B C 1
ATOM 4665 O O . MET B 1 252 ? 1.318 -26.453 -10.852 1 98.38 252 MET B O 1
ATOM 4669 N N . LYS B 1 253 ? 2.312 -25.203 -12.375 1 97.81 253 LYS B N 1
ATOM 4670 C CA . LYS B 1 253 ? 2.707 -24.172 -11.414 1 97.81 253 LYS B CA 1
ATOM 4671 C C . LYS B 1 253 ? 1.993 -22.859 -11.688 1 97.81 253 LYS B C 1
ATOM 4673 O O . LYS B 1 253 ? 2.205 -22.234 -12.734 1 97.81 253 LYS B O 1
ATOM 4678 N N . TRP B 1 254 ? 1.175 -22.406 -10.773 1 96.56 254 TRP B N 1
ATOM 4679 C CA . TRP B 1 254 ? 0.503 -21.109 -10.859 1 96.56 254 TRP B CA 1
ATOM 4680 C C . TRP B 1 254 ? -0.381 -21.031 -12.102 1 96.56 254 TRP B C 1
ATOM 4682 O O . TRP B 1 254 ? -0.357 -20.047 -12.836 1 96.56 254 TRP B O 1
ATOM 4692 N N . VAL B 1 255 ? -1.073 -22.078 -12.406 1 97.25 255 VAL B N 1
ATOM 4693 C CA . VAL B 1 255 ? -1.966 -22.141 -13.562 1 97.25 255 VAL B CA 1
ATOM 4694 C C . VAL B 1 255 ? -3.418 -22.078 -13.094 1 97.25 255 VAL B C 1
ATOM 4696 O O . VAL B 1 255 ? -4.195 -21.25 -13.578 1 97.25 255 VAL B O 1
ATOM 4699 N N . LEU B 1 256 ? -3.748 -22.859 -12.086 1 97.88 256 LEU B N 1
ATOM 4700 C CA . LEU B 1 256 ? -5.141 -23.031 -11.68 1 97.88 256 LEU B CA 1
ATOM 4701 C C . LEU B 1 256 ? -5.707 -21.734 -11.109 1 97.88 256 LEU B C 1
ATOM 4703 O O . LEU B 1 256 ? -6.891 -21.453 -11.273 1 97.88 256 LEU B O 1
ATOM 4707 N N . HIS B 1 257 ? -4.902 -20.938 -10.414 1 96.69 257 HIS B N 1
ATOM 4708 C CA . HIS B 1 257 ? -5.402 -19.734 -9.773 1 96.69 257 HIS B CA 1
ATOM 4709 C C . HIS B 1 257 ? -5.816 -18.688 -10.812 1 96.69 257 HIS B C 1
ATOM 4711 O O . HIS B 1 257 ? -6.484 -17.703 -10.477 1 96.69 257 HIS B O 1
ATOM 4717 N N . GLY B 1 258 ? -5.484 -18.891 -12.125 1 95.31 258 GLY B N 1
ATOM 4718 C CA . GLY B 1 258 ? -5.844 -17.969 -13.18 1 95.31 258 GLY B CA 1
ATOM 4719 C C . GLY B 1 258 ? -7.199 -18.266 -13.789 1 95.31 258 GLY B C 1
ATOM 4720 O O . GLY B 1 258 ? -7.668 -17.516 -14.664 1 95.31 258 GLY B O 1
ATOM 4721 N N . TRP B 1 259 ? -7.902 -19.281 -13.266 1 96.25 259 TRP B N 1
ATOM 4722 C CA . TRP B 1 259 ? -9.133 -19.75 -13.898 1 96.25 259 TRP B CA 1
ATOM 4723 C C . TRP B 1 259 ? -10.227 -19.984 -12.867 1 96.25 259 TRP B C 1
ATOM 4725 O O . TRP B 1 259 ? -9.93 -20.25 -11.695 1 96.25 259 TRP B O 1
ATOM 4735 N N . ASN B 1 260 ? -11.445 -19.906 -13.336 1 95.56 260 ASN B N 1
ATOM 4736 C CA . ASN B 1 260 ? -12.562 -20.25 -12.461 1 95.56 260 ASN B CA 1
ATOM 4737 C C . ASN B 1 260 ? -12.664 -21.75 -12.242 1 95.56 260 ASN B C 1
ATOM 4739 O O . ASN B 1 260 ? -11.945 -22.531 -12.883 1 95.56 260 ASN B O 1
ATOM 4743 N N . ASP B 1 261 ? -13.531 -22.203 -11.398 1 96.88 261 ASP B N 1
ATOM 4744 C CA . ASP B 1 261 ? -13.617 -23.609 -11.008 1 96.88 261 ASP B CA 1
ATOM 4745 C C . ASP B 1 261 ? -14.062 -24.469 -12.18 1 96.88 261 ASP B C 1
ATOM 4747 O O . ASP B 1 261 ? -13.555 -25.578 -12.359 1 96.88 261 ASP B O 1
ATOM 4751 N N . THR B 1 262 ? -14.953 -23.953 -12.945 1 97.19 262 THR B N 1
ATOM 4752 C CA . THR B 1 262 ? -15.453 -24.703 -14.086 1 97.19 262 THR B CA 1
ATOM 4753 C C . THR B 1 262 ? -14.328 -24.984 -15.078 1 97.19 262 THR B C 1
ATOM 4755 O O . THR B 1 262 ? -14.172 -26.125 -15.539 1 97.19 262 THR B O 1
ATOM 4758 N N . ASP B 1 263 ? -13.57 -24 -15.367 1 97.44 263 ASP B N 1
ATOM 4759 C CA . ASP B 1 263 ? -12.461 -24.156 -16.297 1 97.44 263 ASP B CA 1
ATOM 4760 C C . ASP B 1 263 ? -11.359 -25.031 -15.703 1 97.44 263 ASP B C 1
ATOM 4762 O O . ASP B 1 263 ? -10.719 -25.797 -16.422 1 97.44 263 ASP B O 1
ATOM 4766 N N . CYS B 1 264 ? -11.141 -24.938 -14.43 1 98.44 264 CYS B N 1
ATOM 4767 C CA . CYS B 1 264 ? -10.148 -25.781 -13.773 1 98.44 264 CYS B CA 1
ATOM 4768 C C . CYS B 1 264 ? -10.531 -27.25 -13.867 1 98.44 264 CYS B C 1
ATOM 4770 O O . CYS B 1 264 ? -9.672 -28.109 -14.125 1 98.44 264 CYS B O 1
ATOM 4772 N N . VAL B 1 265 ? -11.805 -27.547 -13.641 1 98.5 265 VAL B N 1
ATOM 4773 C CA . VAL B 1 265 ? -12.266 -28.922 -13.727 1 98.5 265 VAL B CA 1
ATOM 4774 C C . VAL B 1 265 ? -12.086 -29.438 -15.156 1 98.5 265 VAL B C 1
ATOM 4776 O O . VAL B 1 265 ? -11.609 -30.562 -15.359 1 98.5 265 VAL B O 1
ATOM 4779 N N . LYS B 1 266 ? -12.43 -28.594 -16.125 1 98.25 266 LYS B N 1
ATOM 4780 C CA . LYS B 1 266 ? -12.227 -28.969 -17.516 1 98.25 266 LYS B CA 1
ATOM 4781 C C . LYS B 1 266 ? -10.758 -29.281 -17.797 1 98.25 266 LYS B C 1
ATOM 4783 O O . LYS B 1 266 ? -10.453 -30.312 -18.422 1 98.25 266 LYS B O 1
ATOM 4788 N N . LEU B 1 267 ? -9.906 -28.453 -17.344 1 98.5 267 LEU B N 1
ATOM 4789 C CA . LEU B 1 267 ? -8.469 -28.594 -17.547 1 98.5 267 LEU B CA 1
ATOM 4790 C C . LEU B 1 267 ? -7.949 -29.859 -16.859 1 98.5 267 LEU B C 1
ATOM 4792 O O . LEU B 1 267 ? -7.215 -30.641 -17.453 1 98.5 267 LEU B O 1
ATOM 4796 N N . LEU B 1 268 ? -8.352 -30.047 -15.625 1 98.62 268 LEU B N 1
ATOM 4797 C CA . LEU B 1 268 ? -7.863 -31.172 -14.828 1 98.62 268 LEU B CA 1
ATOM 4798 C C . LEU B 1 268 ? -8.375 -32.5 -15.375 1 98.62 268 LEU B C 1
ATOM 4800 O O . LEU B 1 268 ? -7.684 -33.5 -15.305 1 98.62 268 LEU B O 1
ATOM 4804 N N . LYS B 1 269 ? -9.578 -32.5 -15.938 1 98.31 269 LYS B N 1
ATOM 4805 C CA . LYS B 1 269 ? -10.078 -33.688 -16.594 1 98.31 269 LYS B CA 1
ATOM 4806 C C . LYS B 1 269 ? -9.203 -34.062 -17.781 1 98.31 269 LYS B C 1
ATOM 4808 O O . LYS B 1 269 ? -8.922 -35.25 -18.016 1 98.31 269 LYS B O 1
ATOM 4813 N N . LYS B 1 270 ? -8.836 -33.094 -18.547 1 98.25 270 LYS B N 1
ATOM 4814 C CA . LYS B 1 270 ? -7.926 -33.312 -19.656 1 98.25 270 LYS B CA 1
ATOM 4815 C C . LYS B 1 270 ? -6.586 -33.875 -19.172 1 98.25 270 LYS B C 1
ATOM 4817 O O . LYS B 1 270 ? -5.957 -34.688 -19.844 1 98.25 270 LYS B O 1
ATOM 4822 N N . CYS B 1 271 ? -6.098 -33.312 -18.094 1 98.5 271 C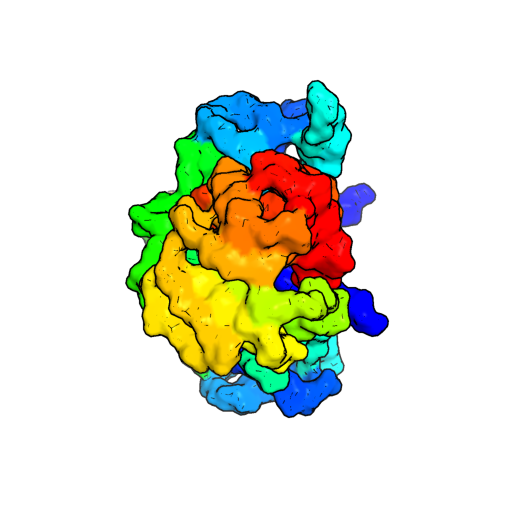YS B N 1
ATOM 4823 C CA . CYS B 1 271 ? -4.867 -33.812 -17.484 1 98.5 271 CYS B CA 1
ATOM 4824 C C . CYS B 1 271 ? -5.023 -35.281 -17.078 1 98.5 271 CYS B C 1
ATOM 4826 O O . CYS B 1 271 ? -4.141 -36.094 -17.328 1 98.5 271 CYS B O 1
ATOM 4828 N N . ASN B 1 272 ? -6.133 -35.562 -16.406 1 98.12 272 ASN B N 1
ATOM 4829 C CA . ASN B 1 272 ? -6.414 -36.938 -15.992 1 98.12 272 ASN B CA 1
ATOM 4830 C C . ASN B 1 272 ? -6.391 -37.906 -17.172 1 98.12 272 ASN B C 1
ATOM 4832 O O . ASN B 1 272 ? -5.809 -38.969 -17.094 1 98.12 272 ASN B O 1
ATOM 4836 N N . ASP B 1 273 ? -6.961 -37.438 -18.312 1 97.69 273 ASP B N 1
ATOM 4837 C CA . ASP B 1 273 ? -7.027 -38.281 -19.516 1 97.69 273 ASP B CA 1
ATOM 4838 C C . ASP B 1 273 ? -5.633 -38.531 -20.094 1 97.69 273 ASP B C 1
ATOM 4840 O O . ASP B 1 273 ? -5.387 -39.562 -20.688 1 97.69 273 ASP B O 1
ATOM 4844 N N . ALA B 1 274 ? -4.789 -37.594 -19.891 1 98.19 274 ALA B N 1
ATOM 4845 C CA . ALA B 1 274 ? -3.459 -37.656 -20.5 1 98.19 274 ALA B CA 1
ATOM 4846 C C . ALA B 1 274 ? -2.502 -38.5 -19.641 1 98.19 274 ALA B C 1
ATOM 4848 O O . ALA B 1 274 ? -1.382 -38.781 -20.062 1 98.19 274 ALA B O 1
ATOM 4849 N N . LEU B 1 275 ? -2.883 -38.906 -18.484 1 98.12 275 LEU B N 1
ATOM 4850 C CA . LEU B 1 275 ? -2.029 -39.625 -17.531 1 98.12 275 LEU B CA 1
ATOM 4851 C C . LEU B 1 275 ? -2.258 -41.125 -17.609 1 98.12 275 LEU B C 1
ATOM 4853 O O . LEU B 1 275 ? -3.371 -41.594 -17.891 1 98.12 275 LEU B O 1
ATOM 4857 N N . PRO B 1 276 ? -1.24 -41.906 -17.359 1 97.69 276 PRO B N 1
ATOM 4858 C CA . PRO B 1 276 ? -1.467 -43.344 -17.109 1 97.69 276 PRO B CA 1
ATOM 4859 C C . PRO B 1 276 ? -2.205 -43.625 -15.805 1 97.69 276 PRO B C 1
ATOM 4861 O O . PRO B 1 276 ? -2.4 -42.688 -15.008 1 97.69 276 PRO B O 1
ATOM 4864 N N . ASP B 1 277 ? -2.584 -44.812 -15.562 1 95.38 277 ASP B N 1
ATOM 4865 C CA . ASP B 1 277 ? -3.398 -45.156 -14.406 1 95.38 277 ASP B CA 1
ATOM 4866 C C . ASP B 1 277 ? -2.684 -44.812 -13.102 1 95.38 277 ASP B C 1
ATOM 4868 O O . ASP B 1 277 ? -3.328 -44.469 -12.109 1 95.38 277 ASP B O 1
ATOM 4872 N N . ASN B 1 278 ? -1.417 -44.906 -13.109 1 94.12 278 ASN B N 1
ATOM 4873 C CA . ASN B 1 278 ? -0.669 -44.594 -11.898 1 94.12 278 ASN B CA 1
ATOM 4874 C C . ASN B 1 278 ? -0.069 -43.188 -11.961 1 94.12 278 ASN B C 1
ATOM 4876 O O . ASN B 1 278 ? 0.836 -42.875 -11.188 1 94.12 278 ASN B O 1
ATOM 4880 N N . GLY B 1 279 ? -0.575 -42.375 -12.836 1 97.12 279 GLY B N 1
ATOM 4881 C CA . GLY B 1 279 ? -0.039 -41.031 -13.023 1 97.12 279 GLY B CA 1
ATOM 4882 C C . GLY B 1 279 ? -0.586 -40.031 -12.023 1 97.12 279 GLY B C 1
ATOM 4883 O O . GLY B 1 279 ? -1.493 -40.344 -11.25 1 97.12 279 GLY B O 1
ATOM 4884 N N . LYS B 1 280 ? 0.037 -38.875 -11.945 1 98.12 280 LYS B N 1
ATOM 4885 C CA . LYS B 1 280 ? -0.39 -37.812 -11.031 1 98.12 280 LYS B CA 1
ATOM 4886 C C . LYS B 1 280 ? -0.206 -36.438 -11.656 1 98.12 280 LYS B C 1
ATOM 4888 O O . LYS B 1 280 ? 0.608 -36.25 -12.57 1 98.12 280 LYS B O 1
ATOM 4893 N N . VAL B 1 281 ? -1.024 -35.562 -11.227 1 98.69 281 VAL B N 1
ATOM 4894 C CA . VAL B 1 281 ? -0.801 -34.125 -11.484 1 98.69 281 VAL B CA 1
ATOM 4895 C C . VAL B 1 281 ? -0.121 -33.5 -10.281 1 98.69 281 VAL B C 1
ATOM 4897 O O . VAL B 1 281 ? -0.541 -33.688 -9.141 1 98.69 281 VAL B O 1
ATOM 4900 N N . ILE B 1 282 ? 0.98 -32.844 -10.484 1 98.62 282 ILE B N 1
ATOM 4901 C CA . ILE B 1 282 ? 1.689 -32.062 -9.469 1 98.62 282 ILE B CA 1
ATOM 4902 C C . ILE B 1 282 ? 1.332 -30.594 -9.594 1 98.62 282 ILE B C 1
ATOM 4904 O O . ILE B 1 282 ? 1.698 -29.938 -10.57 1 98.62 282 ILE B O 1
ATOM 4908 N N . VAL B 1 283 ? 0.617 -30.094 -8.625 1 98.44 283 VAL B N 1
ATOM 4909 C CA . VAL B 1 283 ? 0.116 -28.734 -8.641 1 98.44 283 VAL B CA 1
ATOM 4910 C C . VAL B 1 283 ? 0.874 -27.891 -7.609 1 98.44 283 VAL B C 1
ATOM 4912 O O . VAL B 1 283 ? 0.985 -28.281 -6.445 1 98.44 283 VAL B O 1
ATOM 4915 N N . VAL B 1 284 ? 1.435 -26.797 -8.055 1 98.19 284 VAL B N 1
ATOM 4916 C CA . VAL B 1 284 ? 2.107 -25.844 -7.164 1 98.19 284 VAL B CA 1
ATOM 4917 C C . VAL B 1 284 ? 1.305 -24.547 -7.086 1 98.19 284 VAL B C 1
ATOM 4919 O O . VAL B 1 284 ? 1.286 -23.766 -8.039 1 98.19 284 VAL B O 1
ATOM 4922 N N . GLU B 1 285 ? 0.604 -24.328 -6.02 1 97.81 285 GLU B N 1
ATOM 4923 C CA . GLU B 1 285 ? -0.283 -23.188 -5.801 1 97.81 285 GLU B CA 1
ATOM 4924 C C . GLU B 1 285 ? -0.217 -22.703 -4.352 1 97.81 285 GLU B C 1
ATOM 4926 O O . GLU B 1 285 ? 0.298 -23.406 -3.482 1 97.81 285 GLU B O 1
ATOM 4931 N N . LYS B 1 286 ? -0.676 -21.5 -4.18 1 96.88 286 LYS B N 1
ATOM 4932 C CA . LYS B 1 286 ? -0.939 -21.047 -2.814 1 96.88 286 LYS B CA 1
ATOM 4933 C C . LYS B 1 286 ? -2.24 -21.641 -2.281 1 96.88 286 LYS B C 1
ATOM 4935 O O . LYS B 1 286 ? -3.154 -21.938 -3.053 1 96.88 286 LYS B O 1
ATOM 4940 N N . VAL B 1 287 ? -2.32 -21.859 -0.982 1 97.56 287 VAL B N 1
ATOM 4941 C CA . VAL B 1 287 ? -3.521 -22.406 -0.354 1 97.56 287 VAL B CA 1
ATOM 4942 C C . VAL B 1 287 ? -4.016 -21.453 0.731 1 97.56 287 VAL B C 1
ATOM 4944 O O . VAL B 1 287 ? -3.295 -21.172 1.691 1 97.56 287 VAL B O 1
ATOM 4947 N N . LEU B 1 288 ? -5.215 -20.969 0.601 1 97.5 288 LEU B N 1
ATOM 4948 C CA . LEU B 1 288 ? -5.812 -20.016 1.543 1 97.5 288 LEU B CA 1
ATOM 4949 C C . LEU B 1 288 ? -6.344 -20.75 2.773 1 97.5 288 LEU B C 1
ATOM 4951 O O . LEU B 1 288 ? -6.934 -21.828 2.656 1 97.5 288 LEU B O 1
ATOM 4955 N N . PRO B 1 289 ? -6.098 -20.203 3.996 1 97.06 289 PRO B N 1
ATOM 4956 C CA . PRO B 1 289 ? -6.906 -20.672 5.125 1 97.06 289 PRO B CA 1
ATOM 4957 C C . PRO B 1 289 ? -8.367 -20.234 5.031 1 97.06 289 PRO B C 1
ATOM 4959 O O . PRO B 1 289 ? -8.672 -19.234 4.363 1 97.06 289 PRO B O 1
ATOM 4962 N N . PHE B 1 290 ? -9.211 -21.016 5.652 1 96.75 290 PHE B N 1
ATOM 4963 C CA . PHE B 1 290 ? -10.617 -20.625 5.648 1 96.75 290 PHE B CA 1
ATOM 4964 C C . PHE B 1 290 ? -10.828 -19.328 6.426 1 96.75 290 PHE B C 1
ATOM 4966 O O . PHE B 1 290 ? -11.477 -18.406 5.941 1 96.75 290 PHE B O 1
ATOM 4973 N N . ILE B 1 291 ? -10.359 -19.234 7.648 1 98.06 291 ILE B N 1
ATOM 4974 C CA . ILE B 1 291 ? -10.359 -18.016 8.445 1 98.06 291 ILE B CA 1
ATOM 4975 C C . ILE B 1 291 ? -8.984 -17.359 8.383 1 98.06 291 ILE B C 1
ATOM 4977 O O . ILE B 1 291 ? -7.977 -17.969 8.75 1 98.06 291 ILE B O 1
ATOM 4981 N N . PRO B 1 292 ? -8.914 -16.125 7.875 1 98.06 292 PRO B N 1
ATOM 4982 C CA . PRO B 1 292 ? -7.609 -15.477 7.789 1 98.06 292 PRO B CA 1
ATOM 4983 C C . PRO B 1 292 ? -7.051 -15.086 9.156 1 98.06 292 PRO B C 1
ATOM 4985 O O . PRO B 1 292 ? -7.805 -14.641 10.031 1 98.06 292 PRO B O 1
ATOM 4988 N N . ASP B 1 293 ? -5.785 -15.32 9.367 1 97.69 293 ASP B N 1
ATOM 4989 C CA . ASP B 1 293 ? -5.094 -14.727 10.508 1 97.69 293 ASP B CA 1
ATOM 4990 C C . ASP B 1 293 ? -4.27 -13.508 10.078 1 97.69 293 ASP B C 1
ATOM 4992 O O . ASP B 1 293 ? -4.426 -13.008 8.961 1 97.69 293 ASP B O 1
ATOM 4996 N N . THR B 1 294 ? -3.465 -12.984 10.945 1 97.31 294 THR B N 1
ATOM 4997 C CA . THR B 1 294 ? -2.799 -11.719 10.648 1 97.31 294 THR B CA 1
ATOM 4998 C C . THR B 1 294 ? -1.321 -11.945 10.344 1 97.31 294 THR B C 1
ATOM 5000 O O . THR B 1 294 ? -0.502 -11.039 10.508 1 97.31 294 THR B O 1
ATOM 5003 N N . SER B 1 295 ? -0.931 -13.172 9.984 1 96.38 295 SER B N 1
ATOM 5004 C CA . SER B 1 295 ? 0.456 -13.461 9.633 1 96.38 295 SER B CA 1
ATOM 5005 C C . SER B 1 295 ? 0.815 -12.883 8.266 1 96.38 295 SER B C 1
ATOM 5007 O O . SER B 1 295 ? -0.063 -12.656 7.434 1 96.38 295 SER B O 1
ATOM 5009 N N . SER B 1 296 ? 2.139 -12.68 8.039 1 95.62 296 SER B N 1
ATOM 5010 C CA . SER B 1 296 ? 2.605 -12.18 6.746 1 95.62 296 SER B CA 1
ATOM 5011 C C . SER B 1 296 ? 2.266 -13.164 5.625 1 95.62 296 SER B C 1
ATOM 5013 O O . SER B 1 296 ? 2.004 -12.75 4.492 1 95.62 296 SER B O 1
ATOM 5015 N N . HIS B 1 297 ? 2.262 -14.43 5.973 1 95.19 297 HIS B N 1
ATOM 5016 C CA . HIS B 1 297 ? 1.895 -15.461 5.008 1 95.19 297 HIS B CA 1
ATOM 5017 C C . HIS B 1 297 ? 0.476 -15.25 4.488 1 95.19 297 HIS B C 1
ATOM 5019 O O . HIS B 1 297 ? 0.255 -15.203 3.275 1 95.19 297 HIS B O 1
ATOM 5025 N N . VAL B 1 298 ? -0.489 -15.039 5.367 1 97.12 298 VAL B N 1
ATOM 5026 C CA . VAL B 1 298 ? -1.893 -14.891 4.996 1 97.12 298 VAL B CA 1
ATOM 5027 C C . VAL B 1 298 ? -2.113 -13.547 4.316 1 97.12 298 VAL B C 1
ATOM 5029 O O . VAL B 1 298 ? -2.863 -13.445 3.344 1 97.12 298 VAL B O 1
ATOM 5032 N N . LYS B 1 299 ? -1.405 -12.523 4.789 1 97.69 299 LYS B N 1
ATOM 5033 C CA . LYS B 1 299 ? -1.484 -11.227 4.129 1 97.69 299 LYS B CA 1
ATOM 5034 C C . LYS B 1 299 ? -1.018 -11.32 2.68 1 97.69 299 LYS B C 1
ATOM 5036 O O . LYS B 1 299 ? -1.672 -10.789 1.776 1 97.69 299 LYS B O 1
ATOM 5041 N N . ALA B 1 300 ? 0.054 -12.055 2.479 1 96.75 300 ALA B N 1
ATOM 5042 C CA . ALA B 1 300 ? 0.599 -12.195 1.131 1 96.75 300 ALA B CA 1
ATOM 5043 C C . ALA B 1 300 ? -0.387 -12.914 0.213 1 96.75 300 ALA B C 1
ATOM 5045 O O . ALA B 1 300 ? -0.627 -12.477 -0.915 1 96.75 300 ALA B O 1
ATOM 5046 N N . ILE B 1 301 ? -1.007 -13.938 0.669 1 96.81 301 ILE B N 1
ATOM 5047 C CA . ILE B 1 301 ? -1.812 -14.773 -0.212 1 96.81 301 ILE B CA 1
ATOM 5048 C C . ILE B 1 301 ? -3.184 -14.133 -0.422 1 96.81 301 ILE B C 1
ATOM 5050 O O . ILE B 1 301 ? -3.773 -14.258 -1.498 1 96.81 301 ILE B O 1
ATOM 5054 N N . THR B 1 302 ? -3.76 -13.422 0.602 1 97.94 302 THR B N 1
ATOM 5055 C CA . THR B 1 302 ? -5.023 -12.719 0.409 1 97.94 302 THR B CA 1
ATOM 5056 C C . THR B 1 302 ? -4.844 -11.531 -0.532 1 97.94 302 THR B C 1
ATOM 5058 O O . THR B 1 302 ? -5.73 -11.227 -1.332 1 97.94 302 THR B O 1
ATOM 5061 N N . ASN B 1 303 ? -3.68 -10.883 -0.457 1 97.06 303 ASN B N 1
ATOM 5062 C CA . ASN B 1 303 ? -3.355 -9.852 -1.436 1 97.06 303 ASN B CA 1
ATOM 5063 C C . ASN B 1 303 ? -3.332 -10.406 -2.855 1 97.06 303 ASN B C 1
ATOM 5065 O O . ASN B 1 303 ? -3.887 -9.805 -3.775 1 97.06 303 ASN B O 1
ATOM 5069 N N . LEU B 1 304 ? -2.729 -11.5 -2.982 1 95.88 304 LEU B N 1
ATOM 5070 C CA . LEU B 1 304 ? -2.631 -12.133 -4.297 1 95.88 304 LEU B CA 1
ATOM 5071 C C . LEU B 1 304 ? -4.008 -12.531 -4.812 1 95.88 304 LEU B C 1
ATOM 5073 O O . LEU B 1 304 ? -4.301 -12.375 -6 1 95.88 304 LEU B O 1
ATOM 5077 N N . ASP B 1 305 ? -4.824 -13.023 -3.92 1 97.62 305 ASP B N 1
ATOM 5078 C CA . ASP B 1 305 ? -6.16 -13.453 -4.316 1 97.62 305 ASP B CA 1
ATOM 5079 C C . ASP B 1 305 ? -6.957 -12.297 -4.922 1 97.62 305 ASP B C 1
ATOM 5081 O O . ASP B 1 305 ? -7.574 -12.453 -5.977 1 97.62 305 ASP B O 1
ATOM 5085 N N . VAL B 1 306 ? -6.91 -11.164 -4.297 1 97.69 306 VAL B N 1
ATOM 5086 C CA . VAL B 1 306 ? -7.668 -10.023 -4.816 1 97.69 306 VAL B CA 1
ATOM 5087 C C . VAL B 1 306 ? -7 -9.5 -6.086 1 97.69 306 VAL B C 1
ATOM 5089 O O . VAL B 1 306 ? -7.676 -9 -6.988 1 97.69 306 VAL B O 1
ATOM 5092 N N . SER B 1 307 ? -5.719 -9.625 -6.16 1 96.06 307 SER B N 1
ATOM 5093 C CA . SER B 1 307 ? -5.039 -9.258 -7.398 1 96.06 307 SER B CA 1
ATOM 5094 C C . SER B 1 307 ? -5.504 -10.133 -8.562 1 96.06 307 SER B C 1
ATOM 5096 O O . SER B 1 307 ? -5.742 -9.633 -9.664 1 96.06 307 SER B O 1
ATOM 5098 N N . MET B 1 308 ? -5.66 -11.414 -8.312 1 95.44 308 MET B N 1
ATOM 5099 C CA . MET B 1 308 ? -6.16 -12.312 -9.352 1 95.44 308 MET B CA 1
ATOM 5100 C C . MET B 1 308 ? -7.562 -11.898 -9.789 1 95.44 308 MET B C 1
ATOM 5102 O O . MET B 1 308 ? -7.895 -11.984 -10.977 1 95.44 308 MET B O 1
ATOM 5106 N N . MET B 1 309 ? -8.32 -11.453 -8.844 1 95.56 309 MET B N 1
ATOM 5107 C CA . MET B 1 309 ? -9.68 -11 -9.117 1 95.56 309 MET B CA 1
ATOM 5108 C C . MET B 1 309 ? -9.672 -9.82 -10.078 1 95.56 309 MET B C 1
ATOM 5110 O O . MET B 1 309 ? -10.562 -9.695 -10.922 1 95.56 309 MET B O 1
ATOM 5114 N N . THR B 1 310 ? -8.641 -8.93 -10.016 1 95.94 310 THR B N 1
ATOM 5115 C CA . THR B 1 310 ? -8.578 -7.746 -10.859 1 95.94 310 THR B CA 1
ATOM 5116 C C . THR B 1 310 ? -7.957 -8.078 -12.211 1 95.94 310 THR B C 1
ATOM 5118 O O . THR B 1 310 ? -8.242 -7.418 -13.211 1 95.94 310 THR B O 1
ATOM 5121 N N . GLN B 1 311 ? -7.184 -9.172 -12.258 1 94.69 311 GLN B N 1
ATOM 5122 C CA . GLN B 1 311 ? -6.34 -9.375 -13.43 1 94.69 311 GLN B CA 1
ATOM 5123 C C . GLN B 1 311 ? -6.91 -10.461 -14.336 1 94.69 311 GLN B C 1
ATOM 5125 O O . GLN B 1 311 ? -6.605 -10.5 -15.531 1 94.69 311 GLN B O 1
ATOM 5130 N N . THR B 1 312 ? -7.707 -11.359 -13.766 1 94.12 312 THR B N 1
ATOM 5131 C CA . THR B 1 312 ? -8.148 -12.516 -14.539 1 94.12 312 THR B CA 1
ATOM 5132 C C . THR B 1 312 ? -9.656 -12.688 -14.445 1 94.12 312 THR B C 1
ATOM 5134 O O . THR B 1 312 ? -10.281 -12.242 -13.484 1 94.12 312 THR B O 1
ATOM 5137 N N . ALA B 1 313 ? -10.188 -13.32 -15.453 1 91.25 313 ALA B N 1
ATOM 5138 C CA . ALA B 1 313 ? -11.617 -13.641 -15.453 1 91.25 313 ALA B CA 1
ATOM 5139 C C . ALA B 1 313 ? -11.891 -14.898 -14.633 1 91.25 313 ALA B C 1
ATOM 5141 O O . ALA B 1 313 ? -11.766 -16.016 -15.133 1 91.25 313 ALA B O 1
ATOM 5142 N N . GLY B 1 314 ? -12.219 -14.641 -13.438 1 92 314 GLY B N 1
ATOM 5143 C CA . GLY B 1 314 ? -12.641 -15.766 -12.609 1 92 314 GLY B CA 1
ATOM 5144 C C . GLY B 1 314 ? -11.516 -16.375 -11.805 1 92 314 GLY B C 1
ATOM 5145 O O . GLY B 1 314 ? -11.742 -17.25 -10.961 1 92 314 GLY B O 1
ATOM 5146 N N . GLY B 1 315 ? -10.281 -15.977 -12.055 1 95.5 315 GLY B N 1
ATOM 5147 C CA . GLY B 1 315 ? -9.156 -16.5 -11.305 1 95.5 315 GLY B CA 1
ATOM 5148 C C . GLY B 1 315 ? -9.25 -16.219 -9.812 1 95.5 315 GLY B C 1
ATOM 5149 O O . GLY B 1 315 ? -9.742 -15.164 -9.406 1 95.5 315 GLY B O 1
ATOM 5150 N N . LYS B 1 316 ? -8.734 -17.156 -9.008 1 97.12 316 LYS B N 1
ATOM 5151 C CA . LYS B 1 316 ? -8.789 -17.016 -7.555 1 97.12 316 LYS B CA 1
ATOM 5152 C C . LYS B 1 316 ? -7.816 -17.984 -6.875 1 97.12 316 LYS B C 1
ATOM 5154 O O . LYS B 1 316 ? -7.465 -19.016 -7.438 1 97.12 316 LYS B O 1
ATOM 5159 N N . GLU B 1 317 ? -7.348 -17.609 -5.707 1 97.5 317 GLU B N 1
ATOM 5160 C CA . GLU B 1 317 ? -6.719 -18.578 -4.812 1 97.5 317 GLU B CA 1
ATOM 5161 C C . GLU B 1 317 ? -7.766 -19.438 -4.121 1 97.5 317 GLU B C 1
ATOM 5163 O O . GLU B 1 317 ? -8.938 -19.078 -4.039 1 97.5 317 GLU B O 1
ATOM 5168 N N . ARG B 1 318 ? -7.328 -20.562 -3.668 1 98 318 ARG B N 1
ATOM 5169 C CA . ARG B 1 318 ? -8.305 -21.531 -3.186 1 98 318 ARG B CA 1
ATOM 5170 C C . ARG B 1 318 ? -7.875 -22.141 -1.851 1 98 318 ARG B C 1
ATOM 5172 O O . ARG B 1 318 ? -6.688 -22.141 -1.521 1 98 318 ARG B O 1
ATOM 5179 N N . THR B 1 319 ? -8.875 -22.578 -1.066 1 96.62 319 THR B N 1
ATOM 5180 C CA . THR B 1 319 ? -8.617 -23.344 0.141 1 96.62 319 THR B CA 1
ATOM 5181 C C . THR B 1 319 ? -8.305 -24.797 -0.208 1 96.62 319 THR B C 1
ATOM 5183 O O . THR B 1 319 ? -8.5 -25.234 -1.347 1 96.62 319 THR B O 1
ATOM 5186 N N . GLU B 1 320 ? -7.766 -25.5 0.784 1 96.69 320 GLU B N 1
ATOM 5187 C CA . GLU B 1 320 ? -7.488 -26.922 0.583 1 96.69 320 GLU B CA 1
ATOM 5188 C C . GLU B 1 320 ? -8.75 -27.672 0.185 1 96.69 320 GLU B C 1
ATOM 5190 O O . GLU B 1 320 ? -8.719 -28.531 -0.699 1 96.69 320 GLU B O 1
ATOM 5195 N N . ASP B 1 321 ? -9.883 -27.312 0.812 1 95.75 321 ASP B N 1
ATOM 5196 C CA . ASP B 1 321 ? -11.148 -27.969 0.516 1 95.75 321 ASP B CA 1
ATOM 5197 C C . ASP B 1 321 ? -11.562 -27.734 -0.935 1 95.75 321 ASP B C 1
ATOM 5199 O O . ASP B 1 321 ? -12.117 -28.625 -1.581 1 95.75 321 ASP B O 1
ATOM 5203 N N . GLU B 1 322 ? -11.359 -26.578 -1.387 1 96.62 322 GLU B N 1
ATOM 5204 C CA . GLU B 1 322 ? -11.695 -26.25 -2.77 1 96.62 322 GLU B CA 1
ATOM 5205 C C . GLU B 1 322 ? -10.828 -27.031 -3.75 1 96.62 322 GLU B C 1
ATOM 5207 O O . GLU B 1 322 ? -11.305 -27.469 -4.801 1 96.62 322 GLU B O 1
ATOM 5212 N N . PHE B 1 323 ? -9.531 -27.219 -3.426 1 98.06 323 PHE B N 1
ATOM 5213 C CA . PHE B 1 323 ? -8.664 -28.031 -4.27 1 98.06 323 PHE B CA 1
ATOM 5214 C C . PHE B 1 323 ? -9.094 -29.484 -4.246 1 98.06 323 PHE B C 1
ATOM 5216 O O . PHE B 1 323 ? -9.055 -30.172 -5.273 1 98.06 323 PHE B O 1
ATOM 5223 N N . GLN B 1 324 ? -9.484 -29.984 -3.08 1 97.69 324 GLN B N 1
ATOM 5224 C CA . GLN B 1 324 ? -10.008 -31.344 -2.975 1 97.69 324 GLN B CA 1
ATOM 5225 C C . GLN B 1 324 ? -11.242 -31.531 -3.854 1 97.69 324 GLN B C 1
ATOM 5227 O O . GLN B 1 324 ? -11.375 -32.562 -4.527 1 97.69 324 GLN B O 1
ATOM 5232 N N . ALA B 1 325 ? -12.062 -30.531 -3.811 1 97.12 325 ALA B N 1
ATOM 5233 C CA . ALA B 1 325 ? -13.258 -30.578 -4.641 1 97.12 325 ALA B CA 1
ATOM 5234 C C . ALA B 1 325 ? -12.898 -30.609 -6.125 1 97.12 325 ALA B C 1
ATOM 5236 O O . ALA B 1 325 ? -13.5 -31.344 -6.902 1 97.12 325 ALA B O 1
ATOM 5237 N N . LEU B 1 326 ? -11.961 -29.766 -6.539 1 98.25 326 LEU B N 1
ATOM 5238 C CA . LEU B 1 326 ? -11.508 -29.766 -7.926 1 98.25 326 LEU B CA 1
ATOM 5239 C C . LEU B 1 326 ? -10.984 -31.141 -8.328 1 98.25 326 LEU B C 1
ATOM 5241 O O . LEU B 1 326 ? -11.305 -31.641 -9.406 1 98.25 326 LEU B O 1
ATOM 5245 N N . ALA B 1 327 ? -10.156 -31.719 -7.465 1 98.25 327 ALA B N 1
ATOM 5246 C CA . ALA B 1 327 ? -9.578 -33.031 -7.75 1 98.25 327 ALA B CA 1
ATOM 5247 C C . ALA B 1 327 ? -10.664 -34.094 -7.914 1 98.25 327 ALA B C 1
ATOM 5249 O O . ALA B 1 327 ? -10.664 -34.844 -8.891 1 98.25 327 ALA B O 1
ATOM 5250 N N . LYS B 1 328 ? -11.594 -34.062 -7.023 1 97.81 328 LYS B N 1
ATOM 5251 C CA . LYS B 1 328 ? -12.672 -35.031 -7.039 1 97.81 328 LYS B CA 1
ATOM 5252 C C . LYS B 1 328 ? -13.531 -34.875 -8.289 1 97.81 328 LYS B C 1
ATOM 5254 O O . LYS B 1 328 ? -13.812 -35.875 -8.977 1 97.81 328 LYS B O 1
ATOM 5259 N N . LEU B 1 329 ? -13.898 -33.719 -8.57 1 98.06 329 LEU B N 1
ATOM 5260 C CA . LEU B 1 329 ? -14.766 -33.438 -9.711 1 98.06 329 LEU B CA 1
ATOM 5261 C C . LEU B 1 329 ? -14.055 -33.75 -11.023 1 98.06 329 LEU B C 1
ATOM 5263 O O . LEU B 1 329 ? -14.703 -33.969 -12.047 1 98.06 329 LEU B O 1
ATOM 5267 N N . SER B 1 330 ? -12.758 -33.812 -11.008 1 98.31 330 SER B N 1
ATOM 5268 C CA . SER B 1 330 ? -11.977 -34.031 -12.219 1 98.31 330 SER B CA 1
ATOM 5269 C C . SER B 1 330 ? -11.594 -35.5 -12.375 1 98.31 330 SER B C 1
ATOM 5271 O O . SER B 1 330 ? -10.914 -35.844 -13.336 1 98.31 330 SER B O 1
ATOM 5273 N N . GLY B 1 331 ? -11.953 -36.312 -11.453 1 97.81 331 GLY B N 1
ATOM 5274 C CA . GLY B 1 331 ? -11.781 -37.75 -11.602 1 97.81 331 GLY B CA 1
ATOM 5275 C C . GLY B 1 331 ? -10.555 -38.281 -10.883 1 97.81 331 GLY B C 1
ATOM 5276 O O . GLY B 1 331 ? -10.18 -39.438 -11.062 1 97.81 331 GLY B O 1
ATOM 5277 N N . PHE B 1 332 ? -9.93 -37.531 -10.062 1 98.44 332 PHE B N 1
ATOM 5278 C CA . PHE B 1 332 ? -8.781 -38 -9.305 1 98.44 332 PHE B CA 1
ATOM 5279 C C . PHE B 1 332 ? -9.234 -38.719 -8.023 1 98.44 332 PHE B C 1
ATOM 5281 O O . PHE B 1 332 ? -10.25 -38.344 -7.438 1 98.44 332 PHE B O 1
ATOM 5288 N N . GLN B 1 333 ? -8.461 -39.656 -7.613 1 96.5 333 GLN B N 1
ATOM 5289 C CA . GLN B 1 333 ? -8.844 -40.5 -6.492 1 96.5 333 GLN B CA 1
ATOM 5290 C C . GLN B 1 333 ? -8.438 -39.875 -5.16 1 96.5 333 GLN B C 1
ATOM 5292 O O . GLN B 1 333 ? -9.109 -40.062 -4.145 1 96.5 333 GLN B O 1
ATOM 5297 N N . LYS B 1 334 ? -7.332 -39.219 -5.238 1 95.25 334 LYS B N 1
ATOM 5298 C CA . LYS B 1 334 ? -6.773 -38.688 -4.012 1 95.25 334 LYS B CA 1
ATOM 5299 C C . LYS B 1 334 ? -5.98 -37.406 -4.293 1 95.25 334 LYS B C 1
ATOM 5301 O O . LYS B 1 334 ? -5.387 -37.25 -5.363 1 95.25 334 LYS B O 1
ATOM 5306 N N . MET B 1 335 ? -6.059 -36.531 -3.371 1 96.94 335 MET B N 1
ATOM 5307 C CA . MET B 1 335 ? -5.211 -35.344 -3.387 1 96.94 335 MET B CA 1
ATOM 5308 C C . MET B 1 335 ? -4.422 -35.219 -2.086 1 96.94 335 MET B C 1
ATOM 5310 O O . MET B 1 335 ? -4.961 -35.469 -1.004 1 96.94 335 MET B O 1
ATOM 5314 N N . GLY B 1 336 ? -3.164 -34.969 -2.184 1 97 336 GLY B N 1
ATOM 5315 C CA . GLY B 1 336 ? -2.338 -34.781 -1 1 97 336 GLY B CA 1
ATOM 5316 C C . GLY B 1 336 ? -1.45 -33.562 -1.073 1 97 336 GLY B C 1
ATOM 5317 O O . GLY B 1 336 ? -0.957 -33.188 -2.146 1 97 336 GLY B O 1
ATOM 5318 N N . LYS B 1 337 ? -1.256 -32.812 0.049 1 95.5 337 LYS B N 1
ATOM 5319 C CA . LYS B 1 337 ? -0.244 -31.75 0.203 1 95.5 337 LYS B CA 1
ATOM 5320 C C . LYS B 1 337 ? 1.099 -32.344 0.617 1 95.5 337 LYS B C 1
ATOM 5322 O O . LYS B 1 337 ? 1.192 -33.031 1.641 1 95.5 337 LYS B O 1
ATOM 5327 N N . ILE B 1 338 ? 2.068 -32.062 -0.112 1 97.25 338 ILE B N 1
ATOM 5328 C CA . ILE B 1 338 ? 3.324 -32.781 0.084 1 97.25 338 ILE B CA 1
ATOM 5329 C C . ILE B 1 338 ? 4.305 -31.906 0.858 1 97.25 338 ILE B C 1
ATOM 5331 O O . ILE B 1 338 ? 4.883 -32.344 1.854 1 97.25 338 ILE B O 1
ATOM 5335 N N . CYS B 1 339 ? 4.574 -30.719 0.431 1 95.06 339 CYS B N 1
ATOM 5336 C CA . CYS B 1 339 ? 5.457 -29.781 1.124 1 95.06 339 CYS B CA 1
ATOM 5337 C C . CYS B 1 339 ? 5.102 -28.344 0.791 1 95.06 339 CYS B C 1
ATOM 5339 O O . CYS B 1 339 ? 4.359 -28.078 -0.16 1 95.06 339 CYS B O 1
ATOM 5341 N N . CYS B 1 340 ? 5.477 -27.453 1.629 1 93.06 340 CYS B N 1
ATOM 5342 C CA . CYS B 1 340 ? 5.23 -26.031 1.471 1 93.06 340 CYS B CA 1
ATOM 5343 C C . CYS B 1 340 ? 6.539 -25.25 1.408 1 93.06 340 CYS B C 1
ATOM 5345 O O . CYS B 1 340 ? 7.434 -25.469 2.227 1 93.06 340 CYS B O 1
ATOM 5347 N N . VAL B 1 341 ? 6.617 -24.453 0.352 1 90.06 341 VAL B N 1
ATOM 5348 C CA . VAL B 1 341 ? 7.793 -23.609 0.16 1 90.06 341 VAL B CA 1
ATOM 5349 C C . VAL B 1 341 ? 7.355 -22.188 -0.179 1 90.06 341 VAL B C 1
ATOM 5351 O O . VAL B 1 341 ? 6.566 -21.984 -1.104 1 90.06 341 VAL B O 1
ATOM 5354 N N . TRP B 1 342 ? 7.934 -21.172 0.437 1 84.88 342 TRP B N 1
ATOM 5355 C CA . TRP B 1 342 ? 7.711 -19.75 0.181 1 84.88 342 TRP B CA 1
ATOM 5356 C C . TRP B 1 342 ? 6.227 -19.469 -0.041 1 84.88 342 TRP B C 1
ATOM 5358 O O . TRP B 1 342 ? 5.852 -18.844 -1.041 1 84.88 342 TRP B O 1
ATOM 5368 N N . THR B 1 343 ? 5.359 -19.859 0.646 1 84.56 343 THR B N 1
ATOM 5369 C CA . THR B 1 343 ? 3.926 -19.594 0.647 1 84.56 343 THR B CA 1
ATOM 5370 C C . THR B 1 343 ? 3.201 -20.516 -0.318 1 84.56 343 THR B C 1
ATOM 5372 O O . THR B 1 343 ? 1.979 -20.453 -0.461 1 84.56 343 THR B O 1
ATOM 5375 N N . CYS B 1 344 ? 3.908 -21.391 -1.09 1 94.44 344 CYS B N 1
ATOM 5376 C CA . CYS B 1 344 ? 3.299 -22.281 -2.072 1 94.44 344 CYS B CA 1
ATOM 5377 C C . CYS B 1 344 ? 3.297 -23.734 -1.575 1 94.44 344 CYS B C 1
ATOM 5379 O O . CYS B 1 344 ? 4.266 -24.172 -0.958 1 94.44 344 CYS B O 1
ATOM 5381 N N . TRP B 1 345 ? 2.287 -24.359 -1.861 1 96.88 345 TRP B N 1
ATOM 5382 C CA . TRP B 1 345 ? 2.186 -25.797 -1.58 1 96.88 345 TRP B CA 1
ATOM 5383 C C . TRP B 1 345 ? 2.371 -26.609 -2.852 1 96.88 345 TRP B C 1
ATOM 5385 O O . TRP B 1 345 ? 1.856 -26.25 -3.912 1 96.88 345 TRP B O 1
ATOM 5395 N N . VAL B 1 346 ? 3.127 -27.656 -2.701 1 98.19 346 VAL B N 1
ATOM 5396 C CA . VAL B 1 346 ? 3.154 -28.703 -3.713 1 98.19 346 VAL B CA 1
ATOM 5397 C C . VAL B 1 346 ? 2.1 -29.766 -3.391 1 98.19 346 VAL B C 1
ATOM 5399 O O . VAL B 1 346 ? 2.17 -30.422 -2.35 1 98.19 346 VAL B O 1
ATOM 5402 N N . MET B 1 347 ? 1.142 -29.891 -4.277 1 98.5 347 MET B N 1
ATOM 5403 C CA . MET B 1 347 ? 0.073 -30.875 -4.117 1 98.5 347 MET B CA 1
ATOM 5404 C C . MET B 1 347 ? 0.114 -31.906 -5.234 1 98.5 347 MET B C 1
ATOM 5406 O O . MET B 1 347 ? 0.533 -31.609 -6.352 1 98.5 347 MET B O 1
ATOM 5410 N N . GLU B 1 348 ? -0.302 -33.094 -4.887 1 98.5 348 GLU B N 1
ATOM 5411 C CA . GLU B 1 348 ? -0.4 -34.156 -5.871 1 98.5 348 GLU B CA 1
ATOM 5412 C C . GLU B 1 348 ? -1.833 -34.656 -5.992 1 98.5 348 GLU B C 1
ATOM 5414 O O . GLU B 1 348 ? -2.48 -34.969 -4.984 1 98.5 348 GLU B O 1
ATOM 5419 N N . PHE B 1 349 ? -2.326 -34.594 -7.195 1 98.5 349 PHE B N 1
ATOM 5420 C CA . PHE B 1 349 ? -3.582 -35.25 -7.535 1 98.5 349 PHE B CA 1
ATOM 5421 C C . PHE B 1 349 ? -3.328 -36.625 -8.164 1 98.5 349 PHE B C 1
ATOM 5423 O O . PHE B 1 349 ? -2.828 -36.719 -9.289 1 98.5 349 PHE B O 1
ATOM 5430 N N . TYR B 1 350 ? -3.775 -37.656 -7.484 1 97.5 350 TYR B N 1
ATOM 5431 C CA . TYR B 1 350 ? -3.479 -39 -7.945 1 97.5 350 TYR B CA 1
ATOM 5432 C C . TYR B 1 350 ? -4.652 -39.594 -8.727 1 97.5 350 TYR B C 1
ATOM 5434 O O . TYR B 1 350 ? -5.809 -39.438 -8.32 1 97.5 350 TYR B O 1
ATOM 5442 N N . LYS B 1 351 ? -4.309 -40.156 -9.789 1 95.69 351 LYS B N 1
ATOM 5443 C CA . LYS B 1 351 ? -5.32 -40.812 -10.594 1 95.69 351 LYS B CA 1
ATOM 5444 C C . LYS B 1 351 ? -5.73 -42.156 -9.961 1 95.69 351 LYS B C 1
ATOM 5446 O O . LYS B 1 351 ? -4.906 -42.844 -9.359 1 95.69 351 LYS B O 1
#

Organism: Ambrosia artemisiifolia (NCBI:txid4212)

pLDDT: mean 95.37, std 5.86, range [37.47, 98.88]

Sequence (702 aa):
MAYSREEHFNYAMQLVNSASLPMVLSSAIKLNVLETIAKAGPDARLSAHEIASRLSISNQNAPSMIDRMLRLLASHSIVTCSQQEHESTPVRVYGLAPVATHFIPNEDGVSLASLLELHKDKSVFDTWYKLEESVLEGGTPFDKVHGASGFEHTALDEKLNTIFNKAMVDASVLLIKEMLKCYHGFNNLKSLVDVGGGLGITLNMIVSQYPTMKGINLDLPQVIEHAPRYPGIEHVPGDMFQNIPKGDAIFMKWVLHGWNDTDCVKLLKKCNDALPDNGKVIVVEKVLPFIPDTSSHVKAITNLDVSMMTQTAGGKERTEDEFQALAKLSGFQKMGKICCVWTCWVMEFYKMAYSREEHFNYAMQLVNSASLPMVLSSAIKLNVLETIAKAGPDARLSAHEIASRLSISNQNAPSMIDRMLRLLASHSIVTCSQQEHESTPVRVYGLAPVATHFIPNEDGVSLASLLELHKDKSVFDTWYKLEESVLEGGTPFDKVHGASGFEHTALDEKLNTIFNKAMVDASVLLIKEMLKCYHGFNNLKSLVDVGGGLGITLNMIVSQYPTMKGINLDLPQVIEHAPRYPGIEHVPGDMFQNIPKGDAIFMKWVLHGWNDTDCVKLLKKCNDALPDNGKVIVVEKVLPFIPDTSSHVKAITNLDVSMMTQTAGGKERTEDEFQALAKLSGFQKMGKICCVWTCWVMEFYK

Nearest PDB structures (foldseek):
  6i72-assembly1_A  TM=9.658E-01  e=5.883E-49  Fragaria x ananassa
  7v6j-assembly1_A  TM=9.704E-01  e=2.025E-48  Ligusticum chuanxiong
  7v6l-assembly1_A  TM=9.567E-01  e=2.882E-48  Ligusticum chuanxiong
  3reo-assembly1_C  TM=9.591E-01  e=1.331E-47  Clarkia breweri
  3reo-assembly2_D  TM=9.677E-01  e=6.150E-47  Clarkia breweri

Radius of gyration: 28.11 Å; Cα contacts (8 Å, |Δi|>4): 1383; chains: 2; bounding box: 60×87×58 Å

Secondary structure (DSSP, 8-state):
-HHHHHHHHHHHHHHHTTTHHHHHHHHHHHTTHHHHHHHT-TT--EEHHHHHHHTT---TTHHHHHHHHHHHHHHTTSEEEEEEEETTEEEEEEEE-GGGGGGS--TTS--THHHHHHHHSHHHHGGGGGHHHHHHH-S-HHHHHHSS-HHHHHHH-HHHHHHHHHHHHHHHHHHHHHHHHH--TTTT-SEEEEET-TTSHHHHHHHHHSTTSEEEEEE-HHHHTTPPP-TTEEEEE--TTT-----SEEEEES-GGGS-HHHHHHHHHHHHHHS-TT-EEEEEEEEE-SS--SSHHHHHHHHHHHHHHHHSSS---EEHHHHHHHHHHTT-SEEEEEEEETTEEEEEEE-/-HHHHHHHHHHHHHHHTTTHHHHHHHHHHHTTHHHHHHHT-TT--B-HHHHHHHTT---TTHHHHHHHHHHHHHHTTSEEEEEEEETTEEEEEEEE-GGGGGGS--TTS--THHHHHHHHSHHHHGGGGGHHHHHHH-S-HHHHHHSS-HHHHHHH-HHHHHHHHHHHHHHHHHHHHHHHHH--TTTT-SEEEEET-TTSHHHHHHHHHSTTSEEEEEE-HHHHTTPPP-TTEEEEE--TTT-----SEEEEES-GGGS-HHHHHHHHHHHHHHS-TT-EEEEEEEEE-SS--SSHHHHHHHHHHHHHHHHSSS---EEHHHHHHHHHHTT-SEEEEEEEETTEEEEEEE-